Protein AF-0000000080794769 (afdb_homodimer)

Solvent-accessible surface area (backbone atoms only — not comparable to full-atom values): 26177 Å² total; per-residue (Å²): 130,65,68,36,57,68,50,45,51,49,49,21,60,76,67,70,40,59,64,35,56,52,37,44,50,43,48,19,66,73,70,68,42,56,57,67,57,54,52,50,51,45,51,52,50,49,50,40,29,54,47,22,23,52,67,23,36,88,39,74,46,60,23,76,86,59,83,48,58,36,51,11,21,33,30,39,56,42,33,72,72,66,76,48,76,44,35,53,57,48,36,47,27,27,14,17,3,24,7,22,26,36,34,45,38,47,70,43,76,69,52,59,32,76,30,67,59,9,29,7,13,36,34,11,43,51,55,45,44,31,67,77,65,68,47,53,70,67,54,50,46,43,23,49,35,36,18,48,46,49,44,49,30,42,51,70,60,42,56,55,45,30,66,58,25,8,28,25,31,18,35,22,45,10,12,14,17,33,4,22,15,50,21,46,70,68,70,43,53,73,66,35,19,42,22,4,20,30,41,22,33,63,68,29,33,45,16,47,16,26,23,36,70,63,40,66,42,49,58,32,33,60,36,12,22,52,21,27,51,40,7,44,51,20,15,43,40,14,72,30,63,42,72,48,89,52,54,44,61,51,43,44,43,24,48,38,54,43,15,60,59,48,49,66,46,35,17,47,63,22,58,20,42,62,10,46,26,75,60,25,44,49,51,33,52,52,52,56,66,72,96,131,63,69,35,57,69,48,44,52,48,49,22,62,76,67,70,41,57,64,35,57,50,38,44,51,44,47,19,66,73,70,68,42,56,57,67,56,54,51,50,50,45,52,53,50,48,50,40,28,54,49,23,23,51,66,24,36,86,39,73,45,58,22,76,87,58,83,49,58,35,51,12,20,34,31,40,57,41,34,72,71,68,79,48,78,44,36,52,56,47,36,46,26,27,14,17,3,24,8,21,26,36,34,46,39,47,71,44,76,67,53,58,33,76,29,68,60,10,30,6,13,35,35,12,43,51,54,44,45,32,67,76,65,67,49,53,70,68,56,50,44,42,22,49,36,37,19,49,45,48,45,48,29,41,51,71,60,42,55,55,45,30,66,58,26,9,29,24,31,18,33,22,44,11,13,14,18,32,4,22,16,49,20,46,70,68,68,42,54,74,66,35,18,42,20,4,19,30,43,21,32,62,67,29,35,45,16,47,16,25,22,36,69,62,39,64,41,49,58,33,31,59,38,11,21,50,20,26,51,40,8,42,52,21,16,42,41,14,71,30,64,43,72,49,88,53,53,44,61,50,44,44,43,24,47,38,54,43,16,60,57,49,50,66,46,36,17,48,62,22,57,20,44,62,9,46,25,74,60,26,42,50,51,33,52,52,53,56,67,74,96

Sequence (582 aa):
MYNSAKQLLELCEKQKKPIYQVVIEEESKSSGSAPEIILSQMKEILSVMEHSSQSTLNKKVPSLSGMMGGDAQRVNNYQKDGKTLLGVIPNKAMAMALSTAEVNASMGKIVAAPTAGSSGILPAVLMTLEESLNLNEEDLIHALLVAAGIGRVIGQNATFSGAEGGCQVECGSAAAMAAGAAVFASEGNNEQIFHAASIALINIMGLVCDPIAGLVEFPCILRNASGAINALSAADLALAGVKSLIPFDEVVKAMYKVGKALPESLRETGLGGIAGTPTGCAIKNSLLKNGMYNSAKQLLELCEKQKKPIYQVVIEEESKSSGSAPEIILSQMKEILSVMEHSSQSTLNKKVPSLSGMMGGDAQRVNNYQKDGKTLLGVIPNKAMAMALSTAEVNASMGKIVAAPTAGSSGILPAVLMTLEESLNLNEEDLIHALLVAAGIGRVIGQNATFSGAEGGCQVECGSAAAMAAGAAVFASEGNNEQIFHAASIALINIMGLVCDPIAGLVEFPCILRNASGAINALSAADLALAGVKSLIPFDEVVKAMYKVGKALPESLRETGLGGIAGTPTGCAIKNSLLKNG

InterPro domains:
  IPR004642 Serine dehydratase, alpha subunit [TIGR00718] (1-289)
  IPR005130 Serine dehydratase-like, alpha subunit [PF03313] (15-275)
  IPR036148 MmgE/PrpD superfamily [SSF103378] (112-247)
  IPR051318 Iron-sulphur-dependent L-serine dehydratase [PTHR30182] (2-283)

Foldseek 3Di:
DDQALVRLVVVCVVVVHDSLVSLLVVVCVVVVHDSVVVLVVLLVQLVQLQCQLCVPCCHWDAFPLNPDIDVLVVLSVVLVVQPDPVHNLLSSLLSSLLSNLRCVRNVHDFQPLPHSLQRSQQSSLLVSLCVVVVDDSVLSSSLLSQLVVLLSNLVSQAHCALLQFFCLSPLLSSLLSNLLSNLVSVVHDSQLSLQLSLQSSVVQQLHFAADQLLGSPPPSSVSNSVSNVSSPVSNVCSSVPHGDPDGNSVSSNVSRVSRNPDDSCRRSPNCDDPCVDPVSVVSNVVSVVVD/DDQALVRLVVVCVVVVHDSLVSLLVVVCVVVVHDSVVVLVVLLVQLVQLQCQLCVPCCHWDAFPLNPDIDVLVVLSVVLVVQPDPVHNLLSSLLSSLLSNLRCVRNVHDFQPLPHSLQRSQQSSLLVSLCVVVVDDSVLSSSLLSQLVVLLSNLVSQAHCALLQFFCLSPLLSSLLSNLLSNLVSVVHDSQLSLQLSLQSSVVQQLHFAADQLLGSPPPSSVSNSVSNVSSPVSNVCSSVPNGDPDGNSVSSNSSRVSRNPDDSCRRSPNCDDPCVDPVSVVSNVVSVVVD

Organism: Petrotoga mobilis (strain DSM 10674 / SJ95) (NCBI:txid403833)

Nearest PDB structures (foldseek):
  4rqo-assembly1_A  TM=9.103E-01  e=1.248E-12  Legionella pneumophila subsp. pneumophila str. Thunder Bay
  4rqo-assembly1_B  TM=9.025E-01  e=4.800E-12  Legionella pneumophila subsp. pneumophila str. Thunder Bay
  2hp0-assembly1_B  TM=6.112E-01  e=2.309E-02  Agrobacterium tumefaciens
  8cws-assembly1_A  TM=2.501E-01  e=2.189E+00  synthetic construct
  8v3b-assembly1_a  TM=2.063E-01  e=1.735E+00  synthetic construct

Secondary structure (DSSP, 8-state):
---SHHHHHHHHHHHT--HHHHHHHHHHHHH---HHHHHHHHHHHHHHHHHHHHTTSSS----SSSSS--HHHHHHHHHHTT--SS-HHHHHHHHHHHHHHHHHHTT-----SSSGGGTTHHHHHHHHHHHHHT--HHHHHHHHHHHHHHHHHHHHHS---HHHH-GGGTHHHHHHHHHHHHHHHTT--HHHHHHHHHHHHHTTTT--B--GGG-SSTTHHHHHHHHHHHHHHHHHHHHTT---SS-HHHHHHHHHHHHHHS-GGGBSSSSSTTTTSHHHHHHHHHHHHH-/---SHHHHHHHHHHHT--HHHHHHHHHHHHH---HHHHHHHHHHHHHHHHHHHHTTSSS----SSSSS--HHHHHHHHHHTS--SS-HHHHHHHHHHHHHHHHHHTT-----SSSGGGTTHHHHHHHHHHHHHT--HHHHHHHHHHHHHHHHHHHHHS---HHHH-GGGTHHHHHHHHHHHHHHHTT--HHHHHHHHHHHHHTTTT--B--GGG-SSTTHHHHHHHHHHHHHHHHHHHHTT---SS-HHHHHHHHHHHHHHS-GGGBSSSSSTTTTSHHHHHHHHHHHHH-

Structure (mmCIF, N/CA/C/O backbone):
data_AF-0000000080794769-model_v1
#
loop_
_entity.id
_entity.type
_entity.pdbx_description
1 polymer 'L-serine dehydratase'
#
loop_
_atom_site.group_PDB
_atom_site.id
_atom_site.type_symbol
_atom_site.label_atom_id
_atom_site.label_alt_id
_atom_site.label_comp_id
_atom_site.label_asym_id
_atom_site.label_entity_id
_atom_site.label_seq_id
_atom_site.pdbx_PDB_ins_code
_atom_site.Cartn_x
_atom_site.Cartn_y
_atom_site.Cartn_z
_atom_site.occupancy
_atom_site.B_iso_or_equiv
_atom_site.auth_seq_id
_atom_site.auth_comp_id
_atom_site.auth_asym_id
_atom_site.auth_atom_id
_atom_site.pdbx_PDB_model_num
ATOM 1 N N . MET A 1 1 ? -2.668 -27.422 -19.219 1 81.94 1 MET A N 1
ATOM 2 C CA . MET A 1 1 ? -2.258 -26.031 -19.172 1 81.94 1 MET A CA 1
ATOM 3 C C . MET A 1 1 ? -3.396 -25.141 -18.672 1 81.94 1 MET A C 1
ATOM 5 O O . MET A 1 1 ? -4.562 -25.391 -18.969 1 81.94 1 MET A O 1
ATOM 9 N N . TYR A 1 2 ? -3.113 -24.297 -17.781 1 93.69 2 TYR A N 1
ATOM 10 C CA . TYR A 1 2 ? -4.102 -23.328 -17.312 1 93.69 2 TYR A CA 1
ATOM 11 C C . TYR A 1 2 ? -3.725 -21.922 -17.75 1 93.69 2 TYR A C 1
ATOM 13 O O . TYR A 1 2 ? -2.543 -21.578 -17.797 1 93.69 2 TYR A O 1
ATOM 21 N N . ASN A 1 3 ? -4.738 -21.109 -18.094 1 95.19 3 ASN A N 1
ATOM 22 C CA . ASN A 1 3 ? -4.531 -19.719 -18.5 1 95.19 3 ASN A CA 1
ATOM 23 C C . ASN A 1 3 ? -5.234 -18.75 -17.562 1 95.19 3 ASN A C 1
ATOM 25 O O . ASN A 1 3 ? -5.145 -17.531 -17.75 1 95.19 3 ASN A O 1
ATOM 29 N N . SER A 1 4 ? -5.891 -19.297 -16.641 1 97.94 4 SER A N 1
ATOM 30 C CA . SER A 1 4 ? -6.645 -18.469 -15.703 1 97.94 4 SER A CA 1
ATOM 31 C C . SER A 1 4 ? -6.652 -19.078 -14.305 1 97.94 4 SER A C 1
ATOM 33 O O . SER A 1 4 ? -6.324 -20.266 -14.141 1 97.94 4 SER A O 1
ATOM 35 N N . ALA A 1 5 ? -6.934 -18.234 -13.328 1 98.31 5 ALA A N 1
ATOM 36 C CA . ALA A 1 5 ? -7.109 -18.734 -11.969 1 98.31 5 ALA A CA 1
ATOM 37 C C . ALA A 1 5 ? -8.234 -19.766 -11.906 1 98.31 5 ALA A C 1
ATOM 39 O O . ALA A 1 5 ? -8.133 -20.766 -11.203 1 98.31 5 ALA A O 1
ATOM 40 N N . LYS A 1 6 ? -9.328 -19.453 -12.602 1 97.81 6 LYS A N 1
ATOM 41 C CA . LYS A 1 6 ? -10.469 -20.375 -12.648 1 97.81 6 LYS A CA 1
ATOM 42 C C . LYS A 1 6 ? -10.039 -21.75 -13.133 1 97.81 6 LYS A C 1
ATOM 44 O O . LYS A 1 6 ? -10.383 -22.766 -12.523 1 97.81 6 LYS A O 1
ATOM 49 N N . GLN A 1 7 ? -9.305 -21.797 -14.211 1 97.88 7 GLN A N 1
ATOM 50 C CA . GLN A 1 7 ? -8.836 -23.062 -14.773 1 97.88 7 GLN A CA 1
ATOM 51 C C . GLN A 1 7 ? -7.891 -23.781 -13.805 1 97.88 7 GLN A C 1
ATOM 53 O O . GLN A 1 7 ? -7.934 -25 -13.672 1 97.88 7 GLN A O 1
ATOM 58 N N . LEU A 1 8 ? -7 -23.016 -13.203 1 97.88 8 LEU A N 1
ATOM 59 C CA . LEU A 1 8 ? -6.074 -23.578 -12.234 1 97.88 8 LEU A CA 1
ATOM 60 C C . LEU A 1 8 ? -6.824 -24.234 -11.078 1 97.88 8 LEU A C 1
ATOM 62 O O . LEU A 1 8 ? -6.488 -25.344 -10.664 1 97.88 8 LEU A O 1
ATOM 66 N N . LEU A 1 9 ? -7.848 -23.547 -10.562 1 97.12 9 LEU A N 1
ATOM 67 C CA . LEU A 1 9 ? -8.648 -24.062 -9.453 1 97.12 9 LEU A CA 1
ATOM 68 C C . LEU A 1 9 ? -9.43 -25.312 -9.875 1 97.12 9 LEU A C 1
ATOM 70 O O . LEU A 1 9 ? -9.57 -26.25 -9.094 1 97.12 9 LEU A O 1
ATOM 74 N N . GLU A 1 10 ? -9.938 -25.297 -11.07 1 97.19 10 GLU A N 1
ATOM 75 C CA . GLU A 1 10 ? -10.641 -26.453 -11.594 1 97.19 10 GLU A CA 1
ATOM 76 C C . GLU A 1 10 ? -9.719 -27.672 -11.672 1 97.19 10 GLU A C 1
ATOM 78 O O . GLU A 1 10 ? -10.133 -28.797 -11.375 1 97.19 10 GLU A O 1
ATOM 83 N N . LEU A 1 11 ? -8.531 -27.438 -12.141 1 96.75 11 LEU A N 1
ATOM 84 C CA . LEU A 1 11 ? -7.559 -28.516 -12.203 1 96.75 11 LEU A CA 1
ATOM 85 C C . LEU A 1 11 ? -7.258 -29.078 -10.82 1 96.75 11 LEU A C 1
ATOM 87 O O . LEU A 1 11 ? -7.137 -30.281 -10.641 1 96.75 11 LEU A O 1
ATOM 91 N N . CYS A 1 12 ? -7.082 -28.188 -9.844 1 97.12 12 CYS A N 1
ATOM 92 C CA . CYS A 1 12 ? -6.832 -28.609 -8.469 1 97.12 12 CYS A CA 1
ATOM 93 C C . CYS A 1 12 ? -7.965 -29.484 -7.953 1 97.12 12 CYS A C 1
ATOM 95 O 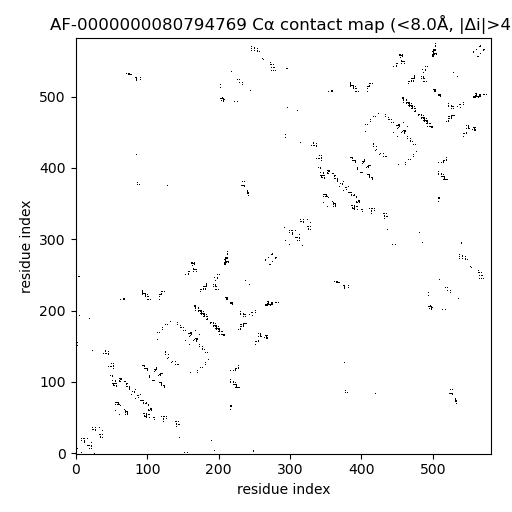O . CYS A 1 12 ? -7.723 -30.516 -7.316 1 97.12 12 CYS A O 1
ATOM 97 N N . GLU A 1 13 ? -9.141 -29.031 -8.227 1 96.25 13 GLU A N 1
ATOM 98 C CA . GLU A 1 13 ? -10.32 -29.781 -7.777 1 96.25 13 GLU A CA 1
ATOM 99 C C . GLU A 1 13 ? -10.422 -31.125 -8.469 1 96.25 13 GLU A C 1
ATOM 101 O O . GLU A 1 13 ? -10.648 -32.156 -7.812 1 96.25 13 GLU A O 1
ATOM 106 N N . LYS A 1 14 ? -10.258 -31.156 -9.758 1 96.5 14 LYS A N 1
ATOM 107 C CA . LYS A 1 14 ? -10.391 -32.375 -10.555 1 96.5 14 LYS A CA 1
ATOM 108 C C . LYS A 1 14 ? -9.344 -33.406 -10.164 1 96.5 14 LYS A C 1
ATOM 110 O O . LYS A 1 14 ? -9.633 -34.594 -10.102 1 96.5 14 LYS A O 1
ATOM 115 N N . GLN A 1 15 ? -8.156 -32.906 -9.922 1 96.31 15 GLN A N 1
ATOM 116 C CA . GLN A 1 15 ? -7.047 -33.812 -9.656 1 96.31 15 GLN A CA 1
ATOM 117 C C . GLN A 1 15 ? -6.887 -34.062 -8.156 1 96.31 15 GLN A C 1
ATOM 119 O O . GLN A 1 15 ? -6.117 -34.938 -7.75 1 96.31 15 GLN A O 1
ATOM 124 N N . LYS A 1 16 ? -7.609 -33.281 -7.332 1 96.69 16 LYS A N 1
ATOM 125 C CA . LYS A 1 16 ? -7.508 -33.375 -5.879 1 96.69 16 LYS A CA 1
ATOM 126 C C . LYS A 1 16 ? -6.074 -33.125 -5.414 1 96.69 16 LYS A C 1
ATOM 128 O O . LYS A 1 16 ? -5.535 -33.906 -4.625 1 96.69 16 LYS A O 1
ATOM 133 N N . LYS A 1 17 ? -5.457 -32.156 -6 1 96.5 17 LYS A N 1
ATOM 134 C CA . LYS A 1 17 ? -4.078 -31.797 -5.695 1 96.5 17 LYS A CA 1
ATOM 135 C C . LYS A 1 17 ? -3.986 -30.344 -5.246 1 96.5 17 LYS A C 1
ATOM 137 O O . LYS A 1 17 ? -4.773 -29.5 -5.688 1 96.5 17 LYS A O 1
ATOM 142 N N . PRO A 1 18 ? -3.078 -30.141 -4.336 1 96.38 18 PRO A N 1
ATOM 143 C CA . PRO A 1 18 ? -2.844 -28.734 -4.004 1 96.38 18 PRO A CA 1
ATOM 144 C C . PRO A 1 18 ? -2.27 -27.938 -5.176 1 96.38 18 PRO A C 1
ATOM 146 O O . PRO A 1 18 ? -1.689 -28.516 -6.098 1 96.38 18 PRO A O 1
ATOM 149 N N . ILE A 1 19 ? -2.391 -26.688 -5.082 1 97.38 19 ILE A N 1
ATOM 150 C CA . ILE A 1 19 ? -2.098 -25.781 -6.191 1 97.38 19 ILE A CA 1
ATOM 151 C C . ILE A 1 19 ? -0.644 -25.953 -6.625 1 97.38 19 ILE A C 1
ATOM 153 O O . ILE A 1 19 ? -0.341 -25.953 -7.82 1 97.38 19 ILE A O 1
ATOM 157 N N . TYR A 1 20 ? 0.349 -26.078 -5.684 1 97.31 20 TYR A N 1
ATOM 158 C CA . TYR A 1 20 ? 1.759 -26.141 -6.055 1 97.31 20 TYR A CA 1
ATOM 159 C C . TYR A 1 20 ? 2.064 -27.375 -6.875 1 97.31 20 TYR A C 1
ATOM 161 O O . TYR A 1 20 ? 2.928 -27.359 -7.754 1 97.31 20 TYR A O 1
ATOM 169 N N . GLN A 1 21 ? 1.326 -28.469 -6.605 1 97.19 21 GLN A N 1
ATOM 170 C CA . GLN A 1 21 ? 1.527 -29.703 -7.359 1 97.19 21 GLN A CA 1
ATOM 171 C C . GLN A 1 21 ? 1.017 -29.562 -8.789 1 97.19 21 GLN A C 1
ATOM 173 O O . GLN A 1 21 ? 1.652 -30.031 -9.734 1 97.19 21 GLN A O 1
ATOM 178 N N . VAL A 1 22 ? -0.153 -28.938 -8.875 1 97.5 22 VAL A N 1
ATOM 179 C CA . VAL A 1 22 ? -0.708 -28.719 -10.203 1 97.5 22 VAL A CA 1
ATOM 180 C C . VAL A 1 22 ? 0.227 -27.812 -11.008 1 97.5 22 VAL A C 1
ATOM 182 O O . VAL A 1 22 ? 0.456 -28.047 -12.195 1 97.5 22 VAL A O 1
ATOM 185 N N . VAL A 1 23 ? 0.812 -26.812 -10.391 1 97.69 23 VAL A N 1
ATOM 186 C CA . VAL A 1 23 ? 1.706 -25.859 -11.039 1 97.69 23 VAL A CA 1
ATOM 187 C C . VAL A 1 23 ? 2.955 -26.594 -11.539 1 97.69 23 VAL A C 1
ATOM 189 O O . VAL A 1 23 ? 3.389 -26.391 -12.672 1 97.69 23 VAL A O 1
ATOM 192 N N . ILE A 1 24 ? 3.541 -27.438 -10.734 1 96.75 24 ILE A N 1
ATOM 193 C CA . ILE A 1 24 ? 4.758 -28.156 -11.117 1 96.75 24 ILE A CA 1
ATOM 194 C C . ILE A 1 24 ? 4.465 -29.094 -12.273 1 96.75 24 ILE A C 1
ATOM 196 O O . ILE A 1 24 ? 5.266 -29.219 -13.203 1 96.75 24 ILE A O 1
ATOM 200 N N . GLU A 1 25 ? 3.35 -29.75 -12.18 1 96.31 25 GLU A N 1
ATOM 201 C CA . GLU A 1 25 ? 2.986 -30.703 -13.219 1 96.31 25 GLU A CA 1
ATOM 202 C C . GLU A 1 25 ? 2.756 -30.016 -14.555 1 96.31 25 GLU A C 1
ATOM 204 O O . GLU A 1 25 ? 3.193 -30.5 -15.594 1 96.31 25 GLU A O 1
ATOM 209 N N . GLU A 1 26 ? 2.074 -28.922 -14.414 1 95.25 26 GLU A N 1
ATOM 210 C CA . GLU A 1 26 ? 1.832 -28.172 -15.641 1 95.25 26 GLU A CA 1
ATOM 211 C C . GLU A 1 26 ? 3.133 -27.609 -16.219 1 95.25 26 GLU A C 1
ATOM 213 O O . GLU A 1 26 ? 3.309 -27.562 -17.438 1 95.25 26 GLU A O 1
ATOM 218 N N . GLU A 1 27 ? 4.027 -27.141 -15.344 1 94.81 27 GLU A N 1
ATOM 219 C CA . GLU A 1 27 ? 5.332 -26.656 -15.789 1 94.81 27 GLU A CA 1
ATOM 220 C C . GLU A 1 27 ? 6.148 -27.781 -16.422 1 94.81 27 GLU A C 1
ATOM 222 O O . GLU A 1 27 ? 6.848 -27.578 -17.406 1 94.81 27 GLU A O 1
ATOM 227 N N . SER A 1 28 ? 6.086 -28.906 -15.82 1 96.38 28 SER A N 1
ATOM 228 C CA . SER A 1 28 ? 6.789 -30.078 -16.344 1 96.38 28 SER A CA 1
ATOM 229 C C . SER A 1 28 ? 6.312 -30.438 -17.734 1 96.38 28 SER A C 1
ATOM 231 O O . SER A 1 28 ? 7.121 -30.688 -18.641 1 96.38 28 SER A O 1
ATOM 233 N N . LYS A 1 29 ? 5.043 -30.438 -17.938 1 94.88 29 LYS A N 1
ATOM 234 C CA . LYS A 1 29 ? 4.449 -30.766 -19.234 1 94.88 29 LYS A CA 1
ATOM 235 C C . LYS A 1 29 ? 4.844 -29.719 -20.297 1 94.88 29 LYS A C 1
ATOM 237 O O . LYS A 1 29 ? 5.203 -30.078 -21.422 1 94.88 29 LYS A O 1
ATOM 242 N N . SER A 1 30 ? 4.777 -28.516 -19.906 1 93 30 SER A N 1
ATOM 243 C CA . SER A 1 30 ? 5 -27.422 -20.844 1 93 30 SER A CA 1
ATOM 244 C C . SER A 1 30 ? 6.48 -27.297 -21.203 1 93 30 SER A C 1
ATOM 246 O O . SER A 1 30 ? 6.824 -27 -22.344 1 93 30 SER A O 1
ATOM 248 N N . SER A 1 31 ? 7.355 -27.453 -20.25 1 91.88 31 SER A N 1
ATOM 249 C CA . SER A 1 31 ? 8.781 -27.266 -20.469 1 91.88 31 SER A CA 1
ATOM 250 C C . SER A 1 31 ? 9.445 -28.562 -20.938 1 91.88 31 SER A C 1
ATOM 252 O O . SER A 1 31 ? 10.547 -28.531 -21.484 1 91.88 31 SER A O 1
ATOM 254 N N . GLY A 1 32 ? 8.836 -29.641 -20.641 1 94.75 32 GLY A N 1
ATOM 255 C CA . GLY A 1 32 ? 9.43 -30.938 -20.938 1 94.75 32 GLY A CA 1
ATOM 256 C C . GLY A 1 32 ? 10.445 -31.375 -19.906 1 94.75 32 GLY A C 1
ATOM 257 O O . GLY A 1 32 ? 11.094 -32.406 -20.062 1 94.75 32 GLY A O 1
ATOM 258 N N . SER A 1 33 ? 10.562 -30.672 -18.875 1 95.94 33 SER A N 1
ATOM 259 C CA . SER A 1 33 ? 11.5 -31 -17.812 1 95.94 33 SER A CA 1
ATOM 260 C C . SER A 1 33 ? 10.844 -31.859 -16.734 1 95.94 33 SER A C 1
ATOM 262 O O . SER A 1 33 ? 9.672 -31.656 -16.422 1 95.94 33 SER A O 1
ATOM 264 N N . ALA A 1 34 ? 11.641 -32.781 -16.219 1 96.56 34 ALA A N 1
ATOM 265 C CA . ALA A 1 34 ? 11.141 -33.594 -15.109 1 96.56 34 ALA A CA 1
ATOM 266 C C . ALA A 1 34 ? 10.859 -32.719 -13.883 1 96.56 34 ALA A C 1
ATOM 268 O O . ALA A 1 34 ? 11.531 -31.719 -13.672 1 96.56 34 ALA A O 1
ATOM 269 N N . PRO A 1 35 ? 9.875 -33.094 -13.117 1 95.94 35 PRO A N 1
ATOM 270 C CA . PRO A 1 35 ? 9.555 -32.312 -11.906 1 95.94 35 PRO A CA 1
ATOM 271 C C . PRO A 1 35 ? 10.773 -32.094 -11.023 1 95.94 35 PRO A C 1
ATOM 273 O O . PRO A 1 35 ? 10.898 -31.016 -10.406 1 95.94 35 PRO A O 1
ATOM 276 N N . GLU A 1 36 ? 11.641 -33.031 -10.969 1 96.38 36 GLU A N 1
ATOM 277 C CA . GLU A 1 36 ? 12.828 -32.906 -10.125 1 96.38 36 GLU A CA 1
ATOM 278 C C . GLU A 1 36 ? 13.727 -31.781 -10.586 1 96.38 36 GLU A C 1
ATOM 280 O O . GLU A 1 36 ? 14.375 -31.109 -9.766 1 96.38 36 GLU A O 1
ATOM 285 N N . ILE A 1 37 ? 13.789 -31.594 -11.852 1 97.19 37 ILE A N 1
ATOM 286 C CA . ILE A 1 37 ? 14.594 -30.516 -12.422 1 97.19 37 ILE A CA 1
ATOM 287 C C . ILE A 1 37 ? 13.977 -29.172 -12.062 1 97.19 37 ILE A C 1
ATOM 289 O O . ILE A 1 37 ? 14.688 -28.219 -11.711 1 97.19 37 ILE A O 1
ATOM 293 N N . ILE A 1 38 ? 12.688 -29.109 -12.141 1 96.75 38 ILE A N 1
ATOM 294 C CA . ILE A 1 38 ? 11.969 -27.875 -11.805 1 96.75 38 ILE A CA 1
ATOM 295 C C . ILE A 1 38 ? 12.18 -27.547 -10.328 1 96.75 38 ILE A C 1
ATOM 297 O O . ILE A 1 38 ? 12.461 -26.406 -9.977 1 96.75 38 ILE A O 1
ATOM 301 N N . LEU A 1 39 ? 12.078 -28.516 -9.492 1 97.5 39 LEU A N 1
ATOM 302 C CA . LEU A 1 39 ? 12.273 -28.328 -8.055 1 97.5 39 LEU A CA 1
ATOM 303 C C . LEU A 1 39 ? 13.688 -27.859 -7.758 1 97.5 39 LEU A C 1
ATOM 305 O O . LEU A 1 39 ? 13.898 -27.016 -6.887 1 97.5 39 LEU A O 1
ATOM 309 N N . SER A 1 40 ? 14.641 -28.406 -8.477 1 97.44 40 SER A N 1
ATOM 310 C CA . SER A 1 40 ? 16.031 -28 -8.305 1 97.44 40 SER A CA 1
ATOM 311 C C . SER A 1 40 ? 16.219 -26.547 -8.719 1 97.44 40 SER A C 1
ATOM 313 O O . SER A 1 40 ? 16.969 -25.797 -8.062 1 97.44 40 SER A O 1
ATOM 315 N N . GLN A 1 41 ? 15.633 -26.203 -9.781 1 97 41 GLN A N 1
ATOM 316 C CA . GLN A 1 41 ? 15.688 -24.812 -10.234 1 97 41 GLN A CA 1
ATOM 317 C C . GLN A 1 41 ? 15.062 -23.875 -9.211 1 97 41 GLN A C 1
ATOM 319 O O . GLN A 1 41 ? 15.586 -22.781 -8.953 1 97 41 GLN A O 1
ATOM 324 N N . MET A 1 42 ? 13.922 -24.297 -8.664 1 97.88 42 MET A N 1
ATOM 325 C CA . MET A 1 42 ? 13.266 -23.5 -7.641 1 97.88 42 MET A CA 1
ATOM 326 C C . MET A 1 42 ? 14.156 -23.344 -6.41 1 97.88 42 MET A C 1
ATOM 328 O O . MET A 1 42 ? 14.156 -22.297 -5.766 1 97.88 42 MET A O 1
ATOM 332 N N . LYS A 1 43 ? 14.852 -24.391 -6.086 1 98.25 43 LYS A N 1
ATOM 333 C CA . LYS A 1 43 ? 15.781 -24.328 -4.961 1 98.25 43 LYS A CA 1
ATOM 334 C C . LYS A 1 43 ? 16.875 -23.297 -5.203 1 98.25 43 LYS A C 1
ATOM 336 O O . LYS A 1 43 ? 17.25 -22.562 -4.293 1 98.25 43 LYS A O 1
ATOM 341 N N . GLU A 1 44 ? 17.406 -23.25 -6.395 1 98.38 44 GLU A N 1
ATOM 342 C CA . GLU A 1 44 ? 18.422 -22.281 -6.758 1 98.38 44 GLU A CA 1
ATOM 343 C C . GLU A 1 44 ? 17.875 -20.859 -6.699 1 98.38 44 GLU A C 1
ATOM 345 O O . GLU A 1 44 ? 18.547 -19.953 -6.199 1 98.38 44 GLU A O 1
ATOM 350 N N . ILE A 1 45 ? 16.719 -20.719 -7.23 1 98.56 45 ILE A N 1
ATOM 351 C CA . ILE A 1 45 ? 16.047 -19.438 -7.219 1 98.56 45 ILE A CA 1
ATOM 352 C C . ILE A 1 45 ? 15.852 -18.969 -5.781 1 98.56 45 ILE A C 1
ATOM 354 O O . ILE A 1 45 ? 16.156 -17.812 -5.449 1 98.56 45 ILE A O 1
ATOM 358 N N . LEU A 1 46 ? 15.359 -19.859 -4.973 1 98.69 46 LEU A N 1
ATOM 359 C CA . LEU A 1 46 ? 15.125 -19.547 -3.568 1 98.69 46 LEU A CA 1
ATOM 360 C C . LEU A 1 46 ? 16.422 -19.141 -2.879 1 98.69 46 LEU A C 1
ATOM 362 O O . LEU A 1 46 ? 16.422 -18.203 -2.072 1 98.69 46 LEU A O 1
ATOM 366 N N . SER A 1 47 ? 17.469 -19.781 -3.17 1 98.62 47 SER A N 1
ATOM 367 C CA . SER A 1 47 ? 18.766 -19.469 -2.582 1 98.62 47 SER A CA 1
ATOM 368 C C . SER A 1 47 ? 19.219 -18.047 -2.945 1 98.62 47 SER A C 1
ATOM 370 O O . SER A 1 47 ? 19.719 -17.312 -2.094 1 98.62 47 SER A O 1
ATOM 372 N N . VAL A 1 48 ? 19.047 -17.703 -4.16 1 98.81 48 VAL A N 1
ATOM 373 C CA . VAL A 1 48 ? 19.406 -16.359 -4.617 1 98.81 48 VAL A CA 1
ATOM 374 C C . VAL A 1 48 ? 18.531 -15.32 -3.936 1 98.81 48 VAL A C 1
ATOM 376 O O . VAL A 1 48 ? 19 -14.258 -3.537 1 98.81 48 VAL A O 1
ATOM 379 N N . MET A 1 49 ? 17.266 -15.641 -3.822 1 98.81 49 MET A N 1
ATOM 380 C CA . MET A 1 49 ? 16.328 -14.742 -3.152 1 98.81 49 MET A CA 1
ATOM 381 C C . MET A 1 49 ? 16.719 -14.539 -1.692 1 98.81 49 MET A C 1
ATOM 383 O O . MET A 1 49 ? 16.703 -13.414 -1.19 1 98.81 49 MET A O 1
ATOM 387 N N . GLU A 1 50 ? 17.031 -15.625 -1.082 1 98.62 50 GLU A N 1
ATOM 388 C CA . GLU A 1 50 ? 17.453 -15.555 0.312 1 98.62 50 GLU A CA 1
ATOM 389 C C . GLU A 1 50 ? 18.719 -14.688 0.46 1 98.62 50 GLU A C 1
ATOM 391 O O . GLU A 1 50 ? 18.766 -13.812 1.321 1 98.62 50 GLU A O 1
ATOM 396 N N . HIS A 1 51 ? 19.641 -14.883 -0.379 1 98.5 51 HIS A N 1
ATOM 397 C CA . HIS A 1 51 ? 20.906 -14.164 -0.299 1 98.5 51 HIS A CA 1
ATOM 398 C C . HIS A 1 51 ? 20.719 -12.672 -0.564 1 98.5 51 HIS A C 1
ATOM 400 O O . HIS A 1 51 ? 21.234 -11.836 0.166 1 98.5 51 HIS A O 1
ATOM 406 N N . SER A 1 52 ? 19.984 -12.32 -1.575 1 98.44 52 SER A N 1
ATOM 407 C CA . SER A 1 52 ? 19.781 -10.922 -1.937 1 98.44 52 SER A CA 1
ATOM 408 C C . SER A 1 52 ? 18.984 -10.188 -0.868 1 98.44 52 SER A C 1
ATOM 410 O O . SER A 1 52 ? 19.203 -8.992 -0.632 1 98.44 52 SER A O 1
ATOM 412 N N . SER A 1 53 ? 18.062 -10.867 -0.205 1 98.62 53 SER A N 1
ATOM 413 C CA . SER A 1 53 ? 17.234 -10.234 0.806 1 98.62 53 SER A CA 1
ATOM 414 C C . SER A 1 53 ? 18.016 -9.953 2.084 1 98.62 53 SER A C 1
ATOM 416 O O . SER A 1 53 ? 17.578 -9.164 2.922 1 98.62 53 SER A O 1
ATOM 418 N N . GLN A 1 54 ? 19.219 -10.523 2.234 1 98.12 54 GLN A N 1
ATOM 419 C CA . GLN A 1 54 ? 19.953 -10.414 3.486 1 98.12 54 GLN A CA 1
ATOM 420 C C . GLN A 1 54 ? 21.266 -9.648 3.291 1 98.12 54 GLN A C 1
ATOM 422 O O . GLN A 1 54 ? 21.844 -9.141 4.254 1 98.12 54 GLN A O 1
ATOM 427 N N . SER A 1 55 ? 21.656 -9.469 2.08 1 97.38 55 SER A N 1
ATOM 428 C CA . SER A 1 55 ? 23.016 -9.094 1.721 1 97.38 55 SER A CA 1
ATOM 429 C C . SER A 1 55 ? 23.344 -7.68 2.199 1 97.38 55 SER A C 1
ATOM 431 O O . SER A 1 55 ? 24.5 -7.363 2.471 1 97.38 55 SER A O 1
ATOM 433 N N . THR A 1 56 ? 22.344 -6.789 2.264 1 97.69 56 THR A N 1
ATOM 434 C CA . THR A 1 56 ? 22.656 -5.398 2.564 1 97.69 56 THR A CA 1
ATOM 435 C C . THR A 1 56 ? 22.047 -4.98 3.9 1 97.69 56 THR A C 1
ATOM 437 O O . THR A 1 56 ? 22 -3.793 4.219 1 97.69 56 THR A O 1
ATOM 440 N N . LEU A 1 57 ? 21.609 -5.941 4.703 1 98 57 LEU A N 1
ATOM 441 C CA . LEU A 1 57 ? 20.953 -5.648 5.973 1 98 57 LEU A CA 1
ATOM 442 C C . LEU A 1 57 ? 21.953 -5.098 6.984 1 98 57 LEU A C 1
ATOM 444 O O . LEU A 1 57 ? 21.578 -4.34 7.883 1 98 57 LEU A O 1
ATOM 448 N N . ASN A 1 58 ? 23.234 -5.5 6.914 1 96.88 58 ASN A N 1
ATOM 449 C CA . ASN A 1 58 ? 24.219 -5.102 7.918 1 96.88 58 ASN A CA 1
ATOM 450 C C . ASN A 1 58 ? 25.359 -4.316 7.293 1 96.88 58 ASN A C 1
ATOM 452 O O . ASN A 1 58 ? 26.422 -4.16 7.91 1 96.88 58 ASN A O 1
ATOM 456 N N . LYS A 1 59 ? 25.203 -3.895 6.051 1 93.94 59 LYS A N 1
ATOM 457 C CA . LYS A 1 59 ? 26.219 -3.092 5.371 1 93.94 59 LYS A CA 1
ATOM 458 C C . LYS A 1 59 ? 25.578 -2.141 4.363 1 93.94 59 LYS A C 1
ATOM 460 O O . LYS A 1 59 ? 24.609 -2.496 3.693 1 93.94 59 LYS A O 1
ATOM 465 N N . LYS A 1 60 ? 26.141 -1.034 4.371 1 91.12 60 LYS A N 1
ATOM 466 C CA . LYS A 1 60 ? 25.688 -0.06 3.385 1 91.12 60 LYS A CA 1
ATOM 467 C C . LYS A 1 60 ? 26.281 -0.354 2.01 1 91.12 60 LYS A C 1
ATOM 469 O O . LYS A 1 60 ? 27.5 -0.51 1.874 1 91.12 60 LYS A O 1
ATOM 474 N N . VAL A 1 61 ? 25.438 -0.499 1.025 1 88.19 61 VAL A N 1
ATOM 475 C CA . VAL A 1 61 ? 25.875 -0.679 -0.358 1 88.19 61 VAL A CA 1
ATOM 476 C C . VAL A 1 61 ? 25.25 0.401 -1.237 1 88.19 61 VAL A C 1
ATOM 478 O O . VAL A 1 61 ? 24.047 0.372 -1.505 1 88.19 61 VAL A O 1
ATOM 481 N N . PRO A 1 62 ? 26.078 1.291 -1.627 1 87.94 62 PRO A N 1
ATOM 482 C CA . PRO A 1 62 ? 25.531 2.328 -2.502 1 87.94 62 PRO A CA 1
ATOM 483 C C . PRO A 1 62 ? 25.172 1.8 -3.887 1 87.94 62 PRO A C 1
ATOM 485 O O . PRO A 1 62 ? 25.812 0.877 -4.391 1 87.94 62 PRO A O 1
ATOM 488 N N . SER A 1 63 ? 24.141 2.465 -4.398 1 89 63 SER A N 1
ATOM 489 C CA . SER A 1 63 ? 23.844 2.145 -5.793 1 89 63 SER A CA 1
ATOM 490 C C . SER A 1 63 ? 24.938 2.668 -6.723 1 89 63 SER A C 1
ATOM 492 O O . SER A 1 63 ? 25.781 3.463 -6.309 1 89 63 SER A O 1
ATOM 494 N N . LEU A 1 64 ? 24.906 2.264 -7.945 1 83.5 64 LEU A N 1
ATOM 495 C CA . LEU A 1 64 ? 25.906 2.691 -8.906 1 83.5 64 LEU A CA 1
ATOM 496 C C . LEU A 1 64 ? 25.828 4.195 -9.156 1 83.5 64 LEU A C 1
ATOM 498 O O . LEU A 1 64 ? 26.844 4.859 -9.328 1 83.5 64 LEU A O 1
ATOM 502 N N . SER A 1 65 ? 24.578 4.715 -9.141 1 87.94 65 SER A N 1
ATOM 503 C CA . SER A 1 65 ? 24.375 6.133 -9.398 1 87.94 65 SER A CA 1
ATOM 504 C C . SER A 1 65 ? 24.672 6.969 -8.156 1 87.94 65 SER A C 1
ATOM 506 O O . SER A 1 65 ? 24.875 8.18 -8.25 1 87.94 65 SER A O 1
ATOM 508 N N . GLY A 1 66 ? 24.625 6.316 -6.984 1 88.56 66 GLY A N 1
ATOM 509 C CA . GLY A 1 66 ? 24.781 7.02 -5.723 1 88.56 66 GLY A CA 1
ATOM 510 C C . GLY A 1 66 ? 23.484 7.637 -5.227 1 88.56 66 GLY A C 1
ATOM 511 O O . GLY A 1 66 ? 23.453 8.211 -4.137 1 88.56 66 GLY A O 1
ATOM 512 N N . MET A 1 67 ? 22.438 7.461 -5.953 1 90 67 MET A N 1
ATOM 513 C CA . MET A 1 67 ? 21.141 8.07 -5.637 1 90 67 MET A CA 1
ATOM 514 C C . MET A 1 67 ? 20.547 7.441 -4.387 1 90 67 MET A C 1
ATOM 516 O O . MET A 1 67 ? 19.891 8.125 -3.594 1 90 67 MET A O 1
ATOM 520 N N . MET A 1 68 ? 20.766 6.18 -4.25 1 89.56 68 MET A N 1
ATOM 521 C CA . MET A 1 68 ? 20.172 5.43 -3.148 1 89.56 68 MET A CA 1
ATOM 522 C C . MET A 1 68 ? 21.203 4.523 -2.488 1 89.56 68 MET A C 1
ATOM 524 O O . MET A 1 68 ? 22.312 4.359 -2.998 1 89.56 68 MET A O 1
ATOM 528 N N . GLY A 1 69 ? 20.844 4.031 -1.323 1 92.06 69 GLY A N 1
ATOM 529 C CA . GLY A 1 69 ? 21.719 3.094 -0.629 1 92.06 69 GLY A CA 1
ATOM 530 C C . GLY A 1 69 ? 21.641 3.223 0.881 1 92.06 69 GLY A C 1
ATOM 531 O O . GLY A 1 69 ? 21.5 4.328 1.409 1 92.06 69 GLY A O 1
ATOM 532 N N . GLY A 1 70 ? 21.734 2.029 1.54 1 96.5 70 GLY A N 1
ATOM 533 C CA . GLY A 1 70 ? 21.844 2.01 2.99 1 96.5 70 GLY A CA 1
ATOM 534 C C . GLY A 1 70 ? 20.5 1.961 3.686 1 96.5 70 GLY A C 1
ATOM 535 O O . GLY A 1 70 ? 20.438 1.876 4.914 1 96.5 70 GLY A O 1
ATOM 536 N N . ASP A 1 71 ? 19.453 1.993 2.951 1 97.88 71 ASP A N 1
ATOM 537 C CA . ASP A 1 71 ? 18.125 2.02 3.559 1 97.88 71 ASP A CA 1
ATOM 538 C C . ASP A 1 71 ? 17.797 0.683 4.223 1 97.88 71 ASP A C 1
ATOM 540 O O . ASP A 1 71 ? 17.156 0.646 5.273 1 97.88 71 ASP A O 1
ATOM 544 N N . ALA A 1 72 ? 18.203 -0.406 3.6 1 98.44 72 ALA A N 1
ATOM 545 C CA . ALA A 1 72 ? 18 -1.716 4.211 1 98.44 72 ALA A CA 1
ATOM 546 C C . ALA A 1 72 ? 18.641 -1.78 5.598 1 98.44 72 ALA A C 1
ATOM 548 O O . ALA A 1 72 ? 18.016 -2.24 6.555 1 98.44 72 ALA A O 1
ATOM 549 N N . GLN A 1 73 ? 19.859 -1.34 5.676 1 98 73 GLN A N 1
ATOM 550 C CA . GLN A 1 73 ? 20.578 -1.337 6.941 1 98 73 GLN A CA 1
ATOM 551 C C . GLN A 1 73 ? 19.891 -0.435 7.965 1 98 73 GLN A C 1
ATOM 553 O O . GLN A 1 73 ? 19.766 -0.798 9.141 1 98 73 GLN A O 1
ATOM 558 N N . ARG A 1 74 ? 19.484 0.778 7.547 1 97.56 74 ARG A N 1
ATOM 559 C CA . ARG A 1 74 ? 18.812 1.725 8.43 1 97.56 74 ARG A CA 1
ATOM 560 C C . ARG A 1 74 ? 17.562 1.105 9.047 1 97.56 74 ARG A C 1
AT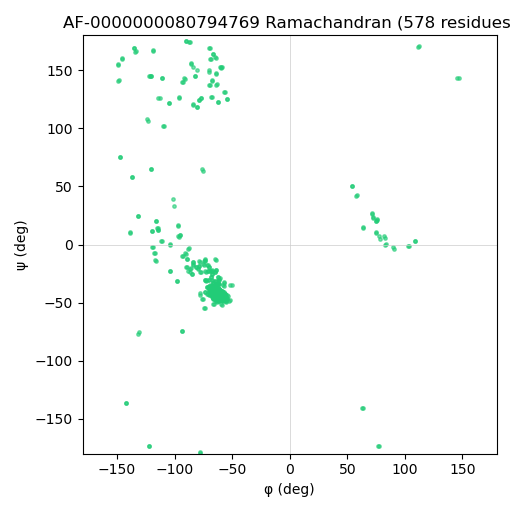OM 562 O O . ARG A 1 74 ? 17.375 1.175 10.266 1 97.56 74 ARG A O 1
ATOM 569 N N . VAL A 1 75 ? 16.719 0.492 8.234 1 98.38 75 VAL A N 1
ATOM 570 C CA . VAL A 1 75 ? 15.461 -0.071 8.688 1 98.38 75 VAL A CA 1
ATOM 571 C C . VAL A 1 75 ? 15.727 -1.302 9.555 1 98.38 75 VAL A C 1
ATOM 573 O O . VAL A 1 75 ? 15.047 -1.521 10.562 1 98.38 75 VAL A O 1
ATOM 576 N N . ASN A 1 76 ? 16.703 -2.111 9.141 1 98 76 ASN A N 1
ATOM 577 C CA . ASN A 1 76 ? 17.078 -3.277 9.938 1 98 76 ASN A CA 1
ATOM 578 C C . ASN A 1 76 ? 17.562 -2.877 11.32 1 98 76 ASN A C 1
ATOM 580 O O . ASN A 1 76 ? 17.25 -3.543 12.312 1 98 76 ASN A O 1
ATOM 584 N N . ASN A 1 77 ? 18.359 -1.839 11.422 1 97.5 77 ASN A N 1
ATOM 585 C CA . ASN A 1 77 ? 18.828 -1.342 12.711 1 97.5 77 ASN A CA 1
ATOM 586 C C . ASN A 1 77 ? 17.688 -0.767 13.539 1 97.5 77 ASN A C 1
ATOM 588 O O . ASN A 1 77 ? 17.641 -0.972 14.758 1 97.5 77 ASN A O 1
ATOM 592 N N . TYR A 1 78 ? 16.844 -0.101 12.883 1 97.38 78 TYR A N 1
ATOM 593 C CA . TYR A 1 78 ? 15.688 0.53 13.523 1 97.38 78 TYR A CA 1
ATOM 594 C C . TYR A 1 78 ? 14.812 -0.507 14.211 1 97.38 78 TYR A C 1
ATOM 596 O O . TYR A 1 78 ? 14.391 -0.313 15.352 1 97.38 78 TYR A O 1
ATOM 604 N N . GLN A 1 79 ? 14.539 -1.605 13.531 1 95.69 79 GLN A N 1
ATOM 605 C CA . GLN A 1 79 ? 13.586 -2.564 14.07 1 95.69 79 GLN A CA 1
ATOM 606 C C . GLN A 1 79 ? 14.188 -3.361 15.219 1 95.69 79 GLN A C 1
ATOM 608 O O . GLN A 1 79 ? 13.461 -3.918 16.047 1 95.69 79 GLN A O 1
ATOM 613 N N . LYS A 1 80 ? 15.5 -3.396 15.391 1 93.31 80 LYS A N 1
ATOM 614 C CA . LYS A 1 80 ? 16.172 -4.113 16.469 1 93.31 80 LYS A CA 1
ATOM 615 C C . LYS A 1 80 ? 15.938 -3.422 17.812 1 93.31 80 LYS A C 1
ATOM 617 O O . LYS A 1 80 ? 16 -4.062 18.859 1 93.31 80 LYS A O 1
ATOM 622 N N . ASP A 1 81 ? 15.617 -2.109 17.812 1 86.38 81 ASP A N 1
ATOM 623 C CA . ASP A 1 81 ? 15.398 -1.342 19.031 1 86.38 81 ASP A CA 1
ATOM 624 C C . ASP A 1 81 ? 14.016 -1.614 19.609 1 86.38 81 ASP A C 1
ATOM 626 O O . ASP A 1 81 ? 13.742 -1.287 20.766 1 86.38 81 ASP A O 1
ATOM 630 N N . GLY A 1 82 ? 13.164 -2.195 18.906 1 80 82 GLY A N 1
ATOM 631 C CA . GLY A 1 82 ? 11.836 -2.59 19.344 1 80 82 GLY A CA 1
ATOM 632 C C . GLY A 1 82 ? 10.852 -1.435 19.391 1 80 82 GLY A C 1
ATOM 633 O O . GLY A 1 82 ? 9.711 -1.602 19.812 1 80 82 GLY A O 1
ATOM 634 N N . LYS A 1 83 ? 11.188 -0.205 18.906 1 87.31 83 LYS A N 1
ATOM 635 C CA . LYS A 1 83 ? 10.32 0.967 18.984 1 87.31 83 LYS A CA 1
ATOM 636 C C . LYS A 1 83 ? 9.609 1.219 17.656 1 87.31 83 LYS A C 1
ATOM 638 O O . LYS A 1 83 ? 9.367 2.369 17.297 1 87.31 83 LYS A O 1
ATOM 643 N N . THR A 1 84 ? 9.281 0.186 16.922 1 96.19 84 THR A N 1
ATOM 644 C CA . THR A 1 84 ? 8.617 0.302 15.625 1 96.19 84 THR A CA 1
ATOM 645 C C . THR A 1 84 ? 7.121 0.533 15.805 1 96.19 84 THR A C 1
ATOM 647 O O . THR A 1 84 ? 6.555 0.19 16.844 1 96.19 84 THR A O 1
ATOM 650 N N . LEU A 1 85 ? 6.477 1.215 14.891 1 97.44 85 LEU A N 1
ATOM 651 C CA . LEU A 1 85 ? 5.043 1.483 14.93 1 97.44 85 LEU A CA 1
ATOM 652 C C . LEU A 1 85 ? 4.246 0.259 14.484 1 97.44 85 LEU A C 1
ATOM 654 O O . LEU A 1 85 ? 3.221 -0.069 15.086 1 97.44 85 LEU A O 1
ATOM 658 N N . LEU A 1 86 ? 4.656 -0.454 13.453 1 96.81 86 LEU A N 1
ATOM 659 C CA . LEU A 1 86 ? 3.939 -1.593 12.891 1 96.81 86 LEU A CA 1
ATOM 660 C C . LEU A 1 86 ? 4.363 -2.893 13.562 1 96.81 86 LEU A C 1
ATOM 662 O O . LEU A 1 86 ? 3.664 -3.902 13.477 1 96.81 86 LEU A O 1
ATOM 666 N N . GLY A 1 87 ? 5.48 -2.883 14.188 1 95.69 87 GLY A N 1
ATOM 667 C CA . GLY A 1 87 ? 6.02 -4.098 14.773 1 95.69 87 GLY A CA 1
ATOM 668 C C . GLY A 1 87 ? 7.273 -4.594 14.078 1 95.69 87 GLY A C 1
ATOM 669 O O . GLY A 1 87 ? 7.613 -4.125 12.992 1 95.69 87 GLY A O 1
ATOM 670 N N . VAL A 1 88 ? 7.938 -5.562 14.648 1 96.69 88 VAL A N 1
ATOM 671 C CA . VAL A 1 88 ? 9.234 -6.066 14.203 1 96.69 88 VAL A CA 1
ATOM 672 C C . VAL A 1 88 ? 9.07 -6.797 12.875 1 96.69 88 VAL A C 1
ATOM 674 O O . VAL A 1 88 ? 9.883 -6.613 11.961 1 96.69 88 VAL A O 1
ATOM 677 N N . ILE A 1 89 ? 8.016 -7.535 12.688 1 97 89 ILE A N 1
ATOM 678 C CA . ILE A 1 89 ? 7.844 -8.398 11.523 1 97 89 ILE A CA 1
ATOM 679 C C . ILE A 1 89 ? 7.734 -7.551 10.258 1 97 89 ILE A C 1
ATOM 681 O O . ILE A 1 89 ? 8.492 -7.746 9.305 1 97 89 ILE A O 1
ATOM 685 N N . PRO A 1 90 ? 6.855 -6.574 10.273 1 98.19 90 PRO A N 1
ATOM 686 C CA . PRO A 1 90 ? 6.758 -5.77 9.055 1 98.19 90 PRO A CA 1
ATOM 687 C C . PRO A 1 90 ? 8.031 -4.988 8.758 1 98.19 90 PRO A C 1
ATOM 689 O O . PRO A 1 90 ? 8.406 -4.82 7.59 1 98.19 90 PRO A O 1
ATOM 692 N N . ASN A 1 91 ? 8.688 -4.496 9.75 1 98.62 91 ASN A N 1
ATOM 693 C CA . ASN A 1 91 ? 9.914 -3.736 9.523 1 98.62 91 ASN A CA 1
ATOM 694 C C . ASN A 1 91 ? 11.039 -4.629 9 1 98.62 91 ASN A C 1
ATOM 696 O O . ASN A 1 91 ? 11.812 -4.215 8.141 1 98.62 91 ASN A O 1
ATOM 700 N N . LYS A 1 92 ? 11.109 -5.82 9.523 1 98.38 92 LYS A N 1
ATOM 701 C CA . LYS A 1 92 ? 12.078 -6.777 8.977 1 98.38 92 LYS A CA 1
ATOM 702 C C . LYS A 1 92 ? 11.773 -7.094 7.52 1 98.38 92 LYS A C 1
ATOM 704 O O . LYS A 1 92 ? 12.688 -7.184 6.695 1 98.38 92 LYS A O 1
ATOM 709 N N . ALA A 1 93 ? 10.531 -7.293 7.207 1 98.81 93 ALA A N 1
ATOM 710 C CA . ALA A 1 93 ? 10.117 -7.551 5.828 1 98.81 93 ALA A CA 1
ATOM 711 C C . ALA A 1 93 ? 10.531 -6.402 4.91 1 98.81 93 ALA A C 1
ATOM 713 O O . ALA A 1 93 ? 11.055 -6.633 3.814 1 98.81 93 ALA A O 1
ATOM 714 N N . MET A 1 94 ? 10.289 -5.184 5.363 1 98.88 94 MET A N 1
ATOM 715 C CA . MET A 1 94 ? 10.656 -4.023 4.555 1 98.88 94 MET A CA 1
ATOM 716 C C . MET A 1 94 ? 12.172 -3.945 4.375 1 98.88 94 MET A C 1
ATOM 718 O O . MET A 1 94 ? 12.656 -3.65 3.279 1 98.88 94 MET A O 1
ATOM 722 N N . ALA A 1 95 ? 12.883 -4.215 5.465 1 98.75 95 ALA A N 1
ATOM 723 C CA . ALA A 1 95 ? 14.336 -4.195 5.371 1 98.75 95 ALA A CA 1
ATOM 724 C C . ALA A 1 95 ? 14.836 -5.199 4.332 1 98.75 95 ALA A C 1
ATOM 726 O O . ALA A 1 95 ? 15.734 -4.891 3.543 1 98.75 95 ALA A O 1
ATOM 727 N N . MET A 1 96 ? 14.297 -6.352 4.328 1 98.88 96 MET A N 1
ATOM 728 C CA . MET A 1 96 ? 14.703 -7.395 3.391 1 98.88 96 MET A CA 1
ATOM 729 C C . MET A 1 96 ? 14.336 -7.016 1.961 1 98.88 96 MET A C 1
ATOM 731 O O . MET A 1 96 ? 15.094 -7.293 1.027 1 98.88 96 MET A O 1
ATOM 735 N N . ALA A 1 97 ? 13.156 -6.441 1.771 1 98.88 97 ALA A N 1
ATOM 736 C CA . ALA A 1 97 ? 12.766 -5.965 0.446 1 98.88 97 ALA A CA 1
ATOM 737 C C . ALA A 1 97 ? 13.742 -4.902 -0.06 1 98.88 97 ALA A C 1
ATOM 739 O O . ALA A 1 97 ? 14.156 -4.93 -1.221 1 98.88 97 ALA A O 1
ATOM 740 N N . LEU A 1 98 ? 14.07 -3.975 0.83 1 98.75 98 LEU A N 1
ATOM 741 C CA . LEU A 1 98 ? 15.031 -2.924 0.495 1 98.75 98 LEU A CA 1
ATOM 742 C C . LEU A 1 98 ? 16.391 -3.516 0.138 1 98.75 98 LEU A C 1
ATOM 744 O O . LEU A 1 98 ? 17.047 -3.039 -0.783 1 98.75 98 LEU A O 1
ATOM 748 N N . SER A 1 99 ? 16.766 -4.551 0.868 1 98.69 99 SER A N 1
ATOM 749 C CA . SER A 1 99 ? 18.062 -5.199 0.614 1 98.69 99 SER A CA 1
ATOM 750 C C . SER A 1 99 ? 18.141 -5.727 -0.815 1 98.69 99 SER A C 1
ATOM 752 O O . SER A 1 99 ? 19.078 -5.418 -1.545 1 98.69 99 SER A O 1
ATOM 754 N N . THR A 1 100 ? 17.141 -6.496 -1.248 1 98.69 100 THR A N 1
ATOM 755 C CA . THR A 1 100 ? 17.156 -7.051 -2.596 1 98.69 100 THR A CA 1
ATOM 756 C C . THR A 1 100 ? 17.156 -5.941 -3.641 1 98.69 100 THR A C 1
ATOM 758 O O . THR A 1 100 ? 17.859 -6.027 -4.645 1 98.69 100 THR A O 1
ATOM 761 N N . ALA A 1 101 ? 16.359 -4.906 -3.41 1 97.81 101 ALA A N 1
ATOM 762 C CA . ALA A 1 101 ? 16.281 -3.791 -4.352 1 97.81 101 ALA A CA 1
ATOM 763 C C . ALA A 1 101 ? 17.625 -3.068 -4.453 1 97.81 101 ALA A C 1
ATOM 765 O O . ALA A 1 101 ? 18.016 -2.611 -5.531 1 97.81 101 ALA A O 1
ATOM 766 N N . GLU A 1 102 ? 18.328 -2.924 -3.318 1 97.56 102 GLU A N 1
ATOM 767 C CA . GLU A 1 102 ? 19.641 -2.281 -3.307 1 97.56 102 GLU A CA 1
ATOM 768 C C . GLU A 1 102 ? 20.672 -3.146 -4.008 1 97.56 102 GLU A C 1
ATOM 770 O O . GLU A 1 102 ? 21.562 -2.629 -4.699 1 97.56 102 GLU A O 1
ATOM 775 N N . VAL A 1 103 ? 20.578 -4.492 -3.807 1 97.56 103 VAL A N 1
ATOM 776 C CA . VAL A 1 103 ? 21.453 -5.41 -4.531 1 97.56 103 VAL A CA 1
ATOM 777 C C . VAL A 1 103 ? 21.234 -5.25 -6.035 1 97.56 103 VAL A C 1
ATOM 779 O O . VAL A 1 103 ? 22.188 -5.172 -6.801 1 97.56 103 VAL A O 1
ATOM 782 N N . ASN A 1 104 ? 19.984 -5.152 -6.469 1 97 104 ASN A N 1
ATOM 783 C CA . ASN A 1 104 ? 19.656 -4.934 -7.875 1 97 104 ASN A CA 1
ATOM 784 C C . ASN A 1 104 ? 20.25 -3.625 -8.391 1 97 104 ASN A C 1
ATOM 786 O O . ASN A 1 104 ? 20.859 -3.596 -9.461 1 97 104 ASN A O 1
ATOM 790 N N . ALA A 1 105 ? 20.062 -2.541 -7.621 1 95.06 105 ALA A N 1
ATOM 791 C CA . ALA A 1 105 ? 20.516 -1.21 -8.016 1 95.06 105 ALA A CA 1
ATOM 792 C C . ALA A 1 105 ? 22.031 -1.15 -8.102 1 95.06 105 ALA A C 1
ATOM 794 O O . ALA A 1 105 ? 22.594 -0.298 -8.805 1 95.06 105 ALA A O 1
ATOM 795 N N . SER A 1 106 ? 22.703 -2.025 -7.398 1 94.88 106 SER A N 1
ATOM 796 C CA . SER A 1 106 ? 24.156 -2.086 -7.43 1 94.88 106 SER A CA 1
ATOM 797 C C . SER A 1 106 ? 24.656 -3.148 -8.406 1 94.88 106 SER A C 1
ATOM 799 O O . SER A 1 106 ? 25.828 -3.527 -8.391 1 94.88 106 SER A O 1
ATOM 801 N N . MET A 1 107 ? 23.766 -3.725 -9.164 1 93.69 107 MET A N 1
ATOM 802 C CA . MET A 1 107 ? 24.031 -4.684 -10.234 1 93.69 107 MET A CA 1
ATOM 803 C C . MET A 1 107 ? 24.469 -6.023 -9.656 1 93.69 107 MET A C 1
ATOM 805 O O . MET A 1 107 ? 25.297 -6.719 -10.258 1 93.69 107 MET A O 1
ATOM 809 N N . GLY A 1 108 ? 24.016 -6.254 -8.445 1 95.31 108 GLY A N 1
ATOM 810 C CA . GLY A 1 108 ? 24.25 -7.574 -7.879 1 95.31 108 GLY A CA 1
ATOM 811 C C . GLY A 1 108 ? 23.297 -8.633 -8.414 1 95.31 108 GLY A C 1
ATOM 812 O O . GLY A 1 108 ? 22.438 -8.336 -9.25 1 95.31 108 GLY A O 1
ATOM 813 N N . LYS A 1 109 ? 23.453 -9.836 -7.914 1 97.56 109 LYS A N 1
ATOM 814 C CA . LYS A 1 109 ? 22.656 -10.961 -8.398 1 97.56 109 LYS A CA 1
ATOM 815 C C . LYS A 1 109 ? 21.312 -11.016 -7.691 1 97.56 109 LYS A C 1
ATOM 817 O O . LYS A 1 109 ? 21.25 -11.078 -6.461 1 97.56 109 LYS A O 1
ATOM 822 N N . ILE A 1 110 ? 20.219 -10.93 -8.43 1 98 110 ILE A N 1
ATOM 823 C CA . ILE A 1 110 ? 18.859 -11.078 -7.934 1 98 110 ILE A CA 1
ATOM 824 C C . ILE A 1 110 ? 18.062 -11.969 -8.875 1 98 110 ILE A C 1
ATOM 826 O O . ILE A 1 110 ? 18.562 -12.391 -9.922 1 98 110 ILE A O 1
ATOM 830 N N . VAL A 1 111 ? 16.906 -12.375 -8.469 1 98.38 111 VAL A N 1
ATOM 831 C CA . VAL A 1 111 ? 15.93 -13.016 -9.344 1 98.38 111 VAL A CA 1
ATOM 832 C C . VAL A 1 111 ? 14.805 -12.039 -9.68 1 98.38 111 VAL A C 1
ATOM 834 O O . VAL A 1 111 ? 14.188 -11.469 -8.773 1 98.38 111 VAL A O 1
ATOM 837 N N . ALA A 1 112 ? 14.602 -11.773 -10.969 1 97 112 ALA A N 1
ATOM 838 C CA . ALA A 1 112 ? 13.43 -10.984 -11.344 1 97 112 ALA A CA 1
ATOM 839 C C . ALA A 1 112 ? 12.141 -11.633 -10.836 1 97 112 ALA A C 1
ATOM 841 O O . ALA A 1 112 ? 11.945 -12.836 -10.992 1 97 112 ALA A O 1
ATOM 842 N N . ALA A 1 113 ? 11.211 -10.945 -10.18 1 95.69 113 ALA A N 1
ATOM 843 C CA . ALA A 1 113 ? 10.008 -11.5 -9.578 1 95.69 113 ALA A CA 1
ATOM 844 C C . ALA A 1 113 ? 8.852 -10.508 -9.625 1 95.69 113 ALA A C 1
ATOM 846 O O . ALA A 1 113 ? 8.406 -10.008 -8.594 1 95.69 113 ALA A O 1
ATOM 847 N N . PRO A 1 114 ? 8.133 -10.203 -10.719 1 97.06 114 PRO A N 1
ATOM 848 C CA . PRO A 1 114 ? 8.492 -10.797 -12.008 1 97.06 114 PRO A CA 1
ATOM 849 C C . PRO A 1 114 ? 9.477 -9.945 -12.805 1 97.06 114 PRO A C 1
ATOM 851 O O . PRO A 1 114 ? 9.914 -10.344 -13.891 1 97.06 114 PRO A O 1
ATOM 854 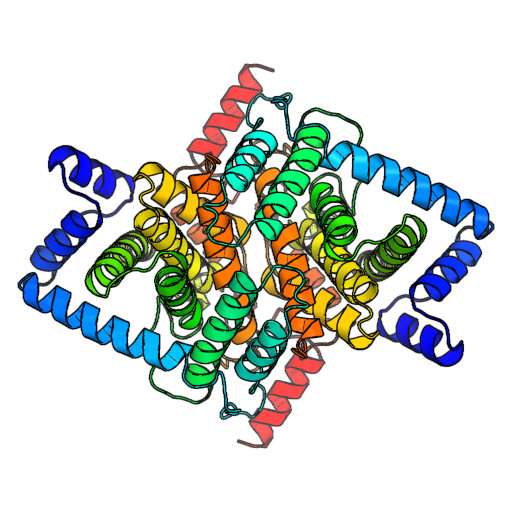N N . THR A 1 115 ? 9.766 -8.75 -12.344 1 97.38 115 THR A N 1
ATOM 855 C CA . THR A 1 115 ? 10.758 -7.875 -12.969 1 97.38 115 THR A CA 1
ATOM 856 C C . THR A 1 115 ? 11.891 -7.562 -11.992 1 97.38 115 THR A C 1
ATOM 858 O O . THR A 1 115 ? 11.789 -7.852 -10.805 1 97.38 115 THR A O 1
ATOM 861 N N . ALA A 1 116 ? 12.938 -7.023 -12.508 1 96.5 116 ALA A N 1
ATOM 862 C CA . ALA A 1 116 ? 14.039 -6.605 -11.656 1 96.5 116 ALA A CA 1
ATOM 863 C C . ALA A 1 116 ? 13.609 -5.504 -10.695 1 96.5 116 ALA A C 1
ATOM 865 O O . ALA A 1 116 ? 14.047 -5.469 -9.539 1 96.5 116 ALA A O 1
ATOM 866 N N . GLY A 1 117 ? 12.703 -4.625 -11.125 1 96.31 117 GLY A N 1
ATOM 867 C CA . GLY A 1 117 ? 12.234 -3.5 -10.328 1 96.31 117 GLY A CA 1
ATOM 868 C C . GLY A 1 117 ? 11.367 -3.92 -9.156 1 96.31 117 GLY A C 1
ATOM 869 O O . GLY A 1 117 ? 11.164 -3.146 -8.219 1 96.31 117 GLY A O 1
ATOM 870 N N . SER A 1 118 ? 10.828 -5.09 -9.203 1 98.5 118 SER A N 1
ATOM 871 C CA . SER A 1 118 ? 9.977 -5.59 -8.133 1 98.5 118 SER A CA 1
ATOM 872 C C . SER A 1 118 ? 10.594 -6.809 -7.457 1 98.5 118 SER A C 1
ATOM 874 O O . SER A 1 118 ? 9.898 -7.582 -6.797 1 98.5 118 SER A O 1
ATOM 876 N N . SER A 1 119 ? 11.859 -7.004 -7.578 1 98.69 119 SER A N 1
ATOM 877 C CA . SER A 1 119 ? 12.57 -8.234 -7.227 1 98.69 119 SER A CA 1
ATOM 878 C C . SER A 1 119 ? 12.641 -8.414 -5.715 1 98.69 119 SER A C 1
ATOM 880 O O . SER A 1 119 ? 12.898 -9.523 -5.23 1 98.69 119 SER A O 1
ATOM 882 N N . GLY A 1 120 ? 12.414 -7.379 -4.98 1 98.88 120 GLY A N 1
ATOM 883 C CA . GLY A 1 120 ? 12.586 -7.469 -3.539 1 98.88 120 GLY A CA 1
ATOM 884 C C . GLY A 1 120 ? 11.328 -7.902 -2.814 1 98.88 120 GLY A C 1
ATOM 885 O O . GLY A 1 120 ? 11.375 -8.281 -1.644 1 98.88 120 GLY A O 1
ATOM 886 N N . ILE A 1 121 ? 10.188 -7.906 -3.488 1 98.94 121 ILE A N 1
ATOM 887 C CA . ILE A 1 121 ? 8.898 -8.102 -2.828 1 98.94 121 ILE A CA 1
ATOM 888 C C . ILE A 1 121 ? 8.742 -9.57 -2.438 1 98.94 121 ILE A C 1
ATOM 890 O O . ILE A 1 121 ? 8.562 -9.891 -1.259 1 98.94 121 ILE A O 1
ATOM 894 N N . LEU A 1 122 ? 8.883 -10.469 -3.357 1 98.94 122 LEU A N 1
ATOM 895 C CA . LEU A 1 122 ? 8.617 -11.883 -3.121 1 98.94 122 LEU A CA 1
ATOM 896 C C . LEU A 1 122 ? 9.633 -12.469 -2.148 1 98.94 122 LEU A C 1
ATOM 898 O O . LEU A 1 122 ? 9.266 -13.156 -1.19 1 98.94 122 LEU A O 1
ATOM 902 N N . PRO A 1 123 ? 10.992 -12.188 -2.297 1 98.94 123 PRO A N 1
ATOM 903 C CA . PRO A 1 123 ? 11.945 -12.734 -1.33 1 98.94 123 PRO A CA 1
ATOM 904 C C . PRO A 1 123 ? 11.695 -12.234 0.092 1 98.94 123 PRO A C 1
ATOM 906 O O . PRO A 1 123 ? 11.844 -13 1.051 1 98.94 123 PRO A O 1
ATOM 909 N N . ALA A 1 124 ? 11.352 -10.961 0.214 1 98.94 124 ALA A N 1
ATOM 910 C CA . ALA A 1 124 ? 11.078 -10.414 1.541 1 98.94 124 ALA A CA 1
ATOM 911 C C . ALA A 1 124 ? 9.93 -11.156 2.213 1 98.94 124 ALA A C 1
ATOM 913 O O . ALA A 1 124 ? 10 -11.484 3.4 1 98.94 124 ALA A O 1
ATOM 914 N N . VAL A 1 125 ? 8.867 -11.414 1.479 1 98.94 125 VAL A N 1
ATOM 915 C CA . VAL A 1 125 ? 7.703 -12.109 2.016 1 98.94 125 VAL A CA 1
ATOM 916 C C . VAL A 1 125 ? 8.07 -13.555 2.348 1 98.94 125 VAL A C 1
ATOM 918 O O . VAL A 1 125 ? 7.746 -14.055 3.428 1 98.94 125 VAL A O 1
ATOM 921 N N . LEU A 1 126 ? 8.789 -14.25 1.475 1 98.88 126 LEU A N 1
ATOM 922 C CA . LEU A 1 126 ? 9.156 -15.641 1.707 1 98.88 126 LEU A CA 1
ATOM 923 C C . LEU A 1 126 ? 10.031 -15.766 2.949 1 98.88 126 LEU A C 1
ATOM 925 O O . LEU A 1 126 ? 9.82 -16.656 3.771 1 98.88 126 LEU A O 1
ATOM 929 N N . MET A 1 127 ? 11.008 -14.875 3.068 1 98.75 127 MET A N 1
ATOM 930 C CA . MET A 1 127 ? 11.898 -14.945 4.223 1 98.75 127 MET A CA 1
ATOM 931 C C . MET A 1 127 ? 11.148 -14.602 5.508 1 98.75 127 MET A C 1
ATOM 933 O O . MET A 1 127 ? 11.445 -15.156 6.57 1 98.75 127 MET A O 1
ATOM 937 N N . THR A 1 128 ? 10.211 -13.688 5.41 1 98.44 128 THR A N 1
ATOM 938 C CA . THR A 1 128 ? 9.359 -13.391 6.555 1 98.44 128 THR A CA 1
ATOM 939 C C . THR A 1 128 ? 8.57 -14.625 6.977 1 98.44 128 THR A C 1
ATOM 941 O O . THR A 1 128 ? 8.477 -14.93 8.172 1 98.44 128 THR A O 1
ATOM 944 N N . LEU A 1 129 ? 8.008 -15.312 6.008 1 97.62 129 LEU A N 1
ATOM 945 C CA . LEU A 1 129 ? 7.227 -16.516 6.273 1 97.62 129 LEU A CA 1
ATOM 946 C C . LEU A 1 129 ? 8.102 -17.609 6.891 1 97.62 129 LEU A C 1
ATOM 948 O O . LEU A 1 129 ? 7.66 -18.328 7.781 1 97.62 129 LEU A O 1
ATOM 952 N N . GLU A 1 130 ? 9.305 -17.75 6.379 1 98.19 130 GLU A N 1
ATOM 953 C CA . GLU A 1 130 ? 10.242 -18.734 6.902 1 98.19 130 GLU A CA 1
ATOM 954 C C . GLU A 1 130 ? 10.406 -18.609 8.414 1 98.19 130 GLU A C 1
ATOM 956 O O . GLU A 1 130 ? 10.305 -19.594 9.148 1 98.19 130 GLU A O 1
ATOM 961 N N . GLU A 1 131 ? 10.609 -17.391 8.797 1 95.94 131 GLU A N 1
ATOM 962 C CA . GLU A 1 131 ? 10.875 -17.125 10.203 1 95.94 131 GLU A CA 1
ATOM 963 C C . GLU A 1 131 ? 9.602 -17.203 11.031 1 95.94 131 GLU A C 1
ATOM 965 O O . GLU A 1 131 ? 9.578 -17.844 12.086 1 95.94 131 GLU A O 1
ATOM 970 N N . SER A 1 132 ? 8.562 -16.594 10.578 1 94.81 132 SER A N 1
ATOM 971 C CA . SER A 1 132 ? 7.344 -16.438 11.359 1 94.81 132 SER A CA 1
ATOM 972 C C . SER A 1 132 ? 6.586 -17.766 11.477 1 94.81 132 SER A C 1
ATOM 974 O O . SER A 1 132 ? 5.898 -18 12.477 1 94.81 132 SER A O 1
ATOM 976 N N . LEU A 1 133 ? 6.695 -18.609 10.477 1 96.69 133 LEU A N 1
ATOM 977 C CA . LEU A 1 133 ? 5.926 -19.844 10.453 1 96.69 133 LEU A CA 1
ATOM 978 C C . LEU A 1 133 ? 6.84 -21.047 10.617 1 96.69 133 LEU A C 1
ATOM 980 O O . LEU A 1 133 ? 6.379 -22.188 10.547 1 96.69 133 LEU A O 1
ATOM 984 N N . ASN A 1 134 ? 8.125 -20.859 10.805 1 96.94 134 ASN A N 1
ATOM 985 C CA . ASN A 1 134 ? 9.109 -21.922 10.953 1 96.94 134 ASN A CA 1
ATOM 986 C C . ASN A 1 134 ? 9.055 -22.906 9.789 1 96.94 134 ASN A C 1
ATOM 988 O O . ASN A 1 134 ? 8.922 -24.109 9.992 1 96.94 134 ASN A O 1
ATOM 992 N N . LEU A 1 135 ? 9.086 -22.344 8.617 1 98.12 135 LEU A N 1
ATOM 993 C CA . LEU A 1 135 ? 8.984 -23.156 7.406 1 98.12 135 LEU A CA 1
ATOM 994 C C . LEU A 1 135 ? 10.344 -23.75 7.031 1 98.12 135 LEU A C 1
ATOM 996 O O . LEU A 1 135 ? 11.375 -23.094 7.223 1 98.12 135 LEU A O 1
ATOM 1000 N N . ASN A 1 136 ? 10.336 -24.984 6.484 1 97.94 136 ASN A N 1
ATOM 1001 C CA . ASN A 1 136 ? 11.555 -25.562 5.93 1 97.94 136 ASN A CA 1
ATOM 1002 C C . ASN A 1 136 ? 11.711 -25.219 4.449 1 97.94 136 ASN A C 1
ATOM 1004 O O . ASN A 1 136 ? 10.875 -24.516 3.875 1 97.94 136 ASN A O 1
ATOM 1008 N N . GLU A 1 137 ? 12.773 -25.594 3.9 1 98.06 137 GLU A N 1
ATOM 1009 C CA . GLU A 1 137 ? 13.086 -25.281 2.512 1 98.06 137 GLU A CA 1
ATOM 1010 C C . GLU A 1 137 ? 12 -25.781 1.569 1 98.06 137 GLU A C 1
ATOM 1012 O O . GLU A 1 137 ? 11.609 -25.094 0.625 1 98.06 137 GLU A O 1
ATOM 1017 N N . GLU A 1 138 ? 11.547 -26.969 1.793 1 97.81 138 GLU A N 1
ATOM 1018 C CA . GLU A 1 138 ? 10.516 -27.562 0.952 1 97.81 138 GLU A CA 1
ATOM 1019 C C . GLU A 1 138 ? 9.227 -26.75 0.998 1 97.81 138 GLU A C 1
ATOM 1021 O O . GLU A 1 138 ? 8.594 -26.516 -0.034 1 97.81 138 GLU A O 1
ATOM 1026 N N . ASP A 1 139 ? 8.859 -26.344 2.232 1 98.31 139 ASP A N 1
ATOM 1027 C CA . ASP A 1 139 ? 7.691 -25.484 2.395 1 98.31 139 ASP A CA 1
ATOM 1028 C C . ASP A 1 139 ? 7.824 -24.203 1.562 1 98.31 139 ASP A C 1
ATOM 1030 O O . ASP A 1 139 ? 6.863 -23.781 0.923 1 98.31 139 ASP A O 1
ATOM 1034 N N . LEU A 1 140 ? 8.992 -23.625 1.574 1 98.75 140 LEU A N 1
ATOM 1035 C CA . LEU A 1 140 ? 9.242 -22.391 0.857 1 98.75 140 LEU A CA 1
ATOM 1036 C C . LEU A 1 140 ? 9.195 -22.609 -0.651 1 98.75 140 LEU A C 1
ATOM 1038 O O . LEU A 1 140 ? 8.711 -21.75 -1.394 1 98.75 140 LEU A O 1
ATOM 1042 N N . ILE A 1 141 ? 9.688 -23.719 -1.061 1 98.56 141 ILE A N 1
ATOM 1043 C CA . ILE A 1 141 ? 9.656 -24.047 -2.48 1 98.56 141 ILE A CA 1
ATOM 1044 C C . ILE A 1 141 ? 8.211 -24.188 -2.945 1 98.56 141 ILE A C 1
ATOM 1046 O O . ILE A 1 141 ? 7.848 -23.734 -4.027 1 98.56 141 ILE A O 1
ATOM 1050 N N . HIS A 1 142 ? 7.387 -24.859 -2.145 1 98.5 142 HIS A N 1
ATOM 1051 C CA . HIS A 1 142 ? 5.973 -25 -2.473 1 98.5 142 HIS A CA 1
ATOM 1052 C C . HIS A 1 142 ? 5.293 -23.641 -2.564 1 98.5 142 HIS A C 1
ATOM 1054 O O . HIS A 1 142 ? 4.504 -23.391 -3.48 1 98.5 142 HIS A O 1
ATOM 1060 N N . ALA A 1 143 ? 5.609 -22.766 -1.604 1 98.75 143 ALA A N 1
ATOM 1061 C CA . ALA A 1 143 ? 5.066 -21.406 -1.638 1 98.75 143 ALA A CA 1
ATOM 1062 C C . ALA A 1 143 ? 5.52 -20.672 -2.889 1 98.75 143 ALA A C 1
ATOM 1064 O O . ALA A 1 143 ? 4.738 -19.953 -3.51 1 98.75 143 ALA A O 1
ATOM 1065 N N . LEU A 1 144 ? 6.773 -20.844 -3.215 1 98.75 144 LEU A N 1
ATOM 1066 C CA . LEU A 1 144 ? 7.34 -20.219 -4.402 1 98.75 144 LEU A CA 1
ATOM 1067 C C . LEU A 1 144 ? 6.641 -20.703 -5.664 1 98.75 144 LEU A C 1
ATOM 1069 O O . LEU A 1 144 ? 6.422 -19.938 -6.602 1 98.75 144 LEU A O 1
ATOM 1073 N N . LEU A 1 145 ? 6.293 -21.953 -5.719 1 98.5 145 LEU A N 1
ATOM 1074 C CA . LEU A 1 145 ? 5.57 -22.531 -6.852 1 98.5 145 LEU A CA 1
ATOM 1075 C C . LEU A 1 145 ? 4.168 -21.922 -6.957 1 98.5 145 LEU A C 1
ATOM 1077 O O . LEU A 1 145 ? 3.672 -21.688 -8.062 1 98.5 145 LEU A O 1
ATOM 1081 N N . VAL A 1 146 ? 3.541 -21.719 -5.824 1 98.69 146 VAL A N 1
ATOM 1082 C CA . VAL A 1 146 ? 2.234 -21.062 -5.82 1 98.69 146 VAL A CA 1
ATOM 1083 C C . VAL A 1 146 ? 2.359 -19.656 -6.406 1 98.69 146 VAL A C 1
ATOM 1085 O O . VAL A 1 146 ? 1.553 -19.25 -7.25 1 98.69 146 VAL A O 1
ATOM 1088 N N . ALA A 1 147 ? 3.383 -18.922 -5.949 1 98.81 147 ALA A N 1
ATOM 1089 C CA . ALA A 1 147 ? 3.646 -17.594 -6.496 1 98.81 147 ALA A CA 1
ATOM 1090 C C . ALA A 1 147 ? 3.846 -17.656 -8.008 1 98.81 147 ALA A C 1
ATOM 1092 O O . ALA A 1 147 ? 3.324 -16.812 -8.742 1 98.81 147 ALA A O 1
ATOM 1093 N N . ALA A 1 148 ? 4.57 -18.656 -8.453 1 97.88 148 ALA A N 1
ATOM 1094 C CA . ALA A 1 148 ? 4.84 -18.828 -9.883 1 97.88 148 ALA A CA 1
ATOM 1095 C C . ALA A 1 148 ? 3.553 -19.078 -10.656 1 97.88 148 ALA A C 1
ATOM 1097 O O . ALA A 1 148 ? 3.389 -18.594 -11.781 1 97.88 148 ALA A O 1
ATOM 1098 N N . GLY A 1 149 ? 2.691 -19.875 -10.086 1 98.06 149 GLY A N 1
ATOM 1099 C CA . GLY A 1 149 ? 1.399 -20.125 -10.711 1 98.06 149 GLY A CA 1
ATOM 1100 C C . GLY A 1 149 ? 0.58 -18.859 -10.898 1 98.06 149 GLY A C 1
ATOM 1101 O O . GLY A 1 149 ? -0.004 -18.641 -11.969 1 98.06 149 GLY A O 1
ATOM 1102 N N . ILE A 1 150 ? 0.537 -18.016 -9.883 1 98.75 150 ILE A N 1
ATOM 1103 C CA . ILE A 1 150 ? -0.165 -16.734 -9.961 1 98.75 150 ILE A CA 1
ATOM 1104 C C . ILE A 1 150 ? 0.494 -15.844 -11.008 1 98.75 150 ILE A C 1
ATOM 1106 O O . ILE A 1 150 ? -0.194 -15.203 -11.805 1 98.75 150 ILE A O 1
ATOM 1110 N N . GLY A 1 151 ? 1.821 -15.828 -10.992 1 98.38 151 GLY A N 1
ATOM 1111 C CA . GLY A 1 151 ? 2.557 -15.07 -11.992 1 98.38 151 GLY A CA 1
ATOM 1112 C C . GLY A 1 151 ? 2.238 -15.5 -13.414 1 98.38 151 GLY A C 1
ATOM 1113 O O . GLY A 1 151 ? 2.139 -14.656 -14.312 1 98.38 151 GLY A O 1
ATOM 1114 N N . ARG A 1 152 ? 2.117 -16.75 -13.602 1 97.31 152 ARG A N 1
ATOM 1115 C CA . ARG A 1 152 ? 1.795 -17.266 -14.93 1 97.31 152 ARG A CA 1
ATOM 1116 C C . ARG A 1 152 ? 0.434 -16.75 -15.391 1 97.31 152 ARG A C 1
ATOM 1118 O O . ARG A 1 152 ? 0.275 -16.359 -16.547 1 97.31 152 ARG A O 1
ATOM 1125 N N . VAL A 1 153 ? -0.533 -16.797 -14.516 1 98.31 153 VAL A N 1
ATOM 1126 C CA . VAL A 1 153 ? -1.87 -16.312 -14.852 1 98.31 153 VAL A CA 1
ATOM 1127 C C . VAL A 1 153 ? -1.807 -14.836 -15.227 1 98.31 153 VAL A C 1
ATOM 1129 O O . VAL A 1 153 ? -2.398 -14.414 -16.234 1 98.31 153 VAL A O 1
ATOM 1132 N N . ILE A 1 154 ? -1.084 -14.023 -14.469 1 98.75 154 ILE A N 1
ATOM 1133 C CA . ILE A 1 154 ? -0.968 -12.594 -14.734 1 98.75 154 ILE A CA 1
ATOM 1134 C C . ILE A 1 154 ? -0.249 -12.375 -16.062 1 98.75 154 ILE A C 1
ATOM 1136 O O . ILE A 1 154 ? -0.71 -11.602 -16.906 1 98.75 154 ILE A O 1
ATOM 1140 N N . GLY A 1 155 ? 0.888 -13.078 -16.25 1 97.69 155 GLY A N 1
ATOM 1141 C CA . GLY A 1 155 ? 1.688 -12.914 -17.453 1 97.69 155 GLY A CA 1
ATOM 1142 C C . GLY A 1 155 ? 0.948 -13.297 -18.719 1 97.69 155 GLY A C 1
ATOM 1143 O O . GLY A 1 155 ? 1.138 -12.68 -19.766 1 97.69 155 GLY A O 1
ATOM 1144 N N . GLN A 1 156 ? 0.088 -14.266 -18.641 1 96.69 156 GLN A N 1
ATOM 1145 C CA . GLN A 1 156 ? -0.649 -14.758 -19.797 1 96.69 156 GLN A CA 1
ATOM 1146 C C . GLN A 1 156 ? -1.798 -13.82 -20.156 1 96.69 156 GLN A C 1
ATOM 1148 O O . GLN A 1 156 ? -2.24 -13.781 -21.312 1 96.69 156 GLN A O 1
ATOM 1153 N N . ASN A 1 157 ? -2.275 -13.047 -19.219 1 98.25 157 ASN A N 1
ATOM 1154 C CA . ASN A 1 157 ? -3.506 -12.289 -19.438 1 98.25 157 ASN A CA 1
ATOM 1155 C C . ASN A 1 157 ? -3.26 -10.789 -19.359 1 98.25 157 ASN A C 1
ATOM 1157 O O . ASN A 1 157 ? -4.152 -9.992 -19.672 1 98.25 157 ASN A O 1
ATOM 1161 N N . ALA A 1 158 ? -2.092 -10.414 -18.984 1 98.12 158 ALA A N 1
ATOM 1162 C CA . ALA A 1 158 ? -1.698 -9.016 -18.906 1 98.12 158 ALA A CA 1
ATOM 1163 C C . ALA A 1 158 ? -0.25 -8.82 -19.344 1 98.12 158 ALA A C 1
ATOM 1165 O O . ALA A 1 158 ? 0.159 -9.328 -20.391 1 98.12 158 ALA A O 1
ATOM 1166 N N . THR A 1 159 ? 0.544 -8.039 -18.656 1 97.94 159 THR A N 1
ATOM 1167 C CA . THR A 1 159 ? 1.952 -7.758 -18.922 1 97.94 159 THR A CA 1
ATOM 1168 C C . THR A 1 159 ? 2.701 -7.484 -17.609 1 97.94 159 THR A C 1
ATOM 1170 O O . THR A 1 159 ? 2.084 -7.223 -16.578 1 97.94 159 THR A O 1
ATOM 1173 N N . PHE A 1 160 ? 3.967 -7.73 -17.656 1 97.88 160 PHE A N 1
ATOM 1174 C CA . PHE A 1 160 ? 4.805 -7.355 -16.531 1 97.88 160 PHE A CA 1
ATOM 1175 C C . PHE A 1 160 ? 5.617 -6.105 -16.844 1 97.88 160 PHE A C 1
ATOM 1177 O O . PHE A 1 160 ? 6.379 -5.621 -16.016 1 97.88 160 PHE A O 1
ATOM 1184 N N . SER A 1 161 ? 5.422 -5.582 -18.047 1 96.88 161 SER A N 1
ATOM 1185 C CA . SER A 1 161 ? 6.215 -4.449 -18.516 1 96.88 161 SER A CA 1
ATOM 1186 C C . SER A 1 161 ? 5.684 -3.137 -17.953 1 96.88 161 SER A C 1
ATOM 1188 O O . SER A 1 161 ? 4.555 -2.738 -18.25 1 96.88 161 SER A O 1
ATOM 1190 N N . GLY A 1 162 ? 6.555 -2.494 -17.203 1 96.12 162 GLY A N 1
ATOM 1191 C CA . GLY A 1 162 ? 6.184 -1.178 -16.703 1 96.12 162 GLY A CA 1
ATOM 1192 C C . GLY A 1 162 ? 5.926 -0.176 -17.812 1 96.12 162 GLY A C 1
ATOM 1193 O O . GLY A 1 162 ? 5.098 0.724 -17.672 1 96.12 162 GLY A O 1
ATOM 1194 N N . ALA A 1 163 ? 6.602 -0.344 -18.969 1 95.75 163 ALA A N 1
ATOM 1195 C CA . ALA A 1 163 ? 6.438 0.531 -20.125 1 95.75 163 ALA A CA 1
ATOM 1196 C C . ALA A 1 163 ? 5.059 0.361 -20.75 1 95.75 163 ALA A C 1
ATOM 1198 O O . ALA A 1 163 ? 4.547 1.276 -21.406 1 95.75 163 ALA A O 1
ATOM 1199 N N . GLU A 1 164 ? 4.48 -0.759 -20.5 1 96.12 164 GLU A N 1
ATOM 1200 C CA . GLU A 1 164 ? 3.17 -1.035 -21.078 1 96.12 164 GLU A CA 1
ATOM 1201 C C . GLU A 1 164 ? 2.049 -0.75 -20.078 1 96.12 164 GLU A C 1
ATOM 1203 O O . GLU A 1 164 ? 0.953 -0.344 -20.469 1 96.12 164 GLU A O 1
ATOM 1208 N N . GLY A 1 165 ? 2.334 -0.947 -18.797 1 97.19 165 GLY A N 1
ATOM 1209 C CA . GLY A 1 165 ? 1.196 -0.955 -17.891 1 97.19 165 GLY A CA 1
ATOM 1210 C C . GLY A 1 165 ? 1.463 -0.221 -16.594 1 97.19 165 GLY A C 1
ATOM 1211 O O . GLY A 1 165 ? 0.668 -0.302 -15.656 1 97.19 165 GLY A O 1
ATOM 1212 N N . GLY A 1 166 ? 2.562 0.521 -16.453 1 97.5 166 GLY A N 1
ATOM 1213 C CA . GLY A 1 166 ? 2.898 1.172 -15.203 1 97.5 166 GLY A CA 1
ATOM 1214 C C . GLY A 1 166 ? 3.48 0.219 -14.18 1 97.5 166 GLY A C 1
ATOM 1215 O O . GLY A 1 166 ? 3.629 -0.975 -14.445 1 97.5 166 GLY A O 1
ATOM 1216 N N . CYS A 1 167 ? 3.674 0.721 -12.992 1 98.25 167 CYS A N 1
ATOM 1217 C CA . CYS A 1 167 ? 4.332 -0.058 -11.953 1 98.25 167 CYS A CA 1
ATOM 1218 C C . CYS A 1 167 ? 3.371 -1.062 -11.328 1 98.25 167 CYS A C 1
ATOM 1220 O O . CYS A 1 167 ? 3.799 -2.025 -10.688 1 98.25 167 CYS A O 1
ATOM 1222 N N . GLN A 1 168 ? 2.053 -0.861 -11.492 1 98.56 168 GLN A N 1
ATOM 1223 C CA . GLN A 1 168 ? 1.069 -1.808 -10.977 1 98.56 168 GLN A CA 1
ATOM 1224 C C . GLN A 1 168 ? 1.303 -3.207 -11.539 1 98.56 168 GLN A C 1
ATOM 1226 O O . GLN A 1 168 ? 1.061 -4.203 -10.859 1 98.56 168 GLN A O 1
ATOM 1231 N N . VAL A 1 169 ? 1.785 -3.326 -12.773 1 98.5 169 VAL A N 1
ATOM 1232 C CA . VAL A 1 169 ? 1.948 -4.645 -13.383 1 98.5 169 VAL A CA 1
ATOM 1233 C C . VAL A 1 169 ? 3.275 -5.258 -12.945 1 98.5 169 VAL A C 1
ATOM 1235 O O . VAL A 1 169 ? 3.486 -6.461 -13.086 1 98.5 169 VAL A O 1
ATOM 1238 N N . GLU A 1 170 ? 4.184 -4.469 -12.375 1 98.44 170 GLU A N 1
ATOM 1239 C CA . GLU A 1 170 ? 5.441 -4.957 -11.82 1 98.44 170 GLU A CA 1
ATOM 1240 C C . GLU A 1 170 ? 5.312 -5.254 -10.328 1 98.44 170 GLU A C 1
ATOM 1242 O O . GLU A 1 170 ? 5.098 -6.402 -9.938 1 98.44 170 GLU A O 1
ATOM 1247 N N . CYS A 1 171 ? 5.266 -4.176 -9.578 1 98.81 171 CYS A N 1
ATOM 1248 C CA . CYS A 1 171 ? 5.195 -4.32 -8.133 1 98.81 171 CYS A CA 1
ATOM 1249 C C . CYS A 1 171 ? 3.855 -4.902 -7.703 1 98.81 171 CYS A C 1
ATOM 1251 O O . CYS A 1 171 ? 3.783 -5.648 -6.723 1 98.81 171 CYS A O 1
ATOM 1253 N N . GLY A 1 172 ? 2.789 -4.531 -8.406 1 98.81 172 GLY A N 1
ATOM 1254 C CA . GLY A 1 172 ? 1.496 -5.121 -8.102 1 98.81 172 GLY A CA 1
ATOM 1255 C C . GLY A 1 172 ? 1.463 -6.625 -8.32 1 98.81 172 GLY A C 1
ATOM 1256 O O . GLY A 1 172 ? 0.954 -7.367 -7.477 1 98.81 172 GLY A O 1
ATOM 1257 N N . SER A 1 173 ? 1.991 -7.055 -9.453 1 98.94 173 SER A N 1
ATOM 1258 C CA . SER A 1 173 ? 2.053 -8.484 -9.727 1 98.94 173 SER A CA 1
ATOM 1259 C C . SER A 1 173 ? 2.92 -9.211 -8.711 1 98.94 173 SER A C 1
ATOM 1261 O O . SER A 1 173 ? 2.557 -10.289 -8.234 1 98.94 173 SER A O 1
ATOM 1263 N N . ALA A 1 174 ? 4.07 -8.609 -8.398 1 98.94 174 ALA A N 1
ATOM 1264 C CA . ALA A 1 174 ? 4.953 -9.188 -7.387 1 98.94 174 ALA A CA 1
ATOM 1265 C C . ALA A 1 174 ? 4.23 -9.344 -6.055 1 98.94 174 ALA A C 1
ATOM 1267 O O . ALA A 1 174 ? 4.359 -10.375 -5.387 1 98.94 174 ALA A O 1
ATOM 1268 N N . ALA A 1 175 ? 3.508 -8.32 -5.676 1 98.94 175 ALA A N 1
ATOM 1269 C CA . ALA A 1 175 ? 2.77 -8.359 -4.418 1 98.94 175 ALA A CA 1
ATOM 1270 C C . ALA A 1 175 ? 1.67 -9.414 -4.453 1 98.94 175 ALA A C 1
ATOM 1272 O O . ALA A 1 175 ? 1.436 -10.109 -3.461 1 98.94 175 ALA A O 1
ATOM 1273 N N . ALA A 1 176 ? 0.949 -9.508 -5.562 1 98.94 176 ALA A N 1
ATOM 1274 C CA . ALA A 1 176 ? -0.094 -10.516 -5.715 1 98.94 176 ALA A CA 1
ATOM 1275 C C . ALA A 1 176 ? 0.483 -11.922 -5.59 1 98.94 176 ALA A C 1
ATOM 1277 O O . ALA A 1 176 ? -0.078 -12.773 -4.895 1 98.94 176 ALA A O 1
ATOM 1278 N N . MET A 1 177 ? 1.572 -12.164 -6.285 1 98.94 177 MET A N 1
ATOM 1279 C CA . MET A 1 177 ? 2.277 -13.445 -6.211 1 98.94 177 MET A CA 1
ATOM 1280 C C . MET A 1 177 ? 2.672 -13.758 -4.77 1 98.94 177 MET A C 1
ATOM 1282 O O . MET A 1 177 ? 2.42 -14.859 -4.281 1 98.94 177 MET A O 1
ATOM 1286 N N . ALA A 1 178 ? 3.244 -12.781 -4.129 1 98.94 178 ALA A N 1
ATOM 1287 C CA . ALA A 1 178 ? 3.727 -12.945 -2.758 1 98.94 178 ALA A CA 1
ATOM 1288 C C . ALA A 1 178 ? 2.566 -13.156 -1.789 1 98.94 178 ALA A C 1
ATOM 1290 O O . ALA A 1 178 ? 2.67 -13.953 -0.853 1 98.94 178 ALA A O 1
ATOM 1291 N N . ALA A 1 179 ? 1.48 -12.43 -1.983 1 98.94 179 ALA A N 1
ATOM 1292 C CA . ALA A 1 179 ? 0.302 -12.578 -1.133 1 98.94 179 ALA A CA 1
ATOM 1293 C C . ALA A 1 179 ? -0.261 -13.992 -1.216 1 98.94 179 ALA A C 1
ATOM 1295 O O . ALA A 1 179 ? -0.603 -14.594 -0.193 1 98.94 179 ALA A O 1
ATOM 1296 N N . GLY A 1 180 ? -0.4 -14.469 -2.434 1 98.94 180 GLY A N 1
ATOM 1297 C CA . GLY A 1 180 ? -0.865 -15.836 -2.609 1 98.94 180 GLY A CA 1
ATOM 1298 C C . GLY A 1 180 ? 0.033 -16.859 -1.943 1 98.94 180 GLY A C 1
ATOM 1299 O O . GLY A 1 180 ? -0.452 -17.781 -1.29 1 98.94 180 GLY A O 1
ATOM 1300 N N . ALA A 1 181 ? 1.337 -16.703 -2.1 1 98.94 181 ALA A N 1
ATOM 1301 C CA . ALA A 1 181 ? 2.303 -17.594 -1.454 1 98.94 181 ALA A CA 1
ATOM 1302 C C . ALA A 1 181 ? 2.143 -17.562 0.063 1 98.94 181 ALA A C 1
ATOM 1304 O O . ALA A 1 181 ? 2.236 -18.609 0.722 1 98.94 181 ALA A O 1
ATOM 1305 N N . ALA A 1 182 ? 1.926 -16.406 0.603 1 98.88 182 ALA A N 1
ATOM 1306 C CA . ALA A 1 182 ? 1.787 -16.25 2.047 1 98.88 182 ALA A CA 1
ATOM 1307 C C . ALA A 1 182 ? 0.546 -16.969 2.564 1 98.88 182 ALA A C 1
ATOM 1309 O O . ALA A 1 182 ? 0.59 -17.625 3.613 1 98.88 182 ALA A O 1
ATOM 1310 N N . VAL A 1 183 ? -0.555 -16.797 1.862 1 98.81 183 VAL A N 1
ATOM 1311 C CA . VAL A 1 183 ? -1.786 -17.469 2.264 1 98.81 183 VAL A CA 1
ATOM 1312 C C . VAL A 1 183 ? -1.583 -18.984 2.23 1 98.81 183 VAL A C 1
ATOM 1314 O O . VAL A 1 183 ? -1.946 -19.688 3.178 1 98.81 183 VAL A O 1
ATOM 1317 N N . PHE A 1 184 ? -0.962 -19.5 1.164 1 98.75 184 PHE A N 1
ATOM 1318 C CA . PHE A 1 184 ? -0.686 -20.922 1.037 1 98.75 184 PHE A CA 1
ATOM 1319 C C . PHE A 1 184 ? 0.165 -21.406 2.201 1 98.75 184 PHE A C 1
ATOM 1321 O O . PHE A 1 184 ? -0.168 -22.406 2.84 1 98.75 184 PHE A O 1
ATOM 1328 N N . ALA A 1 185 ? 1.223 -20.656 2.465 1 98.38 185 ALA A N 1
ATOM 1329 C CA . ALA A 1 185 ? 2.156 -21.062 3.516 1 98.38 185 ALA A CA 1
ATOM 1330 C C . ALA A 1 185 ? 1.475 -21.062 4.883 1 98.38 185 ALA A C 1
ATOM 1332 O O . ALA A 1 185 ? 1.921 -21.75 5.805 1 98.38 185 ALA A O 1
ATOM 1333 N N . SER A 1 186 ? 0.421 -20.328 4.996 1 97.69 186 SER A N 1
ATOM 1334 C CA . SER A 1 186 ? -0.332 -20.234 6.246 1 97.69 186 SER A CA 1
ATOM 1335 C C . SER A 1 186 ? -1.503 -21.203 6.258 1 97.69 186 SER A C 1
ATOM 1337 O O . SER A 1 186 ? -2.414 -21.078 7.078 1 97.69 186 SER A O 1
ATOM 1339 N N . GLU A 1 187 ? -1.546 -22.078 5.242 1 97.06 187 GLU A N 1
ATOM 1340 C CA . GLU A 1 187 ? -2.521 -23.156 5.148 1 97.06 187 GLU A CA 1
ATOM 1341 C C . GLU A 1 187 ? -3.91 -22.625 4.812 1 97.06 187 GLU A C 1
ATOM 1343 O O . GLU A 1 187 ? -4.918 -23.203 5.227 1 97.06 187 GLU A O 1
ATOM 1348 N N . GLY A 1 188 ? -3.932 -21.422 4.184 1 97.44 188 GLY A N 1
ATOM 1349 C CA . GLY A 1 188 ? -5.191 -20.953 3.633 1 97.44 188 GLY A CA 1
ATOM 1350 C C . GLY A 1 188 ? -5.684 -21.797 2.467 1 97.44 188 GLY A C 1
ATOM 1351 O O . GLY A 1 188 ? -4.934 -22.609 1.922 1 97.44 188 GLY A O 1
ATOM 1352 N N . ASN A 1 189 ? -6.941 -21.641 2.139 1 96.81 189 ASN A N 1
ATOM 1353 C CA . ASN A 1 189 ? -7.488 -22.406 1.024 1 96.81 189 ASN A CA 1
ATOM 1354 C C . ASN A 1 189 ? -7.273 -21.688 -0.306 1 96.81 189 ASN A C 1
ATOM 1356 O O . ASN A 1 189 ? -6.793 -20.547 -0.335 1 96.81 189 ASN A O 1
ATOM 1360 N N . ASN A 1 190 ? -7.633 -22.375 -1.402 1 96.69 190 ASN A N 1
ATOM 1361 C CA . ASN A 1 190 ? -7.359 -21.875 -2.746 1 96.69 190 ASN A CA 1
ATOM 1362 C C . ASN A 1 190 ? -8.102 -20.562 -3.02 1 96.69 190 ASN A C 1
ATOM 1364 O O . ASN A 1 190 ? -7.562 -19.672 -3.676 1 96.69 190 ASN A O 1
ATOM 1368 N N . GLU A 1 191 ? -9.273 -20.453 -2.531 1 96.25 191 GLU A N 1
ATOM 1369 C CA . GLU A 1 191 ? -10.023 -19.219 -2.729 1 96.25 191 GLU A CA 1
ATOM 1370 C C . GLU A 1 191 ? -9.344 -18.047 -2.039 1 96.25 191 GLU A C 1
ATOM 1372 O O . GLU A 1 191 ? -9.25 -16.953 -2.609 1 96.25 191 GLU A O 1
ATOM 1377 N N . GLN A 1 192 ? -8.906 -18.312 -0.797 1 98.38 192 GLN A N 1
ATOM 1378 C CA . GLN A 1 192 ? -8.227 -17.266 -0.033 1 98.38 192 GLN A CA 1
ATOM 1379 C C . GLN A 1 192 ? -6.949 -16.812 -0.737 1 98.38 192 GLN A C 1
ATOM 1381 O O . GLN A 1 192 ? -6.586 -15.633 -0.674 1 98.38 192 GLN A O 1
ATOM 1386 N N . ILE A 1 193 ? -6.293 -17.766 -1.408 1 98.81 193 ILE A N 1
ATOM 1387 C CA . ILE A 1 193 ? -5.078 -17.453 -2.152 1 98.81 193 ILE A CA 1
ATOM 1388 C C . ILE A 1 193 ? -5.375 -16.375 -3.197 1 98.81 193 ILE A C 1
ATOM 1390 O O . ILE A 1 193 ? -4.688 -15.359 -3.266 1 98.81 193 ILE A O 1
ATOM 1394 N N . PHE A 1 194 ? -6.426 -16.531 -3.908 1 98.81 194 PHE A N 1
ATOM 1395 C CA . PHE A 1 194 ? -6.703 -15.617 -5.016 1 98.81 194 PHE A CA 1
ATOM 1396 C C . PHE A 1 194 ? -7.414 -14.359 -4.52 1 98.81 194 PHE A C 1
ATOM 1398 O O . PHE A 1 194 ? -7.32 -13.305 -5.141 1 98.81 194 PHE A O 1
ATOM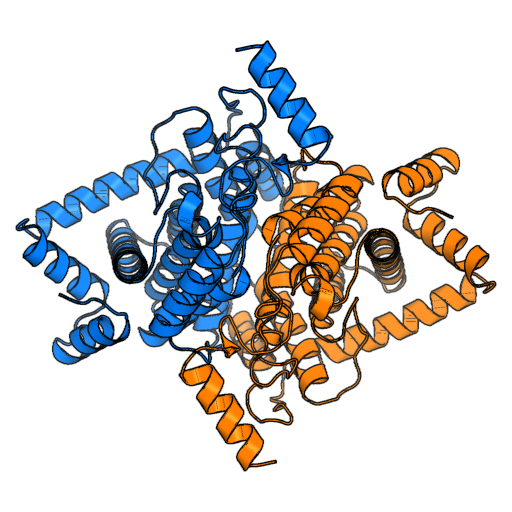 1405 N N . HIS A 1 195 ? -8.172 -14.445 -3.336 1 98.81 195 HIS A N 1
ATOM 1406 C CA . HIS A 1 195 ? -8.656 -13.219 -2.709 1 98.81 195 HIS A CA 1
ATOM 1407 C C . HIS A 1 195 ? -7.496 -12.32 -2.305 1 98.81 195 HIS A C 1
ATOM 1409 O O . HIS A 1 195 ? -7.527 -11.109 -2.551 1 98.81 195 HIS A O 1
ATOM 1415 N N . ALA A 1 196 ? -6.469 -12.93 -1.71 1 98.94 196 ALA A N 1
ATOM 1416 C CA . ALA A 1 196 ? -5.301 -12.156 -1.289 1 98.94 196 ALA A CA 1
ATOM 1417 C C . ALA A 1 196 ? -4.602 -11.523 -2.486 1 98.94 196 ALA A C 1
ATOM 1419 O O . ALA A 1 196 ? -4.227 -10.344 -2.439 1 98.94 196 ALA A O 1
ATOM 1420 N N . ALA A 1 197 ? -4.422 -12.305 -3.535 1 98.94 197 ALA A N 1
ATOM 1421 C CA . ALA A 1 197 ? -3.781 -11.797 -4.746 1 98.94 197 ALA A CA 1
ATOM 1422 C C . ALA A 1 197 ? -4.574 -10.641 -5.344 1 98.94 197 ALA A C 1
ATOM 1424 O O . ALA A 1 197 ? -3.998 -9.641 -5.77 1 98.94 197 ALA A O 1
ATOM 1425 N N . SER A 1 198 ? -5.887 -10.797 -5.355 1 98.94 198 SER A N 1
ATOM 1426 C CA . SER A 1 198 ? -6.762 -9.75 -5.879 1 98.94 198 SER A CA 1
ATOM 1427 C C . SER A 1 198 ? -6.66 -8.477 -5.043 1 98.94 198 SER A C 1
ATOM 1429 O O . SER A 1 198 ? -6.527 -7.379 -5.586 1 98.94 198 SER A O 1
ATOM 1431 N N . ILE A 1 199 ? -6.715 -8.648 -3.721 1 98.94 199 ILE A N 1
ATOM 1432 C CA . ILE A 1 199 ? -6.68 -7.516 -2.809 1 98.94 199 ILE A CA 1
ATOM 1433 C C . ILE A 1 199 ? -5.367 -6.754 -2.984 1 98.94 199 ILE A C 1
ATOM 1435 O O . ILE A 1 199 ? -5.359 -5.52 -3.023 1 98.94 199 ILE A O 1
ATOM 1439 N N . ALA A 1 200 ? -4.273 -7.457 -3.168 1 98.94 200 ALA A N 1
ATOM 1440 C CA . ALA A 1 200 ? -2.967 -6.836 -3.355 1 98.94 200 ALA A CA 1
ATOM 1441 C C . ALA A 1 200 ? -2.938 -5.996 -4.629 1 98.94 200 ALA A C 1
ATOM 1443 O O . ALA A 1 200 ? -2.371 -4.898 -4.641 1 98.94 200 ALA A O 1
ATOM 1444 N N . LEU A 1 201 ? -3.537 -6.504 -5.699 1 98.94 201 LEU A N 1
ATOM 1445 C CA . LEU A 1 201 ? -3.566 -5.777 -6.965 1 98.94 201 LEU A CA 1
ATOM 1446 C C . LEU A 1 201 ? -4.477 -4.559 -6.871 1 98.94 201 LEU A C 1
ATOM 1448 O O . LEU A 1 201 ? -4.113 -3.471 -7.324 1 98.94 201 LEU A O 1
ATOM 1452 N N . ILE A 1 202 ? -5.629 -4.738 -6.262 1 98.81 202 ILE A N 1
ATOM 1453 C CA . ILE A 1 202 ? -6.648 -3.697 -6.172 1 98.81 202 ILE A CA 1
ATOM 1454 C C . ILE A 1 202 ? -6.109 -2.518 -5.367 1 98.81 202 ILE A C 1
ATOM 1456 O O . ILE A 1 202 ? -6.359 -1.359 -5.711 1 98.81 202 ILE A O 1
ATOM 1460 N N . ASN A 1 203 ? -5.297 -2.752 -4.375 1 98.62 203 ASN A N 1
ATOM 1461 C CA . ASN A 1 203 ? -4.805 -1.746 -3.438 1 98.62 203 ASN A CA 1
ATOM 1462 C C . ASN A 1 203 ? -3.871 -0.752 -4.121 1 98.62 203 ASN A C 1
ATOM 1464 O O . ASN A 1 203 ? -3.65 0.349 -3.613 1 98.62 203 ASN A O 1
ATOM 1468 N N . ILE A 1 204 ? -3.297 -1.175 -5.25 1 98.5 204 ILE A N 1
ATOM 1469 C CA . ILE A 1 204 ? -2.357 -0.26 -5.887 1 98.5 204 ILE A CA 1
ATOM 1470 C C . ILE A 1 204 ? -2.672 -0.156 -7.379 1 98.5 204 ILE A C 1
ATOM 1472 O O . ILE A 1 204 ? -1.772 0.043 -8.195 1 98.5 204 ILE A O 1
ATOM 1476 N N . MET A 1 205 ? -3.924 -0.426 -7.762 1 98.56 205 MET A N 1
ATOM 1477 C CA . MET A 1 205 ? -4.324 -0.38 -9.164 1 98.56 205 MET A CA 1
ATOM 1478 C C . MET A 1 205 ? -4.16 1.026 -9.727 1 98.56 205 MET A C 1
ATOM 1480 O O . MET A 1 205 ? -4.734 1.982 -9.203 1 98.56 205 MET A O 1
ATOM 1484 N N . GLY A 1 206 ? -3.4 1.166 -10.766 1 98.38 206 GLY A N 1
ATOM 1485 C CA . GLY A 1 206 ? -3.137 2.453 -11.391 1 98.38 206 GLY A CA 1
ATOM 1486 C C . GLY A 1 206 ? -1.771 3.018 -11.047 1 98.38 206 GLY A C 1
ATOM 1487 O O . GLY A 1 206 ? -1.378 4.066 -11.562 1 98.38 206 GLY A O 1
ATOM 1488 N N . LEU A 1 207 ? -1.004 2.287 -10.211 1 98.62 207 LEU A N 1
ATOM 1489 C CA . LEU A 1 207 ? 0.313 2.754 -9.797 1 98.62 207 LEU A CA 1
ATOM 1490 C C . LEU A 1 207 ? 1.19 3.064 -11 1 98.62 207 LEU A C 1
ATOM 1492 O O . LEU A 1 207 ? 1.434 2.193 -11.836 1 98.62 207 LEU A O 1
ATOM 1496 N N . VAL A 1 208 ? 1.721 4.273 -11.062 1 98.38 208 VAL A N 1
ATOM 1497 C CA . VAL A 1 208 ? 2.475 4.742 -12.227 1 98.38 208 VAL A CA 1
ATOM 1498 C C . VAL A 1 208 ? 3.936 4.312 -12.102 1 98.38 208 VAL A C 1
ATOM 1500 O O . VAL A 1 208 ? 4.402 3.998 -11 1 98.38 208 VAL A O 1
ATOM 1503 N N . CYS A 1 209 ? 4.609 4.203 -13.219 1 97.56 209 CYS A N 1
ATOM 1504 C CA . CYS A 1 209 ? 6.031 3.893 -13.266 1 97.56 209 CYS A CA 1
ATOM 1505 C C . CYS A 1 209 ? 6.84 5.109 -13.711 1 97.56 209 CYS A C 1
ATOM 1507 O O . CYS A 1 209 ? 6.875 5.438 -14.898 1 97.56 209 CYS A O 1
ATOM 1509 N N . ASP A 1 210 ? 7.477 5.781 -12.781 1 96.38 210 ASP A N 1
ATOM 1510 C CA . ASP A 1 210 ? 8.148 7.055 -13.031 1 96.38 210 ASP A CA 1
ATOM 1511 C C . ASP A 1 210 ? 9.508 7.102 -12.344 1 96.38 210 ASP A C 1
ATOM 1513 O O . ASP A 1 210 ? 9.812 8.047 -11.617 1 96.38 210 ASP A O 1
ATOM 1517 N N . PRO A 1 211 ? 10.359 6.184 -12.672 1 96.19 211 PRO A N 1
ATOM 1518 C CA . PRO A 1 211 ? 11.68 6.172 -12.039 1 96.19 211 PRO A CA 1
ATOM 1519 C C . PRO A 1 211 ? 12.539 7.371 -12.445 1 96.19 211 PRO A C 1
ATOM 1521 O O . PRO A 1 211 ? 12.539 7.766 -13.617 1 96.19 211 PRO A O 1
ATOM 1524 N N . ILE A 1 212 ? 13.266 7.891 -11.477 1 96.62 212 ILE A N 1
ATOM 1525 C CA . ILE A 1 212 ? 14.148 9.023 -11.742 1 96.62 212 ILE A CA 1
ATOM 1526 C C . ILE A 1 212 ? 15.289 8.578 -12.656 1 96.62 212 ILE A C 1
ATOM 1528 O O . ILE A 1 212 ? 15.945 7.566 -12.391 1 96.62 212 ILE A O 1
ATOM 1532 N N . ALA A 1 213 ? 15.508 9.266 -13.766 1 93.75 213 ALA A N 1
ATOM 1533 C CA . ALA A 1 213 ? 16.578 9.039 -14.727 1 93.75 213 ALA A CA 1
ATOM 1534 C C . ALA A 1 213 ? 16.453 7.672 -15.383 1 93.75 213 ALA A C 1
ATOM 1536 O O . ALA A 1 213 ? 17.438 7.145 -15.93 1 93.75 213 ALA A O 1
ATOM 1537 N N . GLY A 1 214 ? 15.297 7.031 -15.25 1 92 214 GLY A N 1
ATOM 1538 C CA . GLY A 1 214 ? 15.062 5.723 -15.836 1 92 214 GLY A CA 1
ATOM 1539 C C . GLY A 1 214 ? 15.75 4.598 -15.086 1 92 214 GLY A C 1
ATOM 1540 O O . GLY A 1 214 ? 15.812 3.467 -15.57 1 92 214 GLY A O 1
ATOM 1541 N N . LEU A 1 215 ? 16.281 4.852 -13.945 1 93.69 215 LEU A N 1
ATOM 1542 C CA . LEU A 1 215 ? 17.016 3.859 -13.18 1 93.69 215 LEU A CA 1
ATOM 1543 C C . LEU A 1 215 ? 16.109 3.145 -12.188 1 93.69 215 LEU A C 1
ATOM 1545 O O . LEU A 1 215 ? 15.219 3.764 -11.602 1 93.69 215 LEU A O 1
ATOM 1549 N N . VAL A 1 216 ? 16.266 1.859 -12.031 1 94.44 216 VAL A N 1
ATOM 1550 C CA . VAL A 1 216 ? 15.484 1.066 -11.086 1 94.44 216 VAL A CA 1
ATOM 1551 C C . VAL A 1 216 ? 15.984 1.313 -9.664 1 94.44 216 VAL A C 1
ATOM 1553 O O . VAL A 1 216 ? 16.531 0.411 -9.031 1 94.44 216 VAL A O 1
ATOM 1556 N N . GLU A 1 217 ? 15.836 2.514 -9.25 1 95.38 217 GLU A N 1
ATOM 1557 C CA . GLU A 1 217 ? 16.297 2.947 -7.93 1 95.38 217 GLU A CA 1
ATOM 1558 C C . GLU A 1 217 ? 15.203 3.717 -7.195 1 95.38 217 GLU A C 1
ATOM 1560 O O . GLU A 1 217 ? 14.484 3.152 -6.363 1 95.38 217 GLU A O 1
ATOM 1565 N N . PHE A 1 218 ? 14.898 4.941 -7.504 1 96.31 218 PHE A N 1
ATOM 1566 C CA . PHE A 1 218 ? 13.844 5.715 -6.867 1 96.31 218 PHE A CA 1
ATOM 1567 C C . PHE A 1 218 ? 12.727 6.023 -7.863 1 96.31 218 PHE A C 1
ATOM 1569 O O . PHE A 1 218 ? 12.984 6.57 -8.938 1 96.31 218 PHE A O 1
ATOM 1576 N N . PRO A 1 219 ? 11.523 5.688 -7.52 1 96.75 219 PRO A N 1
ATOM 1577 C CA . PRO A 1 219 ? 11.039 5.223 -6.223 1 96.75 219 PRO A CA 1
ATOM 1578 C C . PRO A 1 219 ? 10.945 3.699 -6.137 1 96.75 219 PRO A C 1
ATOM 1580 O O . PRO A 1 219 ? 10.266 3.166 -5.25 1 96.75 219 PRO A O 1
ATOM 1583 N N . CYS A 1 220 ? 11.594 2.977 -7.027 1 96.94 220 CYS A N 1
ATOM 1584 C CA . CYS A 1 220 ? 11.484 1.527 -7.141 1 96.94 220 CYS A CA 1
ATOM 1585 C C . CYS A 1 220 ? 11.812 0.85 -5.816 1 96.94 220 CYS A C 1
ATOM 1587 O O . CYS A 1 220 ? 11.094 -0.047 -5.375 1 96.94 220 CYS A O 1
ATOM 1589 N N . ILE A 1 221 ? 12.867 1.273 -5.191 1 96.75 221 ILE A N 1
ATOM 1590 C CA . ILE A 1 221 ? 13.344 0.637 -3.971 1 96.75 221 ILE A CA 1
ATOM 1591 C C . ILE A 1 221 ? 12.289 0.773 -2.871 1 96.75 221 ILE A C 1
ATOM 1593 O O . ILE A 1 221 ? 11.984 -0.196 -2.174 1 96.75 221 ILE A O 1
ATOM 1597 N N . LEU A 1 222 ? 11.672 1.963 -2.746 1 97.62 222 LEU A N 1
ATOM 1598 C CA . LEU A 1 222 ? 10.609 2.195 -1.774 1 97.62 222 LEU A CA 1
ATOM 1599 C C . LEU A 1 222 ? 9.406 1.31 -2.066 1 97.62 222 LEU A C 1
ATOM 1601 O O . LEU A 1 222 ? 8.773 0.788 -1.144 1 97.62 222 LEU A O 1
ATOM 1605 N N . ARG A 1 223 ? 9.117 1.154 -3.295 1 98.5 223 ARG A N 1
ATOM 1606 C CA . ARG A 1 223 ? 7.922 0.422 -3.701 1 98.5 223 ARG A CA 1
ATOM 1607 C C . ARG A 1 223 ? 8.094 -1.076 -3.473 1 98.5 223 ARG A C 1
ATOM 1609 O O . ARG A 1 223 ? 7.109 -1.807 -3.344 1 98.5 223 ARG A O 1
ATOM 1616 N N . ASN A 1 224 ? 9.367 -1.561 -3.432 1 98.81 224 ASN A N 1
ATOM 1617 C CA . ASN A 1 224 ? 9.578 -2.943 -3.014 1 98.81 224 ASN A CA 1
ATOM 1618 C C . ASN A 1 224 ? 9.211 -3.148 -1.548 1 98.81 224 ASN A C 1
ATOM 1620 O O . ASN A 1 224 ? 8.562 -4.141 -1.199 1 98.81 224 ASN A O 1
ATOM 1624 N N . ALA A 1 225 ? 9.617 -2.201 -0.713 1 98.88 225 ALA A N 1
ATOM 1625 C CA . ALA A 1 225 ? 9.227 -2.279 0.693 1 98.88 225 ALA A CA 1
ATOM 1626 C C . ALA A 1 225 ? 7.715 -2.215 0.85 1 98.88 225 ALA A C 1
ATOM 1628 O O . ALA A 1 225 ? 7.121 -3.033 1.557 1 98.88 225 ALA A O 1
ATOM 1629 N N . SER A 1 226 ? 7.094 -1.241 0.196 1 98.81 226 SER A N 1
ATOM 1630 C CA . SER A 1 226 ? 5.645 -1.081 0.263 1 98.81 226 SER A CA 1
ATOM 1631 C C . SER A 1 226 ? 4.93 -2.297 -0.312 1 98.81 226 SER A C 1
ATOM 1633 O O . SER A 1 226 ? 3.846 -2.664 0.152 1 98.81 226 SER A O 1
ATOM 1635 N N . GLY A 1 227 ? 5.477 -2.863 -1.368 1 98.88 227 GLY A N 1
ATOM 1636 C CA . GLY A 1 227 ? 4.898 -4.051 -1.978 1 98.88 227 GLY A CA 1
ATOM 1637 C C . GLY A 1 227 ? 4.883 -5.25 -1.05 1 98.88 227 GLY A C 1
ATOM 1638 O O . GLY A 1 227 ? 3.922 -6.023 -1.042 1 98.88 227 GLY A O 1
ATOM 1639 N N . ALA A 1 228 ? 5.969 -5.434 -0.283 1 98.94 228 ALA A N 1
ATOM 1640 C CA . ALA A 1 228 ? 6.02 -6.531 0.68 1 98.94 228 ALA A CA 1
ATOM 1641 C C . ALA A 1 228 ? 4.934 -6.379 1.743 1 98.94 228 ALA A C 1
ATOM 1643 O O . ALA A 1 228 ? 4.266 -7.352 2.102 1 98.94 228 ALA A O 1
ATOM 1644 N N . ILE A 1 229 ? 4.742 -5.168 2.191 1 98.94 229 ILE A N 1
ATOM 1645 C CA . ILE A 1 229 ? 3.734 -4.879 3.207 1 98.94 229 ILE A CA 1
ATOM 1646 C C . ILE A 1 229 ? 2.338 -5.07 2.623 1 98.94 229 ILE A C 1
ATOM 1648 O O . ILE A 1 229 ? 1.452 -5.621 3.281 1 98.94 229 ILE A O 1
ATOM 1652 N N . ASN A 1 230 ? 2.137 -4.609 1.431 1 98.88 230 ASN A N 1
ATOM 1653 C CA . ASN A 1 230 ? 0.875 -4.809 0.725 1 98.88 230 ASN A CA 1
ATOM 1654 C C . ASN A 1 230 ? 0.54 -6.293 0.587 1 98.88 230 ASN A C 1
ATOM 1656 O O . ASN A 1 230 ? -0.603 -6.699 0.81 1 98.88 230 ASN A O 1
ATOM 1660 N N . ALA A 1 231 ? 1.533 -7.094 0.242 1 98.94 231 ALA A N 1
ATOM 1661 C CA . ALA A 1 231 ? 1.337 -8.531 0.077 1 98.94 231 ALA A CA 1
ATOM 1662 C C . ALA A 1 231 ? 0.926 -9.188 1.394 1 98.94 231 ALA A C 1
ATOM 1664 O O . ALA A 1 231 ? -0.05 -9.938 1.442 1 98.94 231 ALA A O 1
ATOM 1665 N N . LEU A 1 232 ? 1.655 -8.898 2.439 1 98.88 232 LEU A N 1
ATOM 1666 C CA . LEU A 1 232 ? 1.412 -9.531 3.73 1 98.88 232 LEU A CA 1
ATOM 1667 C C . LEU A 1 232 ? 0.084 -9.07 4.32 1 98.88 232 LEU A C 1
ATOM 1669 O O . LEU A 1 232 ? -0.636 -9.859 4.934 1 98.88 232 LEU A O 1
ATOM 1673 N N . SER A 1 233 ? -0.252 -7.762 4.148 1 98.81 233 SER A N 1
ATOM 1674 C CA . SER A 1 233 ? -1.526 -7.258 4.648 1 98.81 233 SER A CA 1
ATOM 1675 C C . SER A 1 233 ? -2.699 -7.867 3.889 1 98.81 233 SER A C 1
ATOM 1677 O O . SER A 1 233 ? -3.713 -8.227 4.488 1 98.81 233 SER A O 1
ATOM 1679 N N . ALA A 1 234 ? -2.559 -7.984 2.58 1 98.88 234 ALA A N 1
ATOM 1680 C CA . ALA A 1 234 ? -3.594 -8.617 1.769 1 98.88 234 ALA A CA 1
ATOM 1681 C C . ALA A 1 234 ? -3.797 -10.078 2.178 1 98.88 234 ALA A C 1
ATOM 1683 O O . ALA A 1 234 ? -4.93 -10.562 2.221 1 98.88 234 ALA A O 1
ATOM 1684 N N . ALA A 1 235 ? -2.707 -10.758 2.475 1 98.88 235 ALA A N 1
ATOM 1685 C CA . ALA A 1 235 ? -2.781 -12.148 2.916 1 98.88 235 ALA A CA 1
ATOM 1686 C C . ALA A 1 235 ? -3.521 -12.266 4.246 1 98.88 235 ALA A C 1
ATOM 1688 O O . ALA A 1 235 ? -4.387 -13.133 4.41 1 98.88 235 ALA A O 1
ATOM 1689 N N . ASP A 1 236 ? -3.193 -11.406 5.211 1 98.81 236 ASP A N 1
ATOM 1690 C CA . ASP A 1 236 ? -3.883 -11.406 6.496 1 98.81 236 ASP A CA 1
ATOM 1691 C C . ASP A 1 236 ? -5.379 -11.156 6.316 1 98.81 236 ASP A C 1
ATOM 1693 O O . ASP A 1 236 ? -6.203 -11.805 6.957 1 98.81 236 ASP A O 1
ATOM 1697 N N . LEU A 1 237 ? -5.711 -10.195 5.473 1 98.81 237 LEU A N 1
ATOM 1698 C CA . LEU A 1 237 ? -7.117 -9.883 5.23 1 98.81 237 LEU A CA 1
ATOM 1699 C C . LEU A 1 237 ? -7.848 -11.102 4.664 1 98.81 237 LEU A C 1
ATOM 1701 O O . LEU A 1 237 ? -8.938 -11.445 5.129 1 98.81 237 LEU A O 1
ATOM 1705 N N . ALA A 1 238 ? -7.25 -11.703 3.684 1 98.75 238 ALA A N 1
ATOM 1706 C CA . ALA A 1 238 ? -7.875 -12.867 3.066 1 98.75 238 ALA A CA 1
ATOM 1707 C C . ALA A 1 238 ? -8.008 -14.008 4.066 1 98.75 238 ALA A C 1
ATOM 1709 O O . ALA A 1 238 ? -9.039 -14.695 4.102 1 98.75 238 ALA A O 1
ATOM 1710 N N . LEU A 1 239 ? -6.953 -14.289 4.852 1 98.56 239 LEU A N 1
ATOM 1711 C CA . LEU A 1 239 ? -6.977 -15.344 5.859 1 98.56 239 LEU A CA 1
ATOM 1712 C C . LEU A 1 239 ? -8.039 -15.055 6.914 1 98.56 239 LEU A C 1
ATOM 1714 O O . LEU A 1 239 ? -8.641 -15.984 7.465 1 98.56 239 LEU A O 1
ATOM 1718 N N . ALA A 1 240 ? -8.305 -13.758 7.184 1 98.25 240 ALA A N 1
ATOM 1719 C CA . ALA A 1 240 ? -9.328 -13.352 8.141 1 98.25 240 ALA A CA 1
ATOM 1720 C C . ALA A 1 240 ? -10.727 -13.555 7.559 1 98.25 240 ALA A C 1
ATOM 1722 O O . ALA A 1 240 ? -11.727 -13.461 8.281 1 98.25 240 ALA A O 1
ATOM 1723 N N . GLY A 1 241 ? -10.797 -13.773 6.254 1 97.69 241 GLY A N 1
ATOM 1724 C CA . GLY A 1 241 ? -12.078 -14.031 5.625 1 97.69 241 GLY A CA 1
ATOM 1725 C C . GLY A 1 241 ? -12.562 -12.883 4.758 1 97.69 241 GLY A C 1
ATOM 1726 O O . GLY A 1 241 ? -13.68 -12.914 4.234 1 97.69 241 GLY A O 1
ATOM 1727 N N . VAL A 1 242 ? -11.773 -11.844 4.613 1 98.31 242 VAL A N 1
ATOM 1728 C CA . VAL A 1 242 ? -12.109 -10.75 3.705 1 98.31 242 VAL A CA 1
ATOM 1729 C C . VAL A 1 242 ? -12 -11.227 2.26 1 98.31 242 VAL A C 1
ATOM 1731 O O . VAL A 1 242 ? -11.039 -11.914 1.896 1 98.31 242 VAL A O 1
ATOM 1734 N N . LYS A 1 243 ? -12.953 -10.859 1.426 1 97.88 243 LYS A N 1
ATOM 1735 C CA . LYS A 1 243 ? -13.008 -11.352 0.054 1 97.88 243 LYS A CA 1
ATOM 1736 C C . LYS A 1 243 ? -12.93 -10.211 -0.95 1 97.88 243 LYS A C 1
ATOM 1738 O O . LYS A 1 243 ? -13.375 -9.094 -0.661 1 97.88 243 LYS A O 1
ATOM 1743 N N . SER A 1 244 ? -12.289 -10.477 -2.045 1 98.38 244 SER A N 1
ATOM 1744 C CA . SER A 1 244 ? -12.484 -9.625 -3.217 1 98.38 244 SER A CA 1
ATOM 1745 C C . SER A 1 244 ? -13.805 -9.938 -3.908 1 98.38 244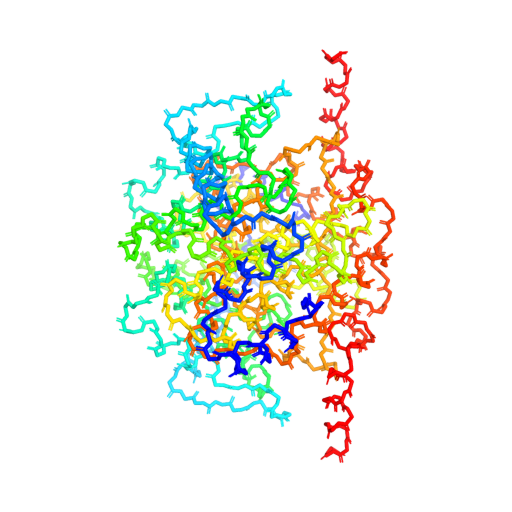 SER A C 1
ATOM 1747 O O . SER A 1 244 ? -14.062 -11.078 -4.285 1 98.38 244 SER A O 1
ATOM 1749 N N . LEU A 1 245 ? -14.602 -8.906 -4.098 1 97.62 245 LEU A N 1
ATOM 1750 C CA . LEU A 1 245 ? -15.867 -9.109 -4.789 1 97.62 245 LEU A CA 1
ATOM 1751 C C . LEU A 1 245 ? -15.641 -9.461 -6.258 1 97.62 245 LEU A C 1
ATOM 1753 O O . LEU A 1 245 ? -16.484 -10.094 -6.891 1 97.62 245 LEU A O 1
ATOM 1757 N N . ILE A 1 246 ? -14.547 -9 -6.805 1 98.56 246 ILE A N 1
ATOM 1758 C CA . ILE A 1 246 ? -14.203 -9.242 -8.203 1 98.56 246 ILE A CA 1
ATOM 1759 C C . ILE A 1 246 ? -13.258 -10.438 -8.305 1 98.56 246 ILE A C 1
ATOM 1761 O O . ILE A 1 246 ? -12.219 -10.477 -7.637 1 98.56 246 ILE A O 1
ATOM 1765 N N . PRO A 1 247 ? -13.594 -11.438 -9.133 1 98.38 247 PRO A N 1
ATOM 1766 C CA . PRO A 1 247 ? -12.703 -12.586 -9.297 1 98.38 247 PRO A CA 1
ATOM 1767 C C . PRO A 1 247 ? -11.328 -12.195 -9.812 1 98.38 247 PRO A C 1
ATOM 1769 O O . PRO A 1 247 ? -11.203 -11.258 -10.609 1 98.38 247 PRO A O 1
ATOM 1772 N N . PHE A 1 248 ? -10.344 -12.992 -9.461 1 98.88 248 PHE A N 1
ATOM 1773 C CA . PHE A 1 248 ? -8.953 -12.672 -9.75 1 98.88 248 PHE A CA 1
ATOM 1774 C C . PHE A 1 248 ? -8.742 -12.469 -11.242 1 98.88 248 PHE A C 1
ATOM 1776 O O . PHE A 1 248 ? -8.047 -11.539 -11.656 1 98.88 248 PHE A O 1
ATOM 1783 N N . ASP A 1 249 ? -9.32 -13.336 -12.047 1 98.88 249 ASP A N 1
ATOM 1784 C CA . ASP A 1 249 ? -9.141 -13.227 -13.492 1 98.88 249 ASP A CA 1
ATOM 1785 C C . ASP A 1 249 ? -9.633 -11.875 -14.008 1 98.88 249 ASP A C 1
ATOM 1787 O O . ASP A 1 249 ? -9.023 -11.289 -14.898 1 98.88 249 ASP A O 1
ATOM 1791 N N . GLU A 1 250 ? -10.719 -11.445 -13.477 1 98.81 250 GLU A N 1
ATOM 1792 C CA . GLU A 1 250 ? -11.258 -10.141 -13.875 1 98.81 250 GLU A CA 1
ATOM 1793 C C . GLU A 1 250 ? -10.398 -9 -13.328 1 98.81 250 GLU A C 1
ATOM 1795 O O . GLU A 1 250 ? -10.258 -7.965 -13.977 1 98.81 250 GLU A O 1
ATOM 1800 N N . VAL A 1 251 ? -9.867 -9.164 -12.125 1 98.88 251 VAL A N 1
ATOM 1801 C CA . VAL A 1 251 ? -8.977 -8.164 -11.547 1 98.88 251 VAL A CA 1
ATOM 1802 C C . VAL A 1 251 ? -7.75 -7.988 -12.445 1 98.88 251 VAL A C 1
ATOM 1804 O O . VAL A 1 251 ? -7.316 -6.863 -12.703 1 98.88 251 VAL A O 1
ATOM 1807 N N . VAL A 1 252 ? -7.188 -9.094 -12.914 1 98.88 252 VAL A N 1
ATOM 1808 C CA . VAL A 1 252 ? -6.008 -9.07 -13.773 1 98.88 252 VAL A CA 1
ATOM 1809 C C . VAL A 1 252 ? -6.328 -8.336 -15.07 1 98.88 252 VAL A C 1
ATOM 1811 O O . VAL A 1 252 ? -5.543 -7.496 -15.523 1 98.88 252 VAL A O 1
ATOM 1814 N N . LYS A 1 253 ? -7.43 -8.633 -15.617 1 98.69 253 LYS A N 1
ATOM 1815 C CA . LYS A 1 253 ? -7.836 -7.965 -16.859 1 98.69 253 LYS A CA 1
ATOM 1816 C C . LYS A 1 253 ? -8.055 -6.473 -16.625 1 98.69 253 LYS A C 1
ATOM 1818 O O . LYS A 1 253 ? -7.703 -5.652 -17.469 1 98.69 253 LYS A O 1
ATOM 1823 N N . ALA A 1 254 ? -8.703 -6.145 -15.523 1 98.69 254 ALA A N 1
ATOM 1824 C CA . ALA A 1 254 ? -8.914 -4.742 -15.18 1 98.69 254 ALA A CA 1
ATOM 1825 C C . ALA A 1 254 ? -7.59 -4.008 -15.016 1 98.69 254 ALA A C 1
ATOM 1827 O O . ALA A 1 254 ? -7.438 -2.877 -15.484 1 98.69 254 ALA A O 1
ATOM 1828 N N . MET A 1 255 ? -6.691 -4.633 -14.32 1 98.56 255 MET A N 1
ATOM 1829 C CA . MET A 1 255 ? -5.363 -4.055 -14.133 1 98.56 255 MET A CA 1
ATOM 1830 C C . MET A 1 255 ? -4.703 -3.771 -15.477 1 98.56 255 MET A C 1
ATOM 1832 O O . MET A 1 255 ? -4.09 -2.721 -15.664 1 98.56 255 MET A O 1
ATOM 1836 N N . TYR A 1 256 ? -4.812 -4.68 -16.406 1 98.56 256 TYR A N 1
ATOM 1837 C CA . TYR A 1 256 ? -4.23 -4.52 -17.734 1 98.56 256 TYR A CA 1
ATOM 1838 C C . TYR A 1 256 ? -4.855 -3.34 -18.469 1 98.56 256 TYR A C 1
ATOM 1840 O O . TYR A 1 256 ? -4.145 -2.514 -19.047 1 98.56 256 TYR A O 1
ATOM 1848 N N . LYS A 1 257 ? -6.152 -3.279 -18.422 1 98.19 257 LYS A N 1
ATOM 1849 C CA . LYS A 1 257 ? -6.871 -2.197 -19.078 1 98.19 257 LYS A CA 1
ATOM 1850 C C . LYS A 1 257 ? -6.5 -0.843 -18.484 1 98.19 257 LYS A C 1
ATOM 1852 O O . LYS A 1 257 ? -6.324 0.136 -19.203 1 98.19 257 LYS A O 1
ATOM 1857 N N . VAL A 1 258 ? -6.402 -0.784 -17.156 1 98.31 258 VAL A N 1
ATOM 1858 C CA . VAL A 1 258 ? -6.004 0.442 -16.484 1 98.31 258 VAL A CA 1
ATOM 1859 C C . VAL A 1 258 ? -4.598 0.842 -16.922 1 98.31 258 VAL A C 1
ATOM 1861 O O . VAL A 1 258 ? -4.34 2.014 -17.203 1 98.31 258 VAL A O 1
ATOM 1864 N N . GLY A 1 259 ? -3.697 -0.142 -16.938 1 97.81 259 GLY A N 1
ATOM 1865 C CA . GLY A 1 259 ? -2.334 0.12 -17.359 1 97.81 259 GLY A CA 1
ATOM 1866 C C . GLY A 1 259 ? -2.256 0.685 -18.766 1 97.81 259 GLY A C 1
ATOM 1867 O O . GLY A 1 259 ? -1.504 1.628 -19.031 1 97.81 259 GLY A O 1
ATOM 1868 N N . LYS A 1 260 ? -3.021 0.157 -19.672 1 96.88 260 LYS A N 1
ATOM 1869 C CA . LYS A 1 260 ? -3.027 0.598 -21.062 1 96.88 260 LYS A CA 1
ATOM 1870 C C . LYS A 1 260 ? -3.59 2.012 -21.188 1 96.88 260 LYS A C 1
ATOM 1872 O O . LYS A 1 260 ? -3.238 2.744 -22.125 1 96.88 260 LYS A O 1
ATOM 1877 N N . ALA A 1 261 ? -4.391 2.387 -20.266 1 96.38 261 ALA A N 1
ATOM 1878 C CA . ALA A 1 261 ? -5.059 3.684 -20.312 1 96.38 261 ALA A CA 1
ATOM 1879 C C . ALA A 1 261 ? -4.164 4.785 -19.75 1 96.38 261 ALA A C 1
ATOM 1881 O O . ALA A 1 261 ? -4.422 5.973 -19.969 1 96.38 261 ALA A O 1
ATOM 1882 N N . LEU A 1 262 ? -3.105 4.441 -19 1 95.94 262 LEU A N 1
ATOM 1883 C CA . LEU A 1 262 ? -2.18 5.434 -18.469 1 95.94 262 LEU A CA 1
ATOM 1884 C C . LEU A 1 262 ? -1.449 6.156 -19.594 1 95.94 262 LEU A C 1
ATOM 1886 O O . LEU A 1 262 ? -1.079 5.535 -20.594 1 95.94 262 LEU A O 1
ATOM 1890 N N . PRO A 1 263 ? -1.296 7.438 -19.5 1 95.06 263 PRO A N 1
ATOM 1891 C CA . PRO A 1 263 ? -0.489 8.125 -20.5 1 95.06 263 PRO A CA 1
ATOM 1892 C C . PRO A 1 263 ? 0.952 7.621 -20.547 1 95.06 263 PRO A C 1
ATOM 1894 O O . PRO A 1 263 ? 1.496 7.199 -19.531 1 95.06 263 PRO A O 1
ATOM 1897 N N . GLU A 1 264 ? 1.562 7.73 -21.672 1 93.38 264 GLU A N 1
ATOM 1898 C CA . GLU A 1 264 ? 2.92 7.242 -21.891 1 93.38 264 GLU A CA 1
ATOM 1899 C C . GLU A 1 264 ? 3.9 7.883 -20.906 1 93.38 264 GLU A C 1
ATOM 1901 O O . GLU A 1 264 ? 4.848 7.234 -20.453 1 93.38 264 GLU A O 1
ATOM 1906 N N . SER A 1 265 ? 3.701 9.102 -20.562 1 93.25 265 SER A N 1
ATOM 1907 C CA . SER A 1 265 ? 4.609 9.836 -19.688 1 93.25 265 SER A CA 1
ATOM 1908 C C . SER A 1 265 ? 4.645 9.227 -18.297 1 93.25 265 SER A C 1
ATOM 1910 O O . SER A 1 265 ? 5.555 9.508 -17.516 1 93.25 265 SER A O 1
ATOM 1912 N N . LEU A 1 266 ? 3.689 8.336 -18.016 1 94.12 266 LEU A N 1
ATOM 1913 C CA . LEU A 1 266 ? 3.582 7.746 -16.672 1 94.12 266 LEU A CA 1
ATOM 1914 C C . LEU A 1 266 ? 3.873 6.25 -16.719 1 94.12 266 LEU A C 1
ATOM 1916 O O . LEU A 1 266 ? 3.607 5.531 -15.75 1 94.12 266 LEU A O 1
ATOM 1920 N N . ARG A 1 267 ? 4.406 5.797 -17.844 1 93.75 267 ARG A N 1
ATOM 1921 C CA . ARG A 1 267 ? 4.746 4.391 -18.031 1 93.75 267 ARG A CA 1
ATOM 1922 C C . ARG A 1 267 ? 6.234 4.219 -18.312 1 93.75 267 ARG A C 1
ATOM 1924 O O . ARG A 1 267 ? 6.617 3.764 -19.391 1 93.75 267 ARG A O 1
ATOM 1931 N N . GLU A 1 268 ? 7.02 4.539 -17.391 1 91.25 268 GLU A N 1
ATOM 1932 C CA . GLU A 1 268 ? 8.438 4.219 -17.297 1 91.25 268 GLU A CA 1
ATOM 1933 C C . GLU A 1 268 ? 9.258 5.105 -18.234 1 91.25 268 GLU A C 1
ATOM 1935 O O . GLU A 1 268 ? 10.359 4.727 -18.656 1 91.25 268 GLU A O 1
ATOM 1940 N N . THR A 1 269 ? 8.789 6.266 -18.672 1 85.69 269 THR A N 1
ATOM 1941 C CA . THR A 1 269 ? 9.555 7.164 -19.531 1 85.69 269 THR A CA 1
ATOM 1942 C C . THR A 1 269 ? 10.453 8.078 -18.703 1 85.69 269 THR A C 1
ATOM 1944 O O . THR A 1 269 ? 11.383 8.68 -19.234 1 85.69 269 THR A O 1
ATOM 1947 N N . GLY A 1 270 ? 10.086 8.195 -17.469 1 86.94 270 GLY A N 1
ATOM 1948 C CA . GLY A 1 270 ? 10.812 9.117 -16.609 1 86.94 270 GLY A CA 1
ATOM 1949 C C . GLY A 1 270 ? 10.484 10.57 -16.891 1 86.94 270 GLY A C 1
ATOM 1950 O O . GLY A 1 270 ? 11.203 11.469 -16.453 1 86.94 270 GLY A O 1
ATOM 1951 N N . LEU A 1 271 ? 9.359 10.812 -17.516 1 89.69 271 LEU A N 1
ATOM 1952 C CA . LEU A 1 271 ? 9 12.172 -17.906 1 89.69 271 LEU A CA 1
ATOM 1953 C C . LEU A 1 271 ? 7.934 12.742 -16.984 1 89.69 271 LEU A C 1
ATOM 1955 O O . LEU A 1 271 ? 7.797 13.961 -16.859 1 89.69 271 LEU A O 1
ATOM 1959 N N . GLY A 1 272 ? 7.223 11.914 -16.359 1 94 272 GLY A N 1
ATOM 1960 C CA . GLY A 1 272 ? 6.137 12.344 -15.484 1 94 272 GLY A CA 1
ATOM 1961 C C . GLY A 1 272 ? 6.293 11.859 -14.055 1 94 272 GLY A C 1
ATOM 1962 O O . GLY A 1 272 ? 7.355 11.375 -13.672 1 94 272 GLY A O 1
ATOM 1963 N N . GLY A 1 273 ? 5.227 12.141 -13.297 1 96.5 273 GLY A N 1
ATOM 1964 C CA . GLY A 1 273 ? 5.285 11.711 -11.906 1 96.5 273 GLY A CA 1
ATOM 1965 C C . GLY A 1 273 ? 6.395 12.383 -11.117 1 96.5 273 GLY A C 1
ATOM 1966 O O . GLY A 1 273 ? 6.66 13.57 -11.312 1 96.5 273 GLY A O 1
ATOM 1967 N N . ILE A 1 274 ? 7.02 11.562 -10.266 1 97.38 274 ILE A N 1
ATOM 1968 C CA . ILE A 1 274 ? 8.039 12.141 -9.398 1 97.38 274 ILE A CA 1
ATOM 1969 C C . ILE A 1 274 ? 9.297 12.445 -10.219 1 97.38 274 ILE A C 1
ATOM 1971 O O . ILE A 1 274 ? 10.047 13.367 -9.898 1 97.38 274 ILE A O 1
ATOM 1975 N N . ALA A 1 275 ? 9.57 11.641 -11.289 1 96.88 275 ALA A N 1
ATOM 1976 C CA . ALA A 1 275 ? 10.734 11.867 -12.148 1 96.88 275 ALA A CA 1
ATOM 1977 C C . ALA A 1 275 ? 10.648 13.227 -12.836 1 96.88 275 ALA A C 1
ATOM 1979 O O . ALA A 1 275 ? 11.672 13.852 -13.117 1 96.88 275 ALA A O 1
ATOM 1980 N N . GLY A 1 276 ? 9.453 13.719 -13.062 1 97 276 GLY A N 1
ATOM 1981 C CA . GLY A 1 276 ? 9.242 14.961 -13.781 1 97 276 GLY A CA 1
ATOM 1982 C C . GLY A 1 276 ? 9.266 16.188 -12.883 1 97 276 GLY A C 1
ATOM 1983 O O . GLY A 1 276 ? 9.133 17.312 -13.352 1 97 276 GLY A O 1
ATOM 1984 N N . THR A 1 277 ? 9.398 16.016 -11.586 1 98.19 277 THR A N 1
ATOM 1985 C CA . THR A 1 277 ? 9.492 17.141 -10.656 1 98.19 277 THR A CA 1
ATOM 1986 C C . THR A 1 277 ? 10.805 17.891 -10.844 1 98.19 277 THR A C 1
ATOM 1988 O O . THR A 1 277 ? 11.766 17.359 -11.398 1 98.19 277 THR A O 1
ATOM 1991 N N . PRO A 1 278 ? 10.852 19.188 -10.375 1 98.12 278 PRO A N 1
ATOM 1992 C CA . PRO A 1 278 ? 12.109 19.938 -10.477 1 98.12 278 PRO A CA 1
ATOM 1993 C C . PRO A 1 278 ? 13.281 19.188 -9.844 1 98.12 278 PRO A C 1
ATOM 1995 O O . PRO A 1 278 ? 14.359 19.109 -10.438 1 98.12 278 PRO A O 1
ATOM 1998 N N . THR A 1 279 ? 13.109 18.625 -8.703 1 98.25 279 THR A N 1
ATOM 1999 C CA . THR A 1 279 ? 14.172 17.891 -8.039 1 98.25 279 THR A CA 1
ATOM 2000 C C . THR A 1 279 ? 14.523 16.625 -8.812 1 98.25 279 THR A C 1
ATOM 2002 O O . THR A 1 279 ? 15.703 16.297 -8.961 1 98.25 279 THR A O 1
ATOM 2005 N N . GLY A 1 280 ? 13.469 15.852 -9.297 1 97.5 280 GLY A N 1
ATOM 2006 C CA . GLY A 1 280 ? 13.727 14.68 -10.125 1 97.5 280 GLY A CA 1
ATOM 2007 C C . GLY A 1 280 ? 14.547 14.992 -11.359 1 97.5 280 GLY A C 1
ATOM 2008 O O . GLY A 1 280 ? 15.492 14.258 -11.68 1 97.5 280 GLY A O 1
ATOM 2009 N N . CYS A 1 281 ? 14.203 16.062 -11.977 1 97.38 281 CYS A N 1
ATOM 2010 C CA . CYS A 1 281 ? 14.93 16.5 -13.164 1 97.38 281 CYS A CA 1
ATOM 2011 C C . CYS A 1 281 ? 16.359 16.906 -12.812 1 97.38 281 CYS A C 1
ATOM 2013 O O . CYS A 1 281 ? 17.297 16.641 -13.57 1 97.38 281 CYS A O 1
ATOM 2015 N N . ALA A 1 282 ? 16.5 17.578 -11.703 1 97.19 282 ALA A N 1
ATOM 2016 C CA . ALA A 1 282 ? 17.828 18 -11.266 1 97.19 282 ALA A CA 1
ATOM 2017 C C . ALA A 1 282 ? 18.734 16.797 -11 1 97.19 282 ALA A C 1
ATOM 2019 O O . ALA A 1 282 ? 19.906 16.797 -11.352 1 97.19 282 ALA A O 1
ATOM 2020 N N . ILE A 1 283 ? 18.188 15.812 -10.359 1 96.25 283 ILE A N 1
ATOM 2021 C CA . ILE A 1 283 ? 18.938 14.594 -10.078 1 96.25 283 ILE A CA 1
ATOM 2022 C C . ILE A 1 283 ? 19.344 13.93 -11.391 1 96.25 283 ILE A C 1
ATOM 2024 O O . ILE A 1 283 ? 20.5 13.516 -11.555 1 96.25 283 ILE A O 1
ATOM 2028 N N . LYS A 1 284 ? 18.406 13.797 -12.297 1 95.31 284 LYS A N 1
ATOM 2029 C CA . LYS A 1 284 ? 18.688 13.211 -13.602 1 95.31 284 LYS A CA 1
ATOM 2030 C C . LYS A 1 284 ? 19.844 13.93 -14.297 1 95.31 284 LYS A C 1
ATOM 2032 O O . LYS A 1 284 ? 20.766 13.297 -14.805 1 95.31 284 LYS A O 1
ATOM 2037 N N . ASN A 1 285 ? 19.766 15.281 -14.273 1 95.62 285 ASN A N 1
ATOM 2038 C CA . ASN A 1 285 ? 20.781 16.094 -14.93 1 95.62 285 ASN A CA 1
ATOM 2039 C C . ASN A 1 285 ? 22.156 15.922 -14.281 1 95.62 285 ASN A C 1
ATOM 2041 O O . ASN A 1 285 ? 23.172 15.922 -14.969 1 95.62 285 ASN A O 1
ATOM 2045 N N . SER A 1 286 ? 22.141 15.805 -13.008 1 94.06 286 SER A N 1
ATOM 2046 C CA . SER A 1 286 ? 23.406 15.609 -12.297 1 94.06 286 SER A CA 1
ATOM 2047 C C . SER A 1 286 ? 24.016 14.258 -12.625 1 94.06 286 SER A C 1
ATOM 2049 O O . SER A 1 286 ? 25.25 14.133 -12.695 1 94.06 286 SER A O 1
ATOM 2051 N N . LEU A 1 287 ? 23.234 13.258 -12.758 1 90.75 287 LEU A N 1
ATOM 2052 C CA . LEU A 1 287 ? 23.719 11.914 -13.062 1 90.75 287 LEU A CA 1
ATOM 2053 C C . LEU A 1 287 ? 24.234 11.836 -14.492 1 90.75 287 LEU A C 1
ATOM 2055 O O . LEU A 1 287 ? 25.172 11.086 -14.781 1 90.75 287 LEU A O 1
ATOM 2059 N N . LEU A 1 288 ? 23.578 12.523 -15.352 1 84.12 288 LEU A N 1
ATOM 2060 C CA . LEU A 1 288 ? 24 12.523 -16.75 1 84.12 288 LEU A CA 1
ATOM 2061 C C . LEU A 1 288 ? 25.312 13.281 -16.906 1 84.12 288 LEU A C 1
ATOM 2063 O O . LEU A 1 288 ? 26.094 12.992 -17.828 1 84.12 288 LEU A O 1
ATOM 2067 N N . LYS A 1 289 ? 25.453 14.344 -16.094 1 83.06 289 LYS A N 1
ATOM 2068 C CA . LYS A 1 289 ? 26.688 15.102 -16.172 1 83.06 289 LYS A CA 1
ATOM 2069 C C . LYS A 1 289 ? 27.875 14.281 -15.656 1 83.06 289 LYS A C 1
ATOM 2071 O O . LYS A 1 289 ? 29 14.438 -16.125 1 83.06 289 LYS A O 1
ATOM 2076 N N . ASN A 1 290 ? 27.641 13.57 -14.688 1 71.06 290 ASN A N 1
ATOM 2077 C CA . ASN A 1 290 ? 28.719 12.805 -14.078 1 71.06 290 ASN A CA 1
ATOM 2078 C C . ASN A 1 290 ? 28.984 11.508 -14.844 1 71.06 290 ASN A C 1
ATOM 2080 O O . ASN A 1 290 ? 29.969 10.812 -14.562 1 71.06 290 ASN A O 1
ATOM 2084 N N . GLY A 1 291 ? 28.109 10.984 -15.656 1 55.09 291 GLY A N 1
ATOM 2085 C CA . GLY A 1 291 ? 28.391 9.812 -16.469 1 55.09 291 GLY A CA 1
ATOM 2086 C C . GLY A 1 291 ? 28.969 10.148 -17.828 1 55.09 291 GLY A C 1
ATOM 2087 O O . GLY A 1 291 ? 28.828 11.281 -18.297 1 55.09 291 GLY A O 1
ATOM 2088 N N . MET B 1 1 ? 0.124 32.594 7.426 1 82.5 1 MET B N 1
ATOM 2089 C CA . MET B 1 1 ? -0.474 31.547 6.621 1 82.5 1 MET B CA 1
ATOM 2090 C C . MET B 1 1 ? 0.593 30.797 5.832 1 82.5 1 MET B C 1
ATOM 2092 O O . MET B 1 1 ? 1.564 31.391 5.367 1 82.5 1 MET B O 1
ATOM 2096 N N . TYR B 1 2 ? 0.547 29.547 5.855 1 93.75 2 TYR B N 1
ATOM 2097 C CA . TYR B 1 2 ? 1.453 28.734 5.047 1 93.75 2 TYR B CA 1
ATOM 2098 C C . TYR B 1 2 ? 0.699 28.016 3.93 1 93.75 2 TYR B C 1
ATOM 2100 O O . TYR B 1 2 ? -0.449 27.609 4.113 1 93.75 2 TYR B O 1
ATOM 2108 N N . ASN B 1 3 ? 1.337 27.891 2.758 1 95.25 3 ASN B N 1
ATOM 2109 C CA . ASN B 1 3 ? 0.745 27.219 1.605 1 95.25 3 ASN B CA 1
ATOM 2110 C C . ASN B 1 3 ? 1.576 26.016 1.172 1 95.25 3 ASN B C 1
ATOM 2112 O O . ASN B 1 3 ? 1.209 25.312 0.231 1 95.25 3 ASN B O 1
ATOM 2116 N N . SER B 1 4 ? 2.621 25.844 1.836 1 97.94 4 SER B N 1
ATOM 2117 C CA . SER B 1 4 ? 3.521 24.734 1.492 1 97.94 4 SER B CA 1
ATOM 2118 C C . SER B 1 4 ? 4.18 24.156 2.736 1 97.94 4 SER B C 1
ATOM 2120 O O . SER B 1 4 ? 4.156 24.766 3.805 1 97.94 4 SER B O 1
ATOM 2122 N N . ALA B 1 5 ? 4.664 22.938 2.58 1 98.31 5 ALA B N 1
ATOM 2123 C CA . ALA B 1 5 ? 5.441 22.328 3.658 1 98.31 5 ALA B CA 1
ATOM 2124 C C . ALA B 1 5 ? 6.668 23.172 3.992 1 98.31 5 ALA B C 1
ATOM 2126 O O . ALA B 1 5 ? 7.02 23.328 5.164 1 98.31 5 ALA B O 1
ATOM 2127 N N . LYS B 1 6 ? 7.32 23.656 2.938 1 97.81 6 LYS B N 1
ATOM 2128 C CA . LYS B 1 6 ? 8.492 24.5 3.129 1 97.81 6 LYS B CA 1
ATOM 2129 C C . LYS B 1 6 ? 8.156 25.719 4 1 97.81 6 LYS B C 1
ATOM 2131 O O . LYS B 1 6 ? 8.883 26.016 4.949 1 97.81 6 LYS B O 1
ATOM 2136 N N . GLN B 1 7 ? 7.086 26.391 3.703 1 97.88 7 GLN B N 1
ATOM 2137 C CA . GLN B 1 7 ? 6.664 27.562 4.473 1 97.88 7 GLN B CA 1
ATOM 2138 C C . GLN B 1 7 ? 6.309 27.172 5.906 1 97.88 7 GLN B C 1
ATOM 2140 O O . GLN B 1 7 ? 6.617 27.906 6.844 1 97.88 7 GLN B O 1
ATOM 2145 N N . LEU B 1 8 ? 5.609 26.078 6.047 1 97.88 8 LEU B N 1
ATOM 2146 C CA . LEU B 1 8 ? 5.25 25.594 7.379 1 97.88 8 LEU B CA 1
ATOM 2147 C C . LEU B 1 8 ? 6.492 25.344 8.219 1 97.88 8 LEU B C 1
ATOM 2149 O O . LEU B 1 8 ? 6.547 25.734 9.391 1 97.88 8 LEU B O 1
ATOM 2153 N N . LEU B 1 9 ? 7.496 24.688 7.633 1 97.12 9 LEU B N 1
ATOM 2154 C CA . LEU B 1 9 ? 8.742 24.375 8.328 1 97.12 9 LEU B CA 1
ATOM 2155 C C . LEU B 1 9 ? 9.5 25.656 8.672 1 97.12 9 LEU B C 1
ATOM 2157 O O . LEU B 1 9 ? 10.102 25.75 9.742 1 97.12 9 LEU B O 1
ATOM 2161 N N . GLU B 1 10 ? 9.492 26.594 7.773 1 97.19 10 GLU B N 1
ATOM 2162 C CA . GLU B 1 10 ? 10.133 27.875 8.031 1 97.19 10 GLU B CA 1
ATOM 2163 C C . GLU B 1 10 ? 9.477 28.594 9.211 1 97.19 10 GLU B C 1
ATOM 2165 O O . GLU B 1 10 ? 10.164 29.203 10.031 1 97.19 10 GLU B O 1
ATOM 2170 N N . LEU B 1 11 ? 8.188 28.562 9.242 1 96.75 11 LEU B N 1
ATOM 2171 C CA . LEU B 1 11 ? 7.465 29.156 10.352 1 96.75 11 LEU B CA 1
ATOM 2172 C C . LEU B 1 11 ? 7.832 28.484 11.672 1 96.75 11 LEU B C 1
ATOM 2174 O O . LEU B 1 11 ? 8.008 29.156 12.688 1 96.75 11 LEU B O 1
ATOM 2178 N N . CYS B 1 12 ? 7.906 27.156 11.664 1 97.06 12 CYS B N 1
ATOM 2179 C CA . CYS B 1 12 ? 8.289 26.406 12.859 1 97.06 12 CYS B CA 1
ATOM 2180 C C . CYS B 1 12 ? 9.664 26.828 13.344 1 97.06 12 CYS B C 1
ATOM 2182 O O . CYS B 1 12 ? 9.875 27.031 14.547 1 97.06 12 CYS B O 1
ATOM 2184 N N . GLU B 1 13 ? 10.547 26.938 12.398 1 96.19 13 GLU B N 1
ATOM 2185 C CA . GLU B 1 13 ? 11.914 27.312 12.727 1 96.19 13 GLU B CA 1
ATOM 2186 C C . GLU B 1 13 ? 11.977 28.75 13.266 1 96.19 13 GLU B C 1
ATOM 2188 O O . GLU B 1 13 ? 12.617 29 14.281 1 96.19 13 GLU B O 1
ATOM 2193 N N . LYS B 1 14 ? 11.328 29.656 12.602 1 96.5 14 LYS B N 1
ATOM 2194 C CA . LYS B 1 14 ? 11.344 31.062 12.961 1 96.5 14 LYS B CA 1
ATOM 2195 C C . LYS B 1 14 ? 10.727 31.297 14.336 1 96.5 14 LYS B C 1
ATOM 2197 O O . LYS B 1 14 ? 11.227 32.125 15.117 1 96.5 14 LYS B O 1
ATOM 2202 N N . GLN B 1 15 ? 9.68 30.578 14.586 1 96.25 15 GLN B N 1
ATOM 2203 C CA . GLN B 1 15 ? 8.938 30.812 15.82 1 96.25 15 GLN B CA 1
ATOM 2204 C C . GLN B 1 15 ? 9.422 29.875 16.922 1 96.25 15 GLN B C 1
ATOM 2206 O O . GLN B 1 15 ? 9.031 30.016 18.094 1 96.25 15 GLN B O 1
ATOM 2211 N N . LYS B 1 16 ? 10.258 28.891 16.578 1 96.69 16 LYS B N 1
ATOM 2212 C CA . LYS B 1 16 ? 10.758 27.891 17.516 1 96.69 16 LYS B CA 1
ATOM 2213 C C . LYS B 1 16 ? 9.602 27.125 18.172 1 96.69 16 LYS B C 1
ATOM 2215 O O . LYS B 1 16 ? 9.562 27 19.391 1 96.69 16 LYS B O 1
ATOM 2220 N N . LYS B 1 17 ? 8.633 26.797 17.359 1 96.5 17 LYS B N 1
ATOM 2221 C CA . LYS B 1 17 ? 7.445 26.078 17.812 1 96.5 17 LYS B CA 1
ATOM 2222 C C . LYS B 1 17 ? 7.281 24.75 17.062 1 96.5 17 LYS B C 1
ATOM 2224 O O . LYS B 1 17 ? 7.672 24.641 15.898 1 96.5 17 LYS B O 1
ATOM 2229 N N . PRO B 1 18 ? 6.781 23.797 17.812 1 96.31 18 PRO B N 1
ATOM 2230 C CA . PRO B 1 18 ? 6.445 22.578 17.094 1 96.31 18 PRO B CA 1
ATOM 2231 C C . PRO B 1 18 ? 5.332 22.781 16.062 1 96.31 18 PRO B C 1
ATOM 2233 O O . PRO B 1 18 ? 4.551 23.734 16.188 1 96.31 18 PRO B O 1
ATOM 2236 N N . ILE B 1 19 ? 5.262 21.891 15.164 1 97.31 19 ILE B N 1
ATOM 2237 C CA . ILE B 1 19 ? 4.406 22.031 13.992 1 97.31 19 ILE B CA 1
ATOM 2238 C C . ILE B 1 19 ? 2.953 22.188 14.43 1 97.31 19 ILE B C 1
ATOM 2240 O O . ILE B 1 19 ? 2.213 23 13.859 1 97.31 19 ILE B O 1
ATOM 2244 N N . TYR B 1 20 ? 2.451 21.422 15.453 1 97.31 20 TYR B N 1
ATOM 2245 C CA . TYR B 1 20 ? 1.041 21.469 15.828 1 97.31 20 TYR B CA 1
ATOM 2246 C C . TYR B 1 20 ? 0.667 22.844 16.375 1 97.31 20 TYR B C 1
ATOM 2248 O O . TYR B 1 20 ? -0.462 23.312 16.188 1 97.31 20 TYR B O 1
ATOM 2256 N N . GLN B 1 21 ? 1.623 23.516 17.016 1 97.19 21 GLN B N 1
ATOM 2257 C CA . GLN B 1 21 ? 1.364 24.844 17.547 1 97.19 21 GLN B CA 1
ATOM 2258 C C . GLN B 1 21 ? 1.244 25.875 16.422 1 97.19 21 GLN B C 1
ATOM 2260 O O . GLN B 1 21 ? 0.388 26.766 16.469 1 97.19 21 GLN B O 1
ATOM 2265 N N . VAL B 1 22 ? 2.156 25.734 15.469 1 97.5 22 VAL B N 1
ATOM 2266 C CA . VAL B 1 22 ? 2.1 26.625 14.32 1 97.5 22 VAL B CA 1
ATOM 2267 C C . VAL B 1 22 ? 0.781 26.438 13.57 1 97.5 22 VAL B C 1
ATOM 2269 O O . VAL B 1 22 ? 0.153 27.406 13.148 1 97.5 22 VAL B O 1
ATOM 2272 N N . VAL B 1 23 ? 0.319 25.219 13.453 1 97.69 23 VAL B N 1
ATOM 2273 C CA . VAL B 1 23 ? -0.913 24.891 12.742 1 97.69 23 VAL B CA 1
ATOM 2274 C C . VAL B 1 23 ? -2.107 25.516 13.461 1 97.69 23 VAL B C 1
ATOM 2276 O O . VAL B 1 23 ? -2.977 26.109 12.828 1 97.69 23 VAL B O 1
ATOM 2279 N N . ILE B 1 24 ? -2.176 25.391 14.773 1 96.75 24 ILE B N 1
ATOM 2280 C CA . ILE B 1 24 ? -3.299 25.922 15.539 1 96.75 24 ILE B CA 1
ATOM 2281 C C . ILE B 1 24 ? -3.314 27.453 15.438 1 96.75 24 ILE B C 1
ATOM 2283 O O . ILE B 1 24 ? -4.379 28.062 15.297 1 96.75 24 ILE B O 1
ATOM 2287 N N . GLU B 1 25 ? -2.156 28.016 15.523 1 96.31 25 GLU B N 1
ATOM 2288 C CA . GLU B 1 25 ? -2.064 29.469 15.469 1 96.31 25 GLU B CA 1
ATOM 2289 C C . GLU B 1 25 ? -2.498 30 14.102 1 96.31 25 GLU B C 1
ATOM 2291 O O . GLU B 1 25 ? -3.217 31 14.023 1 96.31 25 GLU B O 1
ATOM 2296 N N . GLU B 1 26 ? -2.014 29.312 13.133 1 95.25 26 GLU B N 1
ATOM 2297 C CA . GLU B 1 26 ? -2.404 29.719 11.789 1 95.25 26 GLU B CA 1
ATOM 2298 C C . GLU B 1 26 ? -3.902 29.531 11.57 1 95.25 26 GLU B C 1
ATOM 2300 O O . GLU B 1 26 ? -4.547 30.344 10.906 1 95.25 26 GLU B O 1
ATOM 2305 N N . GLU B 1 27 ? -4.453 28.422 12.07 1 94.88 27 GLU B N 1
ATOM 2306 C CA . GLU B 1 27 ? -5.891 28.188 11.977 1 94.88 27 GLU B CA 1
ATOM 2307 C C . GLU B 1 27 ? -6.676 29.25 12.75 1 94.88 27 GLU B C 1
ATOM 2309 O O . GLU B 1 27 ? -7.73 29.703 12.297 1 94.88 27 GLU B O 1
ATOM 2314 N N . SER B 1 28 ? -6.191 29.594 13.875 1 96.38 28 SER B N 1
ATOM 2315 C CA . SER B 1 28 ? -6.824 30.625 14.695 1 96.38 28 SER B CA 1
ATOM 2316 C C . SER B 1 28 ? -6.871 31.969 13.961 1 96.38 28 SER B C 1
ATOM 2318 O O . SER B 1 28 ? -7.91 32.625 13.938 1 96.38 28 SER B O 1
ATOM 2320 N N . LYS B 1 29 ? -5.809 32.344 13.336 1 94.81 29 LYS B N 1
ATOM 2321 C CA . LYS B 1 29 ? -5.719 33.594 12.594 1 94.81 29 LYS B CA 1
ATOM 2322 C C . LYS B 1 29 ? -6.664 33.562 11.391 1 94.81 29 LYS B C 1
ATOM 2324 O O . LYS B 1 29 ? -7.367 34.562 11.141 1 94.81 29 LYS B O 1
ATOM 2329 N N . SER B 1 30 ? -6.664 32.5 10.719 1 92.94 30 SER B N 1
ATOM 2330 C CA . SER B 1 30 ? -7.426 32.406 9.484 1 92.94 30 SER B CA 1
ATOM 2331 C C . SER B 1 30 ? -8.922 32.312 9.758 1 92.94 30 SER B C 1
ATOM 2333 O O . SER B 1 30 ? -9.734 32.844 9.016 1 92.94 30 SER B O 1
ATOM 2335 N N . SER B 1 31 ? -9.32 31.562 10.758 1 92 31 SER B N 1
ATOM 2336 C CA . SER B 1 31 ? -10.727 31.344 11.055 1 92 31 SER B CA 1
ATOM 2337 C C . SER B 1 31 ? -11.281 32.438 11.961 1 92 31 SER B C 1
ATOM 2339 O O . SER B 1 31 ? -12.5 32.625 12.055 1 92 31 SER B O 1
ATOM 23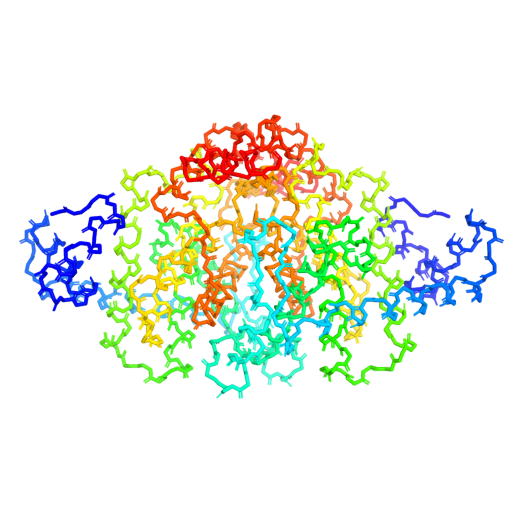41 N N . GLY B 1 32 ? -10.422 33.062 12.688 1 94.75 32 GLY B N 1
ATOM 2342 C CA . GLY B 1 32 ? -10.844 34.031 13.672 1 94.75 32 GLY B CA 1
ATOM 2343 C C . GLY B 1 32 ? -11.273 33.406 14.984 1 94.75 32 GLY B C 1
ATOM 2344 O O . GLY B 1 32 ? -11.727 34.094 15.898 1 94.75 32 GLY B O 1
ATOM 2345 N N . SER B 1 33 ? -11.117 32.188 15.109 1 95.94 33 SER B N 1
ATOM 2346 C CA . SER B 1 33 ? -11.5 31.453 16.328 1 95.94 33 SER B CA 1
ATOM 2347 C C . SER B 1 33 ? -10.336 31.391 17.312 1 95.94 33 SER B C 1
ATOM 2349 O O . SER B 1 33 ? -9.18 31.25 16.906 1 95.94 33 SER B O 1
ATOM 2351 N N . ALA B 1 34 ? -10.672 31.5 18.594 1 96.62 34 ALA B N 1
ATOM 2352 C CA . ALA B 1 34 ? -9.648 31.328 19.609 1 96.62 34 ALA B CA 1
ATOM 2353 C C . ALA B 1 34 ? -9.078 29.922 19.594 1 96.62 34 ALA B C 1
ATOM 2355 O O . ALA B 1 34 ? -9.773 28.969 19.25 1 96.62 34 ALA B O 1
ATOM 2356 N N . PRO B 1 35 ? -7.824 29.781 19.906 1 96 35 PRO B N 1
ATOM 2357 C CA . PRO B 1 35 ? -7.203 28.453 19.938 1 96 35 PRO B CA 1
ATOM 2358 C C . PRO B 1 35 ? -8 27.438 20.75 1 96 35 PRO B C 1
ATOM 2360 O O . PRO B 1 35 ? -8.07 26.266 20.391 1 96 35 PRO B O 1
ATOM 2363 N N . GLU B 1 36 ? -8.602 27.875 21.781 1 96.44 36 GLU B N 1
ATOM 2364 C CA . GLU B 1 36 ? -9.367 27 22.656 1 96.44 36 GLU B CA 1
ATOM 2365 C C . GLU B 1 36 ? -10.562 26.391 21.922 1 96.44 36 GLU B C 1
ATOM 2367 O O . GLU B 1 36 ? -10.945 25.25 22.172 1 96.44 36 GLU B O 1
ATOM 2372 N N . ILE B 1 37 ? -11.148 27.156 21.094 1 97.25 37 ILE B N 1
ATOM 2373 C CA . ILE B 1 37 ? -12.289 26.703 20.297 1 97.25 37 ILE B CA 1
ATOM 2374 C C . ILE B 1 37 ? -11.828 25.656 19.297 1 97.25 37 ILE B C 1
ATOM 2376 O O . ILE B 1 37 ? -12.5 24.641 19.094 1 97.25 37 ILE B O 1
ATOM 2380 N N . ILE B 1 38 ? -10.711 25.891 18.703 1 96.81 38 ILE B N 1
ATOM 2381 C CA . ILE B 1 38 ? -10.141 24.969 17.734 1 96.81 38 ILE B CA 1
ATOM 2382 C C . ILE B 1 38 ? -9.82 23.641 18.438 1 96.81 38 ILE B C 1
ATOM 2384 O O . ILE B 1 38 ? -10.133 22.562 17.922 1 96.81 38 ILE B O 1
ATOM 2388 N N . LEU B 1 39 ? -9.227 23.719 19.578 1 97.5 39 LEU B N 1
ATOM 2389 C CA . LEU B 1 39 ? -8.875 22.516 20.344 1 97.5 39 LEU B CA 1
ATOM 2390 C C . LEU B 1 39 ? -10.125 21.734 20.734 1 97.5 39 LEU B C 1
ATOM 2392 O O . LEU B 1 39 ? -10.117 20.5 20.703 1 97.5 39 LEU B O 1
ATOM 2396 N N . SER B 1 40 ? -11.164 22.453 21.078 1 97.5 40 SER B N 1
ATOM 2397 C CA . SER B 1 40 ? -12.422 21.812 21.422 1 97.5 40 SER B CA 1
ATOM 2398 C C . SER B 1 40 ? -13.016 21.094 20.219 1 97.5 40 SER B C 1
ATOM 2400 O O . SER B 1 40 ? -13.562 19.984 20.344 1 97.5 40 SER B O 1
ATOM 2402 N N . GLN B 1 41 ? -12.961 21.734 19.125 1 97 41 GLN B N 1
ATOM 2403 C CA . GLN B 1 41 ? -13.438 21.109 17.891 1 97 41 GLN B CA 1
ATOM 2404 C C . GLN B 1 41 ? -12.641 19.859 17.562 1 97 41 GLN B C 1
ATOM 2406 O O . GLN B 1 41 ? -13.203 18.844 17.141 1 97 41 GLN B O 1
ATOM 2411 N N . MET B 1 42 ? -11.32 19.953 17.75 1 97.94 42 MET B N 1
ATOM 2412 C CA . MET B 1 42 ? -10.469 18.797 17.5 1 97.94 42 MET B CA 1
ATOM 2413 C C . MET B 1 42 ? -10.82 17.641 18.438 1 97.94 42 MET B C 1
ATOM 2415 O O . MET B 1 42 ? -10.75 16.484 18.062 1 97.94 42 MET B O 1
ATOM 2419 N N . LYS B 1 43 ? -11.141 17.984 19.656 1 98.25 43 LYS B N 1
ATOM 2420 C CA . LYS B 1 43 ? -11.555 16.969 20.625 1 98.25 43 LYS B CA 1
ATOM 2421 C C . LYS B 1 43 ? -12.82 16.25 20.172 1 98.25 43 LYS B C 1
ATOM 2423 O O . LYS B 1 43 ? -12.938 15.039 20.297 1 98.25 43 LYS B O 1
ATOM 2428 N N . GLU B 1 44 ? -13.766 16.984 19.656 1 98.38 44 GLU B N 1
ATOM 2429 C CA . GLU B 1 44 ? -15.008 16.406 19.141 1 98.38 44 GLU B CA 1
ATOM 2430 C C . GLU B 1 44 ? -14.742 15.508 17.938 1 98.38 44 GLU B C 1
ATOM 2432 O O . GLU B 1 44 ? -15.312 14.422 17.828 1 98.38 44 GLU B O 1
ATOM 2437 N N . ILE B 1 45 ? -13.922 16.016 17.094 1 98.56 45 ILE B N 1
ATOM 2438 C CA . ILE B 1 45 ? -13.539 15.258 15.898 1 98.56 45 ILE B CA 1
ATOM 2439 C C . ILE B 1 45 ? -12.883 13.945 16.312 1 98.56 45 ILE B C 1
ATOM 2441 O O . ILE B 1 45 ? -13.234 12.883 15.805 1 98.56 45 ILE B O 1
ATOM 2445 N N . LEU B 1 46 ? -11.969 14.055 17.234 1 98.69 46 LEU B N 1
ATOM 2446 C CA . LEU B 1 46 ? -11.258 12.875 17.734 1 98.69 46 LEU B CA 1
ATOM 2447 C C . LEU B 1 46 ? -12.234 11.867 18.328 1 98.69 46 LEU B C 1
ATOM 2449 O O . LEU B 1 46 ? -12.086 10.664 18.125 1 98.69 46 LEU B O 1
ATOM 2453 N N . SER B 1 47 ? -13.188 12.328 19.031 1 98.62 47 SER B N 1
ATOM 2454 C CA . SER B 1 47 ? -14.18 11.469 19.656 1 98.62 47 SER B CA 1
ATOM 2455 C C . SER B 1 47 ? -14.977 10.695 18.609 1 98.62 47 SER B C 1
ATOM 2457 O O . SER B 1 47 ? -15.234 9.5 18.766 1 98.62 47 SER B O 1
ATOM 2459 N N . VAL B 1 48 ? -15.367 11.359 17.594 1 98.81 48 VAL B N 1
ATOM 2460 C CA . VAL B 1 48 ? -16.109 10.727 16.5 1 98.81 48 VAL B CA 1
ATOM 2461 C C . VAL B 1 48 ? -15.234 9.695 15.805 1 98.81 48 VAL B C 1
ATOM 2463 O O . VAL B 1 48 ? -15.695 8.609 15.453 1 98.81 48 VAL B O 1
ATOM 2466 N N . MET B 1 49 ? -14 10.055 15.609 1 98.81 49 MET B N 1
ATOM 2467 C CA . MET B 1 49 ? -13.047 9.141 14.984 1 98.81 49 MET B CA 1
ATOM 2468 C C . MET B 1 49 ? -12.867 7.879 15.828 1 98.81 49 MET B C 1
ATOM 2470 O O . MET B 1 49 ? -12.852 6.77 15.297 1 98.81 49 MET B O 1
ATOM 2474 N N . GLU B 1 50 ? -12.719 8.109 17.078 1 98.62 50 GLU B N 1
ATOM 2475 C CA . GLU B 1 50 ? -12.57 6.984 18 1 98.62 50 GLU B CA 1
ATOM 2476 C C . GLU B 1 50 ? -13.797 6.074 17.953 1 98.62 50 GLU B C 1
ATOM 2478 O O . GLU B 1 50 ? -13.672 4.855 17.828 1 98.62 50 GLU B O 1
ATOM 2483 N N . HIS B 1 51 ? -14.938 6.641 17.969 1 98.5 51 HIS B N 1
ATOM 2484 C CA . HIS B 1 51 ? -16.172 5.871 17.984 1 98.5 51 HIS B CA 1
ATOM 2485 C C . HIS B 1 51 ? -16.359 5.098 16.688 1 98.5 51 HIS B C 1
ATOM 2487 O O . HIS B 1 51 ? -16.703 3.914 16.703 1 98.5 51 HIS B O 1
ATOM 2493 N N . SER B 1 52 ? -16.156 5.723 15.57 1 98.44 52 SER B N 1
ATOM 2494 C CA . SER B 1 52 ? -16.359 5.078 14.281 1 98.44 52 SER B CA 1
ATOM 2495 C C . SER B 1 52 ? -15.352 3.955 14.055 1 98.44 52 SER B C 1
ATOM 2497 O O . SER B 1 52 ? -15.672 2.945 13.422 1 98.44 52 SER B O 1
ATOM 2499 N N . SER B 1 53 ? -14.148 4.098 14.562 1 98.62 53 SER B N 1
ATOM 2500 C CA . SER B 1 53 ? -13.102 3.1 14.367 1 98.62 53 SER B CA 1
ATOM 2501 C C . SER B 1 53 ? -13.367 1.854 15.203 1 98.62 53 SER B C 1
ATOM 2503 O O . SER B 1 53 ? -12.789 0.795 14.945 1 98.62 53 SER B O 1
ATOM 2505 N N . GLN B 1 54 ? -14.289 1.912 16.172 1 98.12 54 GLN B N 1
ATOM 2506 C CA . GLN B 1 54 ? -14.484 0.805 17.094 1 98.12 54 GLN B CA 1
ATOM 2507 C C . GLN B 1 54 ? -15.883 0.204 16.953 1 98.12 54 GLN B C 1
ATOM 2509 O O . GLN B 1 54 ? -16.125 -0.931 17.359 1 98.12 54 GLN B O 1
ATOM 2514 N N . SER B 1 55 ? -16.734 0.881 16.281 1 97.44 55 SER B N 1
ATOM 2515 C CA . SER B 1 55 ? -18.172 0.642 16.328 1 97.44 55 SER B CA 1
ATOM 2516 C C . SER B 1 55 ? -18.531 -0.708 15.719 1 97.44 55 SER B C 1
ATOM 2518 O O . SER B 1 55 ? -19.531 -1.322 16.094 1 97.44 55 SER B O 1
ATOM 2520 N N . THR B 1 56 ? -17.766 -1.171 14.719 1 97.75 56 THR B N 1
ATOM 2521 C CA . THR B 1 56 ? -18.188 -2.379 14.016 1 97.75 56 THR B CA 1
ATOM 2522 C C . THR B 1 56 ? -17.188 -3.514 14.258 1 97.75 56 THR B C 1
ATOM 2524 O O . THR B 1 56 ? -17.234 -4.535 13.562 1 97.75 56 THR B O 1
ATOM 2527 N N . LEU B 1 57 ? -16.312 -3.373 15.234 1 98 57 LEU B N 1
ATOM 2528 C CA . LEU B 1 57 ? -15.273 -4.367 15.5 1 98 57 LEU B CA 1
ATOM 2529 C C . LEU B 1 57 ? -15.883 -5.641 16.078 1 98 57 LEU B C 1
ATOM 2531 O O . LEU B 1 57 ? -15.328 -6.73 15.914 1 98 57 LEU B O 1
ATOM 2535 N N . ASN B 1 58 ? -17 -5.547 16.828 1 96.94 58 ASN B N 1
ATOM 2536 C CA . ASN B 1 58 ? -17.562 -6.707 17.5 1 96.94 58 ASN B CA 1
ATOM 2537 C C . ASN B 1 58 ? -18.984 -6.992 17.016 1 96.94 58 ASN B C 1
ATOM 2539 O O . ASN B 1 58 ? -19.734 -7.734 17.672 1 96.94 58 ASN B O 1
ATOM 2543 N N . LYS B 1 59 ? -19.391 -6.348 15.945 1 94.06 59 LYS B N 1
ATOM 2544 C CA . LYS B 1 59 ? -20.719 -6.582 15.367 1 94.06 59 LYS B CA 1
ATOM 2545 C C . LYS B 1 59 ? -20.688 -6.383 13.852 1 94.06 59 LYS B C 1
ATOM 2547 O O . LYS B 1 59 ? -20 -5.492 13.344 1 94.06 59 LYS B O 1
ATOM 2552 N N . LYS B 1 60 ? -21.406 -7.223 13.273 1 91.44 60 LYS B N 1
ATOM 2553 C CA . LYS B 1 60 ? -21.562 -7.082 11.828 1 91.44 60 LYS B CA 1
ATOM 2554 C C . LYS B 1 60 ? -22.578 -6 11.484 1 91.44 60 LYS B C 1
ATOM 2556 O O . LYS B 1 60 ? -23.703 -6.012 11.992 1 91.44 60 LYS B O 1
ATOM 2561 N N . VAL B 1 61 ? -22.172 -5.035 10.695 1 88.5 61 VAL B N 1
ATOM 2562 C CA . VAL B 1 61 ? -23.062 -3.994 10.203 1 88.5 61 VAL B CA 1
ATOM 2563 C C . VAL B 1 61 ? -23.031 -3.975 8.672 1 88.5 61 VAL B C 1
ATOM 2565 O O . VAL B 1 61 ? -22.047 -3.541 8.07 1 88.5 61 VAL B O 1
ATOM 2568 N N . PRO B 1 62 ? -24.094 -4.453 8.125 1 88.44 62 PRO B N 1
ATOM 2569 C CA . PRO B 1 62 ? -24.109 -4.422 6.66 1 88.44 62 PRO B CA 1
ATOM 2570 C C . PRO B 1 62 ? -24.234 -3.008 6.102 1 88.44 62 PRO B C 1
ATOM 2572 O O . PRO B 1 62 ? -24.859 -2.143 6.73 1 88.44 62 PRO B O 1
ATOM 2575 N N . SER B 1 63 ? -23.641 -2.902 4.926 1 89.19 63 SER B N 1
ATOM 2576 C CA . SER B 1 63 ? -23.859 -1.635 4.242 1 89.19 63 SER B CA 1
ATOM 2577 C C . SER B 1 63 ? -25.312 -1.522 3.756 1 89.19 63 SER B C 1
ATOM 2579 O O . SER B 1 63 ? -26.047 -2.51 3.752 1 89.19 63 SER B O 1
ATOM 2581 N N . LEU B 1 64 ? -25.688 -0.367 3.33 1 83.75 64 LEU B N 1
ATOM 2582 C CA . LEU B 1 64 ? -27.047 -0.151 2.859 1 83.75 64 LEU B CA 1
ATOM 2583 C C . LEU B 1 64 ? -27.328 -0.969 1.604 1 83.75 64 LEU B C 1
ATOM 2585 O O . LEU B 1 64 ? -28.438 -1.482 1.425 1 83.75 64 LEU B O 1
ATOM 2589 N N . SER B 1 65 ? -26.297 -1.11 0.757 1 88.25 65 SER B N 1
ATOM 2590 C CA . SER B 1 65 ? -26.453 -1.845 -0.494 1 88.25 65 SER B CA 1
ATOM 2591 C C . SER B 1 65 ? -26.375 -3.35 -0.265 1 88.25 65 SER B C 1
ATOM 2593 O O . SER B 1 65 ? -26.797 -4.137 -1.11 1 88.25 65 SER B O 1
ATOM 2595 N N . GLY B 1 66 ? -25.781 -3.732 0.87 1 88.94 66 GLY B N 1
ATOM 2596 C CA . GLY B 1 66 ? -25.547 -5.141 1.15 1 88.94 66 GLY B CA 1
ATOM 2597 C C . GLY B 1 66 ? -24.281 -5.676 0.493 1 88.94 66 GLY B C 1
ATOM 2598 O O . GLY B 1 66 ? -23.922 -6.836 0.697 1 88.94 66 GLY B O 1
ATOM 2599 N N . MET B 1 67 ? -23.594 -4.848 -0.214 1 90.12 67 MET B N 1
ATOM 2600 C CA . MET B 1 67 ? -22.406 -5.246 -0.967 1 90.12 67 MET B CA 1
ATOM 2601 C C . MET B 1 67 ? -21.266 -5.609 -0.028 1 90.12 67 MET B C 1
ATOM 2603 O O . MET B 1 67 ? -20.484 -6.523 -0.313 1 90.12 67 MET B O 1
ATOM 2607 N N . MET B 1 68 ? -21.188 -4.895 1.039 1 89.81 68 MET B N 1
ATOM 2608 C CA . MET B 1 68 ? -20.078 -5.07 1.981 1 89.81 68 MET B CA 1
ATOM 2609 C C . MET B 1 68 ? -20.594 -5.137 3.416 1 89.81 68 MET B C 1
ATOM 2611 O O . MET B 1 68 ? -21.781 -4.887 3.668 1 89.81 68 MET B O 1
ATOM 2615 N N . GLY B 1 69 ? -19.734 -5.562 4.305 1 92.19 69 GLY B N 1
ATOM 2616 C CA . GLY B 1 69 ? -20.078 -5.602 5.715 1 92.19 69 GLY B CA 1
ATOM 2617 C C . GLY B 1 69 ? -19.453 -6.773 6.453 1 92.19 69 GLY B C 1
ATOM 2618 O O . GLY B 1 69 ? -19.312 -7.863 5.895 1 92.19 69 GLY B O 1
ATOM 2619 N N . GLY B 1 70 ? -19.062 -6.469 7.734 1 96.56 70 GLY B N 1
ATOM 2620 C CA . GLY B 1 70 ? -18.594 -7.527 8.617 1 96.56 70 GLY B CA 1
ATOM 2621 C C . GLY B 1 70 ? -17.094 -7.75 8.531 1 96.56 70 GLY B C 1
ATOM 2622 O O . GLY B 1 70 ? -16.531 -8.562 9.273 1 96.56 70 GLY B O 1
ATOM 2623 N N . ASP B 1 71 ? -16.438 -7.062 7.676 1 97.88 71 ASP B N 1
ATOM 2624 C CA . ASP B 1 71 ? -15.008 -7.281 7.492 1 97.88 71 ASP B CA 1
ATOM 2625 C C . ASP B 1 71 ? -14.219 -6.801 8.711 1 97.88 71 ASP B C 1
ATOM 2627 O O . ASP B 1 71 ? -13.219 -7.414 9.094 1 97.88 71 ASP B O 1
ATOM 2631 N N . ALA B 1 72 ? -14.633 -5.691 9.289 1 98.44 72 ALA B N 1
ATOM 2632 C CA . ALA B 1 72 ? -13.984 -5.215 10.508 1 98.44 72 ALA B CA 1
ATOM 2633 C C . ALA B 1 72 ? -14.016 -6.277 11.602 1 98.44 72 ALA B C 1
ATOM 2635 O O . ALA B 1 72 ? -12.992 -6.547 12.242 1 98.44 72 ALA B O 1
ATOM 2636 N N . GLN B 1 73 ? -15.156 -6.852 11.797 1 98 73 GLN B N 1
ATOM 2637 C CA . GLN B 1 73 ? -15.312 -7.891 12.812 1 98 73 GLN B CA 1
ATOM 2638 C C . GLN B 1 73 ? -14.461 -9.109 12.484 1 98 73 GLN B C 1
ATOM 2640 O O . GLN B 1 73 ? -13.828 -9.688 13.367 1 98 73 GLN B O 1
ATOM 2645 N N . ARG B 1 74 ? -14.477 -9.555 11.219 1 97.62 74 ARG B N 1
ATOM 2646 C CA . ARG B 1 74 ? -13.695 -10.711 10.781 1 97.62 74 ARG B CA 1
ATOM 2647 C C . ARG B 1 74 ? -12.211 -10.516 11.102 1 97.62 74 ARG B C 1
ATOM 2649 O O . ARG B 1 74 ? -11.578 -11.406 11.672 1 97.62 74 ARG B O 1
ATOM 2656 N N . VAL B 1 75 ? -11.664 -9.367 10.742 1 98.44 75 VAL B N 1
ATOM 2657 C CA . VAL B 1 75 ? -10.242 -9.094 10.922 1 98.44 75 VAL B CA 1
ATOM 2658 C C . VAL B 1 75 ? -9.93 -8.938 12.406 1 98.44 75 VAL B C 1
ATOM 2660 O O . VAL B 1 75 ? -8.883 -9.391 12.883 1 98.44 75 VAL B O 1
ATOM 2663 N N . ASN B 1 76 ? -10.836 -8.266 13.125 1 98.06 76 ASN B N 1
ATOM 2664 C CA . ASN B 1 76 ? -10.656 -8.117 14.57 1 98.06 76 ASN B CA 1
ATOM 2665 C C . ASN B 1 76 ? -10.625 -9.477 15.266 1 98.06 76 ASN B C 1
ATOM 2667 O O . ASN B 1 76 ? -9.844 -9.68 16.203 1 98.06 76 ASN B O 1
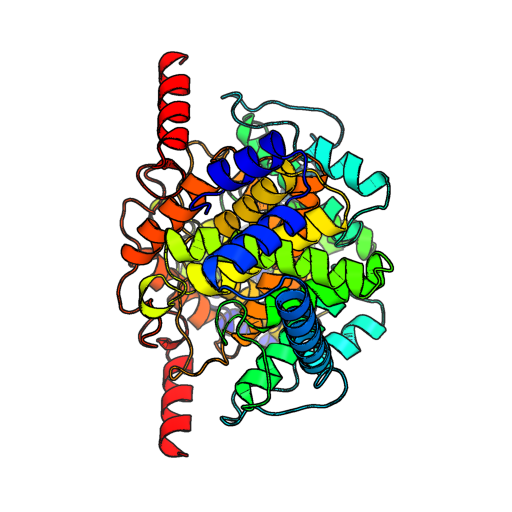ATOM 2671 N N . ASN B 1 77 ? -11.5 -10.383 14.891 1 97.5 77 ASN B N 1
ATOM 2672 C CA . ASN B 1 77 ? -11.516 -11.727 15.461 1 97.5 77 ASN B CA 1
ATOM 2673 C C . ASN B 1 77 ? -10.258 -12.516 15.078 1 97.5 77 ASN B C 1
ATOM 2675 O O . ASN B 1 77 ? -9.703 -13.242 15.906 1 97.5 77 ASN B O 1
ATOM 2679 N N . TYR B 1 78 ? -9.867 -12.336 13.891 1 97.31 78 TYR B N 1
ATOM 2680 C CA . TYR B 1 78 ? -8.688 -13.016 13.359 1 97.31 78 TYR B CA 1
ATOM 2681 C C . TYR B 1 78 ? -7.441 -12.656 14.164 1 97.31 78 TYR B C 1
ATOM 2683 O O . TYR B 1 78 ? -6.652 -13.539 14.516 1 97.31 78 TYR B O 1
ATOM 2691 N N . GLN B 1 79 ? -7.27 -11.383 14.461 1 95.62 79 GLN B N 1
ATOM 2692 C CA . GLN B 1 79 ? -6.023 -10.953 15.086 1 95.62 79 GLN B CA 1
ATOM 2693 C C . GLN B 1 79 ? -5.98 -11.352 16.562 1 95.62 79 GLN B C 1
ATOM 2695 O O . GLN B 1 79 ? -4.902 -11.43 17.156 1 95.62 79 GLN B O 1
ATOM 2700 N N . LYS B 1 80 ? -7.094 -11.695 17.188 1 93.19 80 LYS B N 1
ATOM 2701 C CA . LYS B 1 80 ? -7.152 -12.094 18.594 1 93.19 80 LYS B CA 1
ATOM 2702 C C . LYS B 1 80 ? -6.523 -13.469 18.797 1 93.19 80 LYS B C 1
ATOM 2704 O O . LYS B 1 80 ? -6.059 -13.797 19.891 1 93.19 80 LYS B O 1
ATOM 2709 N N . ASP B 1 81 ? -6.445 -14.305 17.719 1 86.5 81 ASP B N 1
ATOM 2710 C CA . ASP B 1 81 ? -5.879 -15.648 17.797 1 86.5 81 ASP B CA 1
ATOM 2711 C C . ASP B 1 81 ? -4.355 -15.602 17.812 1 86.5 81 ASP B C 1
ATOM 2713 O O . ASP B 1 81 ? -3.699 -16.594 18.156 1 86.5 81 ASP B O 1
ATOM 2717 N N . GLY B 1 82 ? -3.785 -14.547 17.484 1 79.06 82 GLY B N 1
ATOM 2718 C CA . GLY B 1 82 ? -2.348 -14.336 17.531 1 79.06 82 GLY B CA 1
ATOM 2719 C C . GLY B 1 82 ? -1.618 -14.969 16.359 1 79.06 82 GLY B C 1
ATOM 2720 O O . GLY B 1 82 ? -0.389 -14.922 16.281 1 79.06 82 GLY B O 1
ATOM 2721 N N . LYS B 1 83 ? -2.318 -15.57 15.328 1 87.94 83 LYS B N 1
ATOM 2722 C CA . LYS B 1 83 ? -1.688 -16.25 14.195 1 87.94 83 LYS B CA 1
ATOM 2723 C C . LYS B 1 83 ? -1.681 -15.375 12.953 1 87.94 83 LYS B C 1
ATOM 2725 O O . LYS B 1 83 ? -1.943 -15.852 11.844 1 87.94 83 LYS B O 1
ATOM 2730 N N . THR B 1 84 ? -1.438 -14.086 13.109 1 96.19 84 THR B N 1
ATOM 2731 C CA . THR B 1 84 ? -1.397 -13.141 12 1 96.19 84 THR B CA 1
ATOM 2732 C C . THR B 1 84 ? -0.021 -13.141 11.344 1 96.19 84 THR B C 1
ATOM 2734 O O . THR B 1 84 ? 0.964 -13.562 11.953 1 96.19 84 THR B O 1
ATOM 2737 N N . LEU B 1 85 ? 0.074 -12.812 10.086 1 97.44 85 LEU B N 1
ATOM 2738 C CA . LEU B 1 85 ? 1.331 -12.75 9.344 1 97.44 85 LEU B CA 1
ATOM 2739 C C . LEU B 1 85 ? 2.094 -11.469 9.672 1 97.44 85 LEU B C 1
ATOM 2741 O O . LEU B 1 85 ? 3.311 -11.5 9.867 1 97.44 85 LEU B O 1
ATOM 2745 N N . LEU B 1 86 ? 1.452 -10.328 9.75 1 96.88 86 LEU B N 1
ATOM 2746 C CA . LEU B 1 86 ? 2.084 -9.031 9.969 1 96.88 86 LEU B CA 1
ATOM 2747 C C . LEU B 1 86 ? 2.191 -8.727 11.461 1 96.88 86 LEU B C 1
ATOM 2749 O O . LEU B 1 86 ? 2.973 -7.859 11.859 1 96.88 86 LEU B O 1
ATOM 2753 N N . GLY B 1 87 ? 1.419 -9.383 12.242 1 95.62 87 GLY B N 1
ATOM 2754 C CA . GLY B 1 87 ? 1.376 -9.086 13.664 1 95.62 87 GLY B CA 1
ATOM 2755 C C . GLY B 1 87 ? 0.061 -8.477 14.109 1 95.62 87 GLY B C 1
ATOM 2756 O O . GLY B 1 87 ? -0.756 -8.078 13.273 1 95.62 87 GLY B O 1
ATOM 2757 N N . VAL B 1 88 ? -0.146 -8.344 15.391 1 96.69 88 VAL B N 1
ATOM 2758 C CA . VAL B 1 88 ? -1.398 -7.918 16 1 96.69 88 VAL B CA 1
ATOM 2759 C C . VAL B 1 88 ? -1.644 -6.441 15.695 1 96.69 88 VAL B C 1
ATOM 2761 O O . VAL B 1 88 ? -2.76 -6.051 15.344 1 96.69 88 VAL B O 1
ATOM 2764 N N . ILE B 1 89 ? -0.627 -5.621 15.703 1 97 89 ILE B N 1
ATOM 2765 C CA . ILE B 1 89 ? -0.772 -4.176 15.594 1 97 89 ILE B CA 1
ATOM 2766 C C . ILE B 1 89 ? -1.314 -3.82 14.211 1 97 89 ILE B C 1
ATOM 2768 O O . ILE B 1 89 ? -2.332 -3.135 14.094 1 97 89 ILE B O 1
ATOM 2772 N N . PRO B 1 90 ? -0.688 -4.336 13.172 1 98.12 90 PRO B N 1
ATOM 2773 C CA . PRO B 1 90 ? -1.215 -3.984 11.852 1 98.12 90 PRO B CA 1
ATOM 2774 C C . PRO B 1 90 ? -2.625 -4.52 11.617 1 98.12 90 PRO B C 1
ATOM 2776 O O . PRO B 1 90 ? -3.441 -3.859 10.977 1 98.12 90 PRO B O 1
ATOM 2779 N N . ASN B 1 91 ? -2.914 -5.684 12.094 1 98.62 91 ASN B N 1
ATOM 2780 C CA . ASN B 1 91 ? -4.246 -6.246 11.891 1 98.62 91 ASN B CA 1
ATOM 2781 C C . ASN B 1 91 ? -5.305 -5.469 12.672 1 98.62 91 ASN B C 1
ATOM 2783 O O . ASN B 1 91 ? -6.418 -5.273 12.18 1 98.62 91 ASN B O 1
ATOM 2787 N N . LYS B 1 92 ? -4.965 -5.051 13.852 1 98.38 92 LYS B N 1
ATOM 2788 C CA . LYS B 1 92 ? -5.871 -4.184 14.602 1 98.38 92 LYS B CA 1
ATOM 2789 C C . LYS B 1 92 ? -6.109 -2.869 13.867 1 98.38 92 LYS B C 1
ATOM 2791 O O . LYS B 1 92 ? -7.238 -2.377 13.80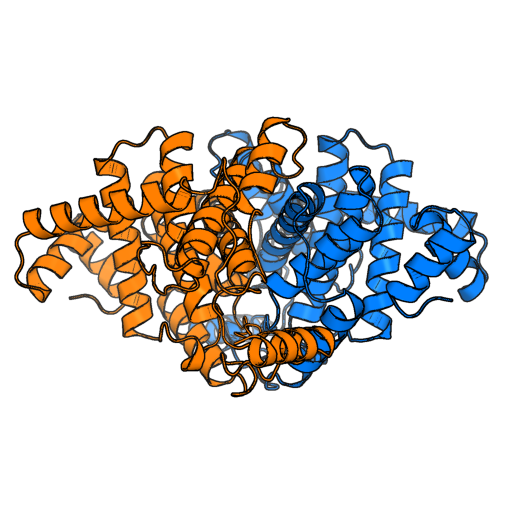5 1 98.38 92 LYS B O 1
ATOM 2796 N N . ALA B 1 93 ? -5.078 -2.291 13.352 1 98.81 93 ALA B N 1
ATOM 2797 C CA . ALA B 1 93 ? -5.199 -1.055 12.578 1 98.81 93 ALA B CA 1
ATOM 2798 C C . ALA B 1 93 ? -6.133 -1.241 11.391 1 98.81 93 ALA B C 1
ATOM 2800 O O . ALA B 1 93 ? -6.988 -0.392 11.125 1 98.81 93 ALA B O 1
ATOM 2801 N N . MET B 1 94 ? -5.945 -2.34 10.68 1 98.88 94 MET B N 1
ATOM 2802 C CA . MET B 1 94 ? -6.801 -2.604 9.523 1 98.88 94 MET B CA 1
ATOM 2803 C C . MET B 1 94 ? -8.25 -2.795 9.953 1 98.88 94 MET B C 1
ATOM 2805 O O . MET B 1 94 ? -9.164 -2.291 9.297 1 98.88 94 MET B O 1
ATOM 2809 N N . ALA B 1 95 ? -8.422 -3.523 11.047 1 98.75 95 ALA B N 1
ATOM 2810 C CA . ALA B 1 95 ? -9.781 -3.73 11.539 1 98.75 95 ALA B CA 1
ATOM 2811 C C . ALA B 1 95 ? -10.461 -2.4 11.852 1 98.75 95 ALA B C 1
ATOM 2813 O O . ALA B 1 95 ? -11.633 -2.197 11.523 1 98.75 95 ALA B O 1
ATOM 2814 N N . MET B 1 96 ? -9.766 -1.52 12.477 1 98.88 96 MET B N 1
ATOM 2815 C CA . MET B 1 96 ? -10.32 -0.218 12.844 1 98.88 96 MET B CA 1
ATOM 2816 C C . MET B 1 96 ? -10.609 0.621 11.602 1 98.88 96 MET B C 1
ATOM 2818 O O . MET B 1 96 ? -11.609 1.343 11.555 1 98.88 96 MET B O 1
ATOM 2822 N N . ALA B 1 97 ? -9.719 0.575 10.625 1 98.94 97 ALA B N 1
ATOM 2823 C CA . ALA B 1 97 ? -9.961 1.277 9.367 1 98.94 97 ALA B CA 1
ATOM 2824 C C . ALA B 1 97 ? -11.227 0.754 8.688 1 98.94 97 ALA B C 1
ATOM 2826 O O . ALA B 1 97 ? -12.047 1.537 8.203 1 98.94 97 ALA B O 1
ATOM 2827 N N . LEU B 1 98 ? -11.344 -0.564 8.656 1 98.75 98 LEU B N 1
ATOM 2828 C CA . LEU B 1 98 ? -12.523 -1.196 8.078 1 98.75 98 LEU B CA 1
ATOM 2829 C C . LEU B 1 98 ? -13.781 -0.783 8.828 1 98.75 98 LEU B C 1
ATOM 2831 O O . LEU B 1 98 ? -14.828 -0.556 8.211 1 98.75 98 LEU B O 1
ATOM 2835 N N . SER B 1 99 ? -13.664 -0.684 10.141 1 98.69 99 SER B N 1
ATOM 2836 C CA . SER B 1 99 ? -14.812 -0.295 10.961 1 98.69 99 SER B CA 1
ATOM 2837 C C . SER B 1 99 ? -15.344 1.072 10.547 1 98.69 99 SER B C 1
ATOM 2839 O O . SER B 1 99 ? -16.531 1.22 10.266 1 98.69 99 SER B O 1
ATOM 2841 N N . THR B 1 100 ? -14.492 2.076 10.469 1 98.75 100 THR B N 1
ATOM 2842 C CA . THR B 1 100 ? -14.922 3.42 10.102 1 98.75 100 THR B CA 1
ATOM 2843 C C . THR B 1 100 ? -15.523 3.426 8.695 1 98.75 100 THR B C 1
ATOM 2845 O O . THR B 1 100 ? -16.547 4.078 8.461 1 98.75 100 THR B O 1
ATOM 2848 N N . ALA B 1 101 ? -14.898 2.711 7.781 1 97.88 101 ALA B N 1
ATOM 2849 C CA . ALA B 1 101 ? -15.398 2.656 6.406 1 97.88 101 ALA B CA 1
ATOM 2850 C C . ALA B 1 101 ? -16.766 2.002 6.344 1 97.88 101 ALA B C 1
ATOM 2852 O O . ALA B 1 101 ? -17.625 2.4 5.543 1 97.88 101 ALA B O 1
ATOM 2853 N N . GLU B 1 102 ? -16.984 0.967 7.156 1 97.69 102 GLU B N 1
ATOM 2854 C CA . GLU B 1 102 ? -18.281 0.292 7.207 1 97.69 102 GLU B CA 1
ATOM 2855 C C . GLU B 1 102 ? -19.344 1.187 7.832 1 97.69 102 GLU B C 1
ATOM 2857 O O . GLU B 1 102 ? -20.5 1.181 7.402 1 97.69 102 GLU B O 1
ATOM 2862 N N . VAL B 1 103 ? -18.938 1.957 8.883 1 97.62 103 VAL B N 1
ATOM 2863 C CA . VAL B 1 103 ? -19.844 2.936 9.461 1 97.62 103 VAL B CA 1
ATOM 2864 C C . VAL B 1 103 ? -20.266 3.947 8.398 1 97.62 103 VAL B C 1
ATOM 2866 O O . VAL B 1 103 ? -21.453 4.273 8.273 1 97.62 103 VAL B O 1
ATOM 2869 N N . ASN B 1 104 ? -19.328 4.422 7.605 1 97.06 104 ASN B N 1
ATOM 2870 C CA . ASN B 1 104 ? -19.625 5.34 6.512 1 97.06 104 ASN B CA 1
ATOM 2871 C C . ASN B 1 104 ? -20.594 4.727 5.504 1 97.06 104 ASN B C 1
ATOM 2873 O O . ASN B 1 104 ? -21.562 5.367 5.102 1 97.06 104 ASN B O 1
ATOM 2877 N N . ALA B 1 105 ? -20.312 3.482 5.086 1 95.19 105 ALA B N 1
ATOM 2878 C CA . ALA B 1 105 ? -21.109 2.793 4.074 1 95.19 105 ALA B CA 1
ATOM 2879 C C . ALA B 1 105 ? -22.531 2.541 4.574 1 95.19 105 ALA B C 1
ATOM 2881 O O . ALA B 1 105 ? -23.453 2.367 3.775 1 95.19 105 ALA B O 1
ATOM 2882 N N . SER B 1 106 ? -22.703 2.496 5.871 1 95 106 SER B N 1
ATOM 2883 C CA . SER B 1 106 ? -24.016 2.301 6.465 1 95 106 SER B CA 1
ATOM 2884 C C . SER B 1 106 ? -24.656 3.631 6.859 1 95 106 SER B C 1
ATOM 2886 O O . SER B 1 106 ? -25.641 3.66 7.602 1 95 106 SER B O 1
ATOM 2888 N N . MET B 1 107 ? -24.031 4.719 6.496 1 93.88 107 MET B N 1
ATOM 2889 C CA . MET B 1 107 ? -24.516 6.086 6.676 1 93.88 107 MET B CA 1
ATOM 2890 C C . MET B 1 107 ? -24.469 6.488 8.148 1 93.88 107 MET B C 1
ATOM 2892 O O . MET B 1 107 ? -25.328 7.242 8.617 1 93.88 107 MET B O 1
ATOM 2896 N N . GLY B 1 108 ? -23.547 5.855 8.836 1 95.38 108 GLY B N 1
ATOM 2897 C CA . GLY B 1 108 ? -23.297 6.293 10.195 1 95.38 108 GLY B CA 1
ATOM 2898 C C . GLY B 1 108 ? -22.469 7.555 10.281 1 95.38 108 GLY B C 1
ATOM 2899 O O . GLY B 1 108 ? -22.062 8.109 9.25 1 95.38 108 GLY B O 1
ATOM 2900 N N . LYS B 1 109 ? -22.203 7.977 11.5 1 97.56 109 LYS B N 1
ATOM 2901 C CA . LYS B 1 109 ? -21.469 9.219 11.719 1 97.56 109 LYS B CA 1
ATOM 2902 C C . LYS B 1 109 ? -19.953 8.992 11.641 1 97.56 109 LYS B C 1
ATOM 2904 O O . LYS B 1 109 ? -19.406 8.164 12.367 1 97.56 109 LYS B O 1
ATOM 2909 N N . ILE B 1 110 ? -19.281 9.656 10.727 1 98.06 110 ILE B N 1
ATOM 2910 C CA . ILE B 1 110 ? -17.828 9.641 10.586 1 98.06 110 ILE B CA 1
ATOM 2911 C C . ILE B 1 110 ? -17.312 11.07 10.375 1 98.06 110 ILE B C 1
ATOM 2913 O O . ILE B 1 110 ? -18.109 12.008 10.281 1 98.06 110 ILE B O 1
ATOM 2917 N N . VAL B 1 111 ? -16.031 11.258 10.453 1 98.38 111 VAL B N 1
ATOM 2918 C CA . VAL B 1 111 ? -15.383 12.492 10.031 1 98.38 111 VAL B CA 1
ATOM 2919 C C . VAL B 1 111 ? -14.672 12.273 8.703 1 98.38 111 VAL B C 1
ATOM 2921 O O . VAL B 1 111 ? -13.859 11.352 8.57 1 98.38 111 VAL B O 1
ATOM 2924 N N . ALA B 1 112 ? -15.031 13.047 7.684 1 97 112 ALA B N 1
ATOM 2925 C CA . ALA B 1 112 ? -14.258 12.992 6.441 1 97 112 ALA B CA 1
ATOM 2926 C C . ALA B 1 112 ? -12.789 13.297 6.695 1 97 112 ALA B C 1
ATOM 2928 O O . ALA B 1 112 ? -12.453 14.266 7.391 1 97 112 ALA B O 1
ATOM 2929 N N . ALA B 1 113 ? -11.805 12.539 6.219 1 95.69 113 ALA B N 1
ATOM 2930 C CA . ALA B 1 113 ? -10.383 12.695 6.5 1 95.69 113 ALA B CA 1
ATOM 2931 C C . ALA B 1 113 ? -9.539 12.273 5.305 1 95.69 113 ALA B C 1
ATOM 2933 O O . ALA B 1 113 ? -8.828 11.266 5.363 1 95.69 113 ALA B O 1
ATOM 2934 N N . PRO B 1 114 ? -9.367 12.984 4.18 1 97.06 114 PRO B N 1
ATOM 2935 C CA . PRO B 1 114 ? -10.086 14.242 4.004 1 97.06 114 PRO B CA 1
ATOM 2936 C C . PRO B 1 114 ? -11.445 14.062 3.32 1 97.06 114 PRO B C 1
ATOM 2938 O O . PRO B 1 114 ? -12.188 15.031 3.148 1 97.06 114 PRO B O 1
ATOM 2941 N N . THR B 1 115 ? -11.734 12.875 2.838 1 97.44 115 THR B N 1
ATOM 2942 C CA . THR B 1 115 ? -13.023 12.555 2.234 1 97.44 115 THR B CA 1
ATOM 2943 C C . THR B 1 115 ? -13.719 11.445 3.008 1 97.44 115 THR B C 1
ATOM 2945 O O . THR B 1 115 ? -13.109 10.797 3.861 1 97.44 115 THR B O 1
ATOM 2948 N N . ALA B 1 116 ? -14.961 11.266 2.729 1 96.56 116 ALA B N 1
ATOM 2949 C CA . ALA B 1 116 ? -15.703 10.18 3.354 1 96.56 116 ALA B CA 1
ATOM 2950 C C . ALA B 1 116 ? -15.133 8.82 2.943 1 96.56 116 ALA B C 1
ATOM 2952 O O . ALA B 1 116 ? -15.086 7.891 3.754 1 96.56 116 ALA B O 1
ATOM 2953 N N . GLY B 1 117 ? -14.641 8.695 1.716 1 96.38 117 GLY B N 1
ATOM 2954 C CA . GLY B 1 117 ? -14.109 7.449 1.186 1 96.38 117 GLY B CA 1
ATOM 2955 C C . GLY B 1 117 ? -12.789 7.043 1.824 1 96.38 117 GLY B C 1
ATOM 2956 O O . GLY B 1 117 ? -12.383 5.887 1.729 1 96.38 117 GLY B O 1
ATOM 2957 N N . SER B 1 118 ? -12.117 7.957 2.432 1 98.56 118 SER B N 1
ATOM 2958 C CA . SER B 1 118 ? -10.844 7.672 3.078 1 98.56 118 SER B CA 1
ATOM 2959 C C . SER B 1 118 ? -10.922 7.895 4.586 1 98.56 118 SER B C 1
ATOM 2961 O O . SER B 1 118 ? -9.898 8.062 5.25 1 98.56 118 SER B O 1
ATOM 2963 N N . SER B 1 119 ? -12.078 7.902 5.145 1 98.69 119 SER B N 1
ATOM 2964 C CA . SER B 1 119 ? -12.359 8.352 6.504 1 98.69 119 SER B CA 1
ATOM 2965 C C . SER B 1 119 ? -11.805 7.379 7.539 1 98.69 119 SER B C 1
ATOM 2967 O O . SER B 1 119 ? -11.656 7.727 8.711 1 98.69 119 SER B O 1
ATOM 2969 N N . GLY B 1 120 ? -11.508 6.188 7.125 1 98.88 120 GLY B N 1
ATOM 2970 C CA . GLY B 1 120 ? -11.086 5.184 8.086 1 98.88 120 GLY B CA 1
ATOM 2971 C C . GLY B 1 120 ? -9.586 5.18 8.328 1 98.88 120 GLY B C 1
ATOM 2972 O O . GLY B 1 120 ? -9.109 4.586 9.297 1 98.88 120 GLY B O 1
ATOM 2973 N N . ILE B 1 121 ? -8.82 5.859 7.5 1 98.94 121 ILE B N 1
ATOM 2974 C CA . ILE B 1 121 ? -7.363 5.746 7.52 1 98.94 121 ILE B CA 1
ATOM 2975 C C . ILE B 1 121 ? -6.805 6.48 8.742 1 98.94 121 ILE B C 1
ATOM 2977 O O . ILE B 1 121 ? -6.133 5.875 9.578 1 98.94 121 ILE B O 1
ATOM 2981 N N . LEU B 1 122 ? -7.133 7.727 8.906 1 98.94 122 LEU B N 1
ATOM 2982 C CA . LEU B 1 122 ? -6.551 8.555 9.961 1 98.94 122 LEU B CA 1
ATOM 2983 C C . LEU B 1 122 ? -6.988 8.07 11.336 1 98.94 122 LEU B C 1
ATOM 2985 O O . LEU B 1 122 ? -6.16 7.902 12.234 1 98.94 122 LEU B O 1
ATOM 2989 N N . PRO B 1 123 ? -8.32 7.75 11.578 1 98.94 123 PRO B N 1
ATOM 2990 C CA . PRO B 1 123 ? -8.711 7.254 12.898 1 98.94 123 PRO B CA 1
ATOM 2991 C C . PRO B 1 123 ? -8.023 5.938 13.258 1 98.94 123 PRO B C 1
ATOM 2993 O O . PRO B 1 123 ? -7.652 5.73 14.422 1 98.94 123 PRO B O 1
ATOM 2996 N N . ALA B 1 124 ? -7.891 5.055 12.281 1 98.94 124 ALA B N 1
ATOM 2997 C CA . ALA B 1 124 ? -7.227 3.781 12.547 1 98.94 124 ALA B CA 1
ATOM 2998 C C . ALA B 1 124 ? -5.793 4 13.023 1 98.94 124 ALA B C 1
ATOM 3000 O O . ALA B 1 124 ? -5.34 3.355 13.969 1 98.94 124 ALA B O 1
ATOM 3001 N N . VAL B 1 125 ? -5.07 4.891 12.367 1 98.94 125 VAL B N 1
ATOM 3002 C CA . VAL B 1 125 ? -3.684 5.18 12.719 1 98.94 125 VAL B CA 1
ATOM 3003 C C . VAL B 1 125 ? -3.633 5.848 14.094 1 98.94 125 VAL B C 1
ATOM 3005 O O . VAL B 1 125 ? -2.83 5.461 14.953 1 98.94 125 VAL B O 1
ATOM 3008 N N . LEU B 1 126 ? -4.496 6.812 14.367 1 98.88 126 LEU B N 1
ATOM 3009 C CA . LEU B 1 126 ? -4.492 7.516 15.648 1 98.88 126 LEU B CA 1
ATOM 3010 C C . LEU B 1 126 ? -4.777 6.555 16.797 1 98.88 126 LEU B C 1
ATOM 3012 O O . LEU B 1 126 ? -4.109 6.605 17.828 1 98.88 126 LEU B O 1
ATOM 3016 N N . MET B 1 127 ? -5.773 5.695 16.609 1 98.75 127 MET B N 1
ATOM 3017 C CA . MET B 1 127 ? -6.117 4.754 17.672 1 98.75 127 MET B CA 1
ATOM 3018 C C . MET B 1 127 ? -5 3.734 17.875 1 98.75 127 MET B C 1
ATOM 3020 O O . MET B 1 127 ? -4.762 3.287 19 1 98.75 127 MET B O 1
ATOM 3024 N N . THR B 1 128 ? -4.359 3.354 16.797 1 98.44 128 THR B N 1
ATOM 3025 C CA . THR B 1 128 ? -3.195 2.479 16.906 1 98.44 128 THR B CA 1
ATOM 3026 C C . THR B 1 128 ? -2.098 3.145 17.734 1 98.44 128 THR B C 1
ATOM 3028 O O . THR B 1 128 ? -1.494 2.51 18.594 1 98.44 128 THR B O 1
ATOM 3031 N N . LEU B 1 129 ? -1.84 4.402 17.438 1 97.62 129 LEU B N 1
ATOM 3032 C CA . LEU B 1 129 ? -0.817 5.16 18.156 1 97.62 129 LEU B CA 1
ATOM 3033 C C . LEU B 1 129 ? -1.175 5.301 19.641 1 97.62 129 LEU B C 1
ATOM 3035 O O . LEU B 1 129 ? -0.299 5.227 20.5 1 97.62 129 LEU B O 1
ATOM 3039 N N . GLU B 1 130 ? -2.439 5.551 19.922 1 98.19 130 GLU B N 1
ATOM 3040 C CA . GLU B 1 130 ? -2.906 5.676 21.297 1 98.19 130 GLU B CA 1
ATOM 3041 C C . GLU B 1 130 ? -2.492 4.469 22.125 1 98.19 130 GLU B C 1
ATOM 3043 O O . GLU B 1 130 ? -1.944 4.625 23.219 1 98.19 130 GLU B O 1
ATOM 3048 N N . GLU B 1 131 ? -2.75 3.348 21.562 1 95.94 131 GLU B N 1
ATOM 3049 C CA . GLU B 1 131 ? -2.492 2.104 22.281 1 95.94 131 GLU B CA 1
ATOM 3050 C C . GLU B 1 131 ? -0.999 1.79 22.328 1 95.94 131 GLU B C 1
ATOM 3052 O O . GLU B 1 131 ? -0.453 1.478 23.375 1 95.94 131 GLU B O 1
ATOM 3057 N N . SER B 1 132 ? -0.343 1.896 21.219 1 94.75 132 SER B N 1
ATOM 3058 C CA . SER B 1 132 ? 1.036 1.439 21.078 1 94.75 132 SER B CA 1
ATOM 3059 C C . SER B 1 132 ? 2 2.377 21.812 1 94.75 132 SER B C 1
ATOM 3061 O O . SER B 1 132 ? 3.053 1.946 22.281 1 94.75 132 SER B O 1
ATOM 3063 N N . LEU B 1 133 ? 1.662 3.643 21.875 1 96.69 133 LEU B N 1
ATOM 3064 C CA . LEU B 1 133 ? 2.57 4.629 22.453 1 96.69 133 LEU B CA 1
ATOM 3065 C C . LEU B 1 133 ? 2.021 5.164 23.781 1 96.69 133 LEU B C 1
ATOM 3067 O O . LEU B 1 133 ? 2.605 6.074 24.375 1 96.69 133 LEU B O 1
ATOM 3071 N N . ASN B 1 134 ? 0.896 4.664 24.25 1 96.94 134 ASN B N 1
ATOM 3072 C CA . ASN B 1 134 ? 0.246 5.102 25.484 1 96.94 134 ASN B CA 1
ATOM 3073 C C . ASN B 1 134 ? 0.018 6.609 25.484 1 96.94 134 ASN B C 1
ATOM 3075 O O . ASN B 1 134 ? 0.434 7.301 26.422 1 96.94 134 ASN B O 1
ATOM 3079 N N . LEU B 1 135 ? -0.559 7.082 24.422 1 98.12 135 LEU B N 1
ATOM 3080 C CA . LEU B 1 135 ? -0.8 8.508 24.266 1 98.12 135 LEU B CA 1
ATOM 3081 C C . LEU B 1 135 ? -2.068 8.93 25 1 98.12 135 LEU B C 1
ATOM 3083 O O . LEU B 1 135 ? -3.041 8.18 25.047 1 98.12 135 LEU B O 1
ATOM 3087 N N . ASN B 1 136 ? -2.055 10.164 25.578 1 97.94 136 ASN B N 1
ATOM 3088 C CA . ASN B 1 136 ? -3.273 10.734 26.141 1 97.94 136 ASN B CA 1
ATOM 3089 C C . ASN B 1 136 ? -4.047 11.547 25.109 1 97.94 136 ASN B C 1
ATOM 3091 O O . ASN B 1 136 ? -3.637 11.641 23.953 1 97.94 136 ASN B O 1
ATOM 3095 N N . GLU B 1 137 ? -5.156 12 25.469 1 98.06 137 GLU B N 1
ATOM 3096 C CA . GLU B 1 137 ? -6.031 12.727 24.562 1 98.06 137 GLU B CA 1
ATOM 3097 C C . GLU B 1 137 ? -5.328 13.945 23.969 1 98.06 137 GLU B C 1
ATOM 3099 O O . GLU B 1 137 ? -5.465 14.227 22.766 1 98.06 137 GLU B O 1
ATOM 3104 N N . GLU B 1 138 ? -4.625 14.656 24.766 1 97.81 138 GLU B N 1
ATOM 3105 C CA . GLU B 1 138 ? -3.91 15.844 24.312 1 97.81 138 GLU B CA 1
ATOM 3106 C C . GLU B 1 138 ? -2.877 15.484 23.25 1 97.81 138 GLU B C 1
ATOM 3108 O O . GLU B 1 138 ? -2.738 16.188 22.25 1 97.81 138 GLU B O 1
ATOM 3113 N N . ASP B 1 139 ? -2.137 14.398 23.516 1 98.31 139 ASP B N 1
ATOM 3114 C CA . ASP B 1 139 ? -1.166 13.914 22.547 1 98.31 139 ASP B CA 1
ATOM 3115 C C . ASP B 1 139 ? -1.834 13.625 21.203 1 98.31 139 ASP B C 1
ATOM 3117 O O . ASP B 1 139 ? -1.289 13.969 20.156 1 98.31 139 ASP B O 1
ATOM 3121 N N . LEU B 1 140 ? -2.988 13.023 21.25 1 98.75 140 LEU B N 1
ATOM 3122 C CA . LEU B 1 140 ? -3.717 12.656 20.031 1 98.75 140 LEU B CA 1
ATOM 3123 C C . LEU B 1 140 ? -4.219 13.898 19.312 1 98.75 140 LEU B C 1
ATOM 3125 O O . LEU B 1 140 ? -4.223 13.945 18.078 1 98.75 140 LEU B O 1
ATOM 3129 N N . ILE B 1 141 ? -4.629 14.852 20.062 1 98.56 141 ILE B N 1
ATOM 3130 C CA . ILE B 1 141 ? -5.098 16.094 19.469 1 98.56 141 ILE B CA 1
ATOM 3131 C C . ILE B 1 141 ? -3.943 16.797 18.75 1 98.56 141 ILE B C 1
ATOM 3133 O O . ILE B 1 141 ? -4.117 17.328 17.641 1 98.56 141 ILE B O 1
ATOM 3137 N N . HIS B 1 142 ? -2.76 16.812 19.359 1 98.5 142 HIS B N 1
ATOM 3138 C CA . HIS B 1 142 ? -1.585 17.391 18.719 1 98.5 142 HIS B CA 1
ATOM 3139 C C . HIS B 1 142 ? -1.247 16.656 17.422 1 98.5 142 HIS B C 1
ATOM 3141 O O . HIS B 1 142 ? -0.934 17.297 16.422 1 98.5 142 HIS B O 1
ATOM 3147 N N . ALA B 1 143 ? -1.317 15.328 17.484 1 98.75 143 ALA B N 1
ATOM 3148 C CA . ALA B 1 143 ? -1.079 14.531 16.281 1 98.75 143 ALA B CA 1
ATOM 3149 C C . ALA B 1 143 ? -2.109 14.852 15.195 1 98.75 143 ALA B C 1
ATOM 3151 O O . ALA B 1 143 ? -1.77 14.953 14.016 1 98.75 143 ALA B O 1
ATOM 3152 N N . LEU B 1 144 ? -3.34 14.984 15.617 1 98.75 144 LEU B N 1
ATOM 3153 C CA . LEU B 1 144 ? -4.426 15.32 14.703 1 98.75 144 LEU B CA 1
ATOM 3154 C C . LEU B 1 144 ? -4.191 16.688 14.055 1 98.75 144 LEU B C 1
ATOM 3156 O O . LEU B 1 144 ? -4.496 16.875 12.875 1 98.75 144 LEU B O 1
ATOM 3160 N N . LEU B 1 145 ? -3.674 17.625 14.789 1 98.5 145 LEU B N 1
ATOM 3161 C CA . LEU B 1 145 ? -3.359 18.953 14.266 1 98.5 145 LEU B CA 1
ATOM 3162 C C . LEU B 1 145 ? -2.24 18.875 13.227 1 98.5 145 LEU B C 1
ATOM 3164 O O . LEU B 1 145 ? -2.262 19.594 12.227 1 98.5 145 LEU B O 1
ATOM 3168 N N . VAL B 1 146 ? -1.268 18.016 13.484 1 98.69 146 VAL B N 1
ATOM 3169 C CA . VAL B 1 146 ? -0.204 17.812 12.508 1 98.69 146 VAL B CA 1
ATOM 3170 C C . VAL B 1 146 ? -0.794 17.266 11.203 1 98.69 146 VAL B C 1
ATOM 3172 O O . VAL B 1 146 ? -0.463 17.734 10.117 1 98.69 146 VAL B O 1
ATOM 3175 N N . ALA B 1 147 ? -1.673 16.266 11.352 1 98.81 147 ALA B N 1
ATOM 3176 C CA . ALA B 1 147 ? -2.359 15.719 10.188 1 98.81 147 ALA B CA 1
ATOM 3177 C C . ALA B 1 147 ? -3.117 16.812 9.43 1 98.81 147 ALA B C 1
ATOM 3179 O O . ALA B 1 147 ? -3.082 16.859 8.203 1 98.81 147 ALA B O 1
ATOM 3180 N N . ALA B 1 148 ? -3.771 17.672 10.172 1 97.88 148 ALA B N 1
ATOM 3181 C CA . ALA B 1 148 ? -4.539 18.75 9.578 1 97.88 148 ALA B CA 1
ATOM 3182 C C . ALA B 1 148 ? -3.633 19.719 8.812 1 97.88 148 ALA B C 1
ATOM 3184 O O . ALA B 1 148 ? -4.008 20.219 7.75 1 97.88 148 ALA B O 1
ATOM 3185 N N . GLY B 1 149 ? -2.49 20 9.375 1 98.06 149 GLY B N 1
ATOM 3186 C CA . GLY B 1 149 ? -1.523 20.844 8.688 1 98.06 149 GLY B CA 1
ATOM 3187 C C . GLY B 1 149 ? -1.08 20.281 7.352 1 98.06 149 GLY B C 1
ATOM 3188 O O . GLY B 1 149 ? -1.005 21 6.355 1 98.06 149 GLY B O 1
ATOM 3189 N N . ILE B 1 150 ? -0.795 18.984 7.316 1 98.75 150 ILE B N 1
ATOM 3190 C CA . ILE B 1 150 ? -0.417 18.297 6.082 1 98.75 150 ILE B CA 1
ATOM 3191 C C . ILE B 1 150 ? -1.58 18.328 5.094 1 98.75 150 ILE B C 1
ATOM 3193 O O . ILE B 1 150 ? -1.383 18.594 3.902 1 98.75 150 ILE B O 1
ATOM 3197 N N . GLY B 1 151 ? -2.771 18.062 5.613 1 98.38 151 GLY B N 1
ATOM 3198 C CA . GLY B 1 151 ? -3.961 18.156 4.777 1 98.38 151 GLY B CA 1
ATOM 3199 C C . GLY B 1 151 ? -4.152 19.516 4.141 1 98.38 151 GLY B C 1
ATOM 3200 O O . GLY B 1 151 ? -4.559 19.609 2.98 1 98.38 151 GLY B O 1
ATOM 3201 N N . ARG B 1 152 ? -3.898 20.516 4.891 1 97.38 152 ARG B N 1
ATOM 3202 C CA . ARG B 1 152 ? -4.035 21.875 4.363 1 97.38 152 ARG B CA 1
ATOM 3203 C C . ARG B 1 152 ? -3.076 22.109 3.201 1 97.38 152 ARG B C 1
ATOM 3205 O O . ARG B 1 152 ? -3.453 22.703 2.188 1 97.38 152 ARG B O 1
ATOM 3212 N N . VAL B 1 153 ? -1.853 21.672 3.348 1 98.31 153 VAL B N 1
ATOM 3213 C CA . VAL B 1 153 ? -0.858 21.828 2.291 1 98.31 153 VAL B CA 1
ATOM 3214 C C . VAL B 1 153 ? -1.324 21.094 1.034 1 98.31 153 VAL B C 1
ATOM 3216 O O . VAL B 1 153 ? -1.252 21.641 -0.071 1 98.31 153 VAL B O 1
ATOM 3219 N N . ILE B 1 154 ? -1.818 19.875 1.181 1 98.75 154 ILE B N 1
ATOM 3220 C CA . ILE B 1 154 ? -2.279 19.078 0.045 1 98.75 154 ILE B CA 1
ATOM 3221 C C . ILE B 1 154 ? -3.486 19.75 -0.601 1 98.75 154 ILE B C 1
ATOM 3223 O O . ILE B 1 154 ? -3.531 19.922 -1.822 1 98.75 154 ILE B O 1
ATOM 3227 N N . GLY B 1 155 ? -4.465 20.172 0.23 1 97.69 155 GLY B N 1
ATOM 3228 C CA . GLY B 1 155 ? -5.688 20.781 -0.272 1 97.69 155 GLY B CA 1
ATOM 3229 C C . GLY B 1 155 ? -5.445 22.078 -1.014 1 97.69 155 GLY B C 1
ATOM 3230 O O . GLY B 1 155 ? -6.133 22.375 -1.989 1 97.69 155 GLY B O 1
ATOM 3231 N N . GLN B 1 156 ? -4.469 22.828 -0.602 1 96.69 156 GLN B N 1
ATOM 3232 C CA . GLN B 1 156 ? -4.168 24.125 -1.208 1 96.69 156 GLN B CA 1
ATOM 3233 C C . GLN B 1 156 ? -3.434 23.953 -2.535 1 96.69 156 GLN B C 1
ATOM 3235 O O . GLN B 1 156 ? -3.49 24.828 -3.398 1 96.69 156 GLN B O 1
ATOM 3240 N N . ASN B 1 157 ? -2.762 22.828 -2.729 1 98.25 157 ASN B N 1
ATOM 3241 C CA . ASN B 1 157 ? -1.867 22.703 -3.875 1 98.25 157 ASN B CA 1
ATOM 3242 C C . ASN B 1 157 ? -2.33 21.594 -4.824 1 98.25 157 ASN B C 1
ATOM 3244 O O . ASN B 1 157 ? -1.778 21.438 -5.914 1 98.25 157 ASN B O 1
ATOM 3248 N N . ALA B 1 158 ? -3.309 20.875 -4.422 1 98.12 158 ALA B N 1
ATOM 3249 C CA . ALA B 1 158 ? -3.881 19.797 -5.223 1 98.12 158 ALA B CA 1
ATOM 3250 C C . ALA B 1 158 ? -5.395 19.734 -5.055 1 98.12 158 ALA B C 1
ATOM 3252 O O . ALA B 1 158 ? -6.082 20.75 -5.137 1 98.12 158 ALA B O 1
ATOM 3253 N N . THR B 1 159 ? -5.984 18.562 -4.902 1 97.94 159 THR B N 1
ATOM 3254 C CA . THR B 1 159 ? -7.41 18.328 -4.707 1 97.94 159 THR B CA 1
ATOM 3255 C C . THR B 1 159 ? -7.633 17.078 -3.861 1 97.94 159 THR B C 1
ATOM 3257 O O . THR B 1 159 ? -6.719 16.266 -3.693 1 97.94 159 THR B O 1
ATOM 3260 N N . PHE B 1 160 ? -8.742 17.047 -3.225 1 97.88 160 PHE B N 1
ATOM 3261 C CA . PHE B 1 160 ? -9.133 15.836 -2.518 1 97.88 160 PHE B CA 1
ATOM 3262 C C . PHE B 1 160 ? -10.211 15.078 -3.285 1 97.88 160 PHE B C 1
ATOM 3264 O O . PHE B 1 160 ? -10.664 14.016 -2.854 1 97.88 160 PHE B O 1
ATOM 3271 N N . SER B 1 161 ? -10.594 15.633 -4.418 1 96.88 161 SER B N 1
ATOM 3272 C CA . SER B 1 161 ? -11.695 15.062 -5.195 1 96.88 161 SER B CA 1
ATOM 3273 C C . SER B 1 161 ? -11.227 13.875 -6.023 1 96.88 161 SER B C 1
ATOM 3275 O O . SER B 1 161 ? -10.398 14.023 -6.922 1 96.88 161 SER B O 1
ATOM 3277 N N . GLY B 1 162 ? -11.828 12.734 -5.707 1 96.12 162 GLY B N 1
ATOM 3278 C CA . GLY B 1 162 ? -11.531 11.562 -6.516 1 96.12 162 GLY B CA 1
ATOM 3279 C C . GLY B 1 162 ? -11.914 11.734 -7.977 1 96.12 162 GLY B C 1
ATOM 3280 O O . GLY B 1 162 ? -11.266 11.172 -8.859 1 96.12 162 GLY B O 1
ATOM 3281 N N . ALA B 1 163 ? -12.938 12.562 -8.25 1 95.81 163 ALA B N 1
ATOM 3282 C CA . ALA B 1 163 ? -13.398 12.828 -9.609 1 95.81 163 ALA B CA 1
ATOM 3283 C C . ALA B 1 163 ? -12.367 13.641 -10.383 1 95.81 163 ALA B C 1
ATOM 3285 O O . ALA B 1 163 ? -12.32 13.578 -11.617 1 95.81 163 ALA B O 1
ATOM 3286 N N . GLU B 1 164 ? -11.555 14.32 -9.664 1 96.12 164 GLU B N 1
ATOM 3287 C CA . GLU B 1 164 ? -10.547 15.148 -10.312 1 96.12 164 GLU B CA 1
ATOM 3288 C C . GLU B 1 164 ? -9.195 14.445 -10.375 1 96.12 164 GLU B C 1
ATOM 3290 O O . GLU B 1 164 ? -8.43 14.641 -11.32 1 96.12 164 GLU B O 1
ATOM 3295 N N . GLY B 1 165 ? -8.922 13.602 -9.375 1 97.19 165 GLY B N 1
ATOM 3296 C CA . GLY B 1 165 ? -7.539 13.156 -9.289 1 97.19 165 GLY B CA 1
ATOM 3297 C C . GLY B 1 165 ? -7.402 11.68 -8.961 1 97.19 165 GLY B C 1
ATOM 3298 O O . GLY B 1 165 ? -6.305 11.203 -8.672 1 97.19 165 GLY B O 1
ATOM 3299 N N . GLY B 1 166 ? -8.477 10.891 -9 1 97.5 166 GLY B N 1
ATOM 3300 C CA . GLY B 1 166 ? -8.406 9.484 -8.609 1 97.5 166 GLY B CA 1
ATOM 3301 C C . GLY B 1 166 ? -8.359 9.281 -7.109 1 97.5 166 GLY B C 1
ATOM 3302 O O . GLY B 1 166 ? -8.398 10.25 -6.344 1 97.5 166 GLY B O 1
ATOM 3303 N N . CYS B 1 167 ? -8.164 8.07 -6.703 1 98.25 167 CYS B N 1
ATOM 3304 C CA . CYS B 1 167 ? -8.211 7.723 -5.289 1 98.25 167 CYS B CA 1
ATOM 3305 C C . CYS B 1 167 ? -6.922 8.117 -4.582 1 98.25 167 CYS B C 1
ATOM 3307 O O . CYS B 1 167 ? -6.891 8.234 -3.355 1 98.25 167 CYS B O 1
ATOM 3309 N N . GLN B 1 168 ? -5.828 8.336 -5.336 1 98.56 168 GLN B N 1
ATOM 3310 C CA . GLN B 1 168 ? -4.57 8.773 -4.742 1 98.56 168 GLN B CA 1
ATOM 3311 C C . GLN B 1 168 ? -4.754 10.078 -3.971 1 98.56 168 GLN B C 1
ATOM 3313 O O . GLN B 1 168 ? -4.086 10.305 -2.959 1 98.56 168 GLN B O 1
ATOM 3318 N N . VAL B 1 169 ? -5.648 10.961 -4.402 1 98.5 169 VAL B N 1
ATOM 3319 C CA . VAL B 1 169 ? -5.801 12.258 -3.746 1 98.5 169 VAL B CA 1
ATOM 3320 C C . VAL B 1 169 ? -6.723 12.117 -2.537 1 98.5 169 VAL B C 1
ATOM 3322 O O . VAL B 1 169 ? -6.758 12.992 -1.671 1 98.5 169 VAL B O 1
ATOM 3325 N N . GLU B 1 170 ? -7.457 11.016 -2.428 1 98.44 170 GLU B N 1
ATOM 3326 C CA . GLU B 1 170 ? -8.297 10.727 -1.267 1 98.44 170 GLU B CA 1
ATOM 3327 C C . GLU B 1 170 ? -7.543 9.875 -0.247 1 98.44 170 GLU B C 1
ATOM 3329 O O . GLU B 1 170 ? -6.996 10.398 0.725 1 98.44 170 GLU B O 1
ATOM 3334 N N . CYS B 1 171 ? -7.402 8.617 -0.608 1 98.81 171 CYS B N 1
ATOM 3335 C CA . CYS B 1 171 ? -6.75 7.684 0.304 1 98.81 171 CYS B CA 1
ATOM 3336 C C . CYS B 1 171 ? -5.266 8.008 0.449 1 98.81 171 CYS B C 1
ATOM 3338 O O . CYS B 1 171 ? -4.688 7.82 1.521 1 98.81 171 CYS B O 1
ATOM 3340 N N . GLY B 1 172 ? -4.645 8.445 -0.638 1 98.81 172 GLY B N 1
ATOM 3341 C CA . GLY B 1 172 ? -3.256 8.859 -0.543 1 98.81 172 GLY B CA 1
ATOM 3342 C C . GLY B 1 172 ? -3.045 10.023 0.4 1 98.81 172 GLY B C 1
ATOM 3343 O O . GLY B 1 172 ? -2.125 10.008 1.221 1 98.81 172 GLY B O 1
ATOM 3344 N N . SER B 1 173 ? -3.889 11.047 0.271 1 98.94 173 SER B N 1
ATOM 3345 C CA . SER B 1 173 ? -3.803 12.195 1.163 1 98.94 173 SER B CA 1
ATOM 3346 C C . SER B 1 173 ? -4.059 11.789 2.611 1 98.94 173 SER B C 1
ATOM 3348 O O . SER B 1 173 ? -3.354 12.242 3.52 1 98.94 173 SER B O 1
ATOM 3350 N N . ALA B 1 174 ? -5.078 10.953 2.801 1 98.94 174 ALA B N 1
ATOM 3351 C CA . ALA B 1 174 ? -5.379 10.461 4.145 1 98.94 174 ALA B CA 1
ATOM 3352 C C . ALA B 1 174 ? -4.176 9.734 4.742 1 98.94 174 ALA B C 1
ATOM 3354 O O . ALA B 1 174 ? -3.85 9.922 5.914 1 98.94 174 ALA B O 1
ATOM 3355 N N . ALA B 1 175 ? -3.559 8.906 3.938 1 98.94 175 ALA B N 1
ATOM 3356 C CA . ALA B 1 175 ? -2.395 8.156 4.398 1 98.94 175 ALA B CA 1
ATOM 3357 C C . ALA B 1 175 ? -1.227 9.086 4.711 1 98.94 175 ALA B C 1
ATOM 3359 O O . ALA B 1 175 ? -0.507 8.883 5.691 1 98.94 175 ALA B O 1
ATOM 3360 N N . ALA B 1 176 ? -0.99 10.078 3.854 1 98.94 176 ALA B N 1
ATOM 3361 C CA . ALA B 1 176 ? 0.072 11.055 4.09 1 98.94 176 ALA B CA 1
ATOM 3362 C C . ALA B 1 176 ? -0.152 11.805 5.398 1 98.94 176 ALA B C 1
ATOM 3364 O O . ALA B 1 176 ? 0.777 11.977 6.188 1 98.94 176 ALA B O 1
ATOM 3365 N N . MET B 1 177 ? -1.362 12.273 5.598 1 98.94 177 MET B N 1
ATOM 3366 C CA . MET B 1 177 ? -1.746 12.953 6.832 1 98.94 177 MET B CA 1
ATOM 3367 C C . MET B 1 177 ? -1.487 12.062 8.047 1 98.94 177 MET B C 1
ATOM 3369 O O . MET B 1 177 ? -0.874 12.5 9.016 1 98.94 177 MET B O 1
ATOM 3373 N N . ALA B 1 178 ? -1.923 10.836 7.934 1 98.94 178 ALA B N 1
ATOM 3374 C CA . ALA B 1 178 ? -1.797 9.875 9.023 1 98.94 178 ALA B CA 1
ATOM 3375 C C . ALA B 1 178 ? -0.334 9.531 9.289 1 98.94 178 ALA B C 1
ATOM 3377 O O . ALA B 1 178 ? 0.079 9.375 10.438 1 98.94 178 ALA B O 1
ATOM 3378 N N . ALA B 1 179 ? 0.438 9.375 8.227 1 98.94 179 ALA B N 1
ATOM 3379 C CA . ALA B 1 179 ? 1.86 9.07 8.367 1 98.94 179 ALA B CA 1
ATOM 3380 C C . ALA B 1 179 ? 2.59 10.18 9.117 1 98.94 179 ALA B C 1
ATOM 3382 O O . ALA B 1 179 ? 3.402 9.914 10 1 98.94 179 ALA B O 1
ATOM 3383 N N . GLY B 1 180 ? 2.324 11.398 8.695 1 98.94 180 GLY B N 1
ATOM 3384 C CA . GLY B 1 180 ? 2.92 12.523 9.398 1 98.94 180 GLY B CA 1
ATOM 3385 C C . GLY B 1 180 ? 2.549 12.578 10.867 1 98.94 180 GLY B C 1
ATOM 3386 O O . GLY B 1 180 ? 3.404 12.82 11.719 1 98.94 180 GLY B O 1
ATOM 3387 N N . ALA B 1 181 ? 1.282 12.359 11.18 1 98.94 181 ALA B N 1
ATOM 3388 C CA . ALA B 1 181 ? 0.816 12.32 12.562 1 98.94 181 ALA B CA 1
ATOM 3389 C C . ALA B 1 181 ? 1.547 11.242 13.352 1 98.94 181 ALA B C 1
ATOM 3391 O O . ALA B 1 181 ? 1.902 11.453 14.516 1 98.94 181 ALA B O 1
ATOM 3392 N N . ALA B 1 182 ? 1.745 10.117 12.75 1 98.88 182 ALA B N 1
ATOM 3393 C CA . ALA B 1 182 ? 2.402 8.992 13.414 1 98.88 182 ALA B CA 1
ATOM 3394 C C . ALA B 1 182 ? 3.854 9.32 13.75 1 98.88 182 ALA B C 1
ATOM 3396 O O . ALA B 1 182 ? 4.336 9 14.836 1 98.88 182 ALA B O 1
ATOM 3397 N N . VAL B 1 183 ? 4.547 9.914 12.789 1 98.81 183 VAL B N 1
ATOM 3398 C CA . VAL B 1 183 ? 5.938 10.289 13.023 1 98.81 183 VAL B CA 1
ATOM 3399 C C . VAL B 1 183 ? 6.008 11.297 14.172 1 98.81 183 VAL B C 1
ATOM 3401 O O . VAL B 1 183 ? 6.832 11.156 15.078 1 98.81 183 VAL B O 1
ATOM 3404 N N . PHE B 1 184 ? 5.117 12.297 14.156 1 98.75 184 PHE B N 1
ATOM 3405 C CA . PHE B 1 184 ? 5.07 13.305 15.219 1 98.75 184 PHE B CA 1
ATOM 3406 C C . PHE B 1 184 ? 4.84 12.641 16.578 1 98.75 184 PHE B C 1
ATOM 3408 O O . PHE B 1 184 ? 5.566 12.914 17.531 1 98.75 184 PHE B O 1
ATOM 3415 N N . ALA B 1 185 ? 3.857 11.75 16.594 1 98.31 185 ALA B N 1
ATOM 3416 C CA . ALA B 1 185 ? 3.494 11.094 17.859 1 98.31 185 ALA B CA 1
ATOM 3417 C C . ALA B 1 185 ? 4.645 10.234 18.375 1 98.31 185 ALA B C 1
ATOM 3419 O O . ALA B 1 185 ? 4.719 9.953 19.578 1 98.31 185 ALA B O 1
ATOM 3420 N N . SER B 1 186 ? 5.512 9.852 17.5 1 97.69 186 SER B N 1
ATOM 3421 C CA . SER B 1 186 ? 6.664 9.031 17.859 1 97.69 186 SER B CA 1
ATOM 3422 C C . SER B 1 186 ? 7.898 9.891 18.109 1 97.69 186 SER B C 1
ATOM 3424 O O . SER B 1 186 ? 9.023 9.375 18.141 1 97.69 186 SER B O 1
ATOM 3426 N N . GLU B 1 187 ? 7.695 11.211 18.141 1 97.06 187 GLU B N 1
ATOM 3427 C CA . GLU B 1 187 ? 8.734 12.18 18.484 1 97.06 187 GLU B CA 1
ATOM 3428 C C . GLU B 1 187 ? 9.758 12.312 17.359 1 97.06 187 GLU B C 1
ATOM 3430 O O . GLU B 1 187 ? 10.938 12.578 17.625 1 97.06 187 GLU B O 1
ATOM 3435 N N . GLY B 1 188 ? 9.328 11.953 16.125 1 97.5 188 GLY B N 1
ATOM 3436 C CA . GLY B 1 188 ? 10.164 12.258 14.977 1 97.5 188 GLY B CA 1
ATOM 3437 C C . GLY B 1 188 ? 10.305 13.742 14.719 1 97.5 188 GLY B C 1
ATOM 3438 O O . GLY B 1 188 ? 9.562 14.555 15.281 1 97.5 188 GLY B O 1
ATOM 3439 N N . ASN B 1 189 ? 11.289 14.102 13.93 1 96.88 189 ASN B N 1
ATOM 3440 C CA . ASN B 1 189 ? 11.484 15.516 13.625 1 96.88 189 ASN B CA 1
ATOM 3441 C C . ASN B 1 189 ? 10.648 15.953 12.43 1 96.88 189 ASN B C 1
ATOM 3443 O O . ASN B 1 189 ? 10 15.125 11.781 1 96.88 189 ASN B O 1
ATOM 3447 N N . ASN B 1 190 ? 10.672 17.266 12.141 1 96.69 190 ASN B N 1
ATOM 3448 C CA . ASN B 1 190 ? 9.812 17.844 11.109 1 96.69 190 ASN B CA 1
ATOM 3449 C C . ASN B 1 190 ? 10.141 17.281 9.727 1 96.69 190 ASN B C 1
ATOM 3451 O O . ASN B 1 190 ? 9.242 17.062 8.914 1 96.69 190 ASN B O 1
ATOM 3455 N N . GLU B 1 191 ? 11.375 17.078 9.484 1 96.19 191 GLU B N 1
ATOM 3456 C CA . GLU B 1 191 ? 11.766 16.516 8.188 1 96.19 191 GLU B CA 1
ATOM 3457 C C . GLU B 1 191 ? 11.203 15.109 8.008 1 96.19 191 GLU B C 1
ATOM 3459 O O . GLU B 1 191 ? 10.703 14.766 6.934 1 96.19 191 GLU B O 1
ATOM 3464 N N . GLN B 1 192 ? 11.328 14.312 9.094 1 98.38 192 GLN B N 1
ATOM 3465 C CA . GLN B 1 192 ? 10.828 12.945 9.047 1 98.38 192 GLN B CA 1
ATOM 3466 C C . GLN B 1 192 ? 9.32 12.922 8.812 1 98.38 192 GLN B C 1
ATOM 3468 O O . GLN B 1 192 ? 8.805 12.016 8.148 1 98.38 192 GLN B O 1
ATOM 3473 N N . ILE B 1 193 ? 8.641 13.922 9.367 1 98.88 193 ILE B N 1
ATOM 3474 C CA . ILE B 1 193 ? 7.199 14.031 9.18 1 98.88 193 ILE B CA 1
ATOM 3475 C C . ILE B 1 193 ? 6.871 14.117 7.691 1 98.88 193 ILE B C 1
ATOM 3477 O O . ILE B 1 193 ? 6.039 13.359 7.188 1 98.88 193 ILE B O 1
ATOM 3481 N N . PHE B 1 194 ? 7.57 14.914 6.988 1 98.81 194 PHE B N 1
ATOM 3482 C CA . PHE B 1 194 ? 7.23 15.148 5.59 1 98.81 194 PHE B CA 1
ATOM 3483 C C . PHE B 1 194 ? 7.844 14.078 4.695 1 98.81 194 PHE B C 1
ATOM 3485 O O . PHE B 1 194 ? 7.324 13.789 3.615 1 98.81 194 PHE B O 1
ATOM 3492 N N . HIS B 1 195 ? 9.008 13.414 5.148 1 98.81 195 HIS B N 1
ATOM 3493 C CA . HIS B 1 195 ? 9.461 12.227 4.438 1 98.81 195 HIS B CA 1
ATOM 3494 C C . HIS B 1 195 ? 8.414 11.125 4.473 1 98.81 195 HIS B C 1
ATOM 3496 O O . HIS B 1 195 ? 8.133 10.5 3.449 1 98.81 195 HIS B O 1
ATOM 3502 N N . ALA B 1 196 ? 7.82 10.922 5.645 1 98.94 196 ALA B N 1
ATOM 3503 C CA . ALA B 1 196 ? 6.793 9.891 5.789 1 98.94 196 ALA B CA 1
ATOM 3504 C C . ALA B 1 196 ? 5.582 10.203 4.91 1 98.94 196 ALA B C 1
ATOM 3506 O O . ALA B 1 196 ? 5.051 9.312 4.242 1 98.94 196 ALA B O 1
ATOM 3507 N N . ALA B 1 197 ? 5.152 11.461 4.945 1 98.94 197 ALA B N 1
ATOM 3508 C CA . ALA B 1 197 ? 4.012 11.875 4.133 1 98.94 197 ALA B CA 1
ATOM 3509 C C . ALA B 1 197 ? 4.289 11.672 2.648 1 98.94 197 ALA B C 1
ATOM 3511 O O . ALA B 1 197 ? 3.424 11.203 1.907 1 98.94 197 ALA B O 1
ATOM 3512 N N . SER B 1 198 ? 5.504 12.016 2.242 1 98.94 198 SER B N 1
ATOM 3513 C CA . SER B 1 198 ? 5.902 11.844 0.849 1 98.94 198 SER B CA 1
ATOM 3514 C C . SER B 1 198 ? 5.91 10.367 0.457 1 98.94 198 SER B C 1
ATOM 3516 O O . SER B 1 198 ? 5.383 10 -0.593 1 98.94 198 SER B O 1
ATOM 3518 N N . ILE B 1 199 ? 6.5 9.539 1.324 1 98.88 199 ILE B N 1
ATOM 3519 C CA . ILE B 1 199 ? 6.621 8.117 1.046 1 98.88 199 ILE B CA 1
ATOM 3520 C C . ILE B 1 199 ? 5.23 7.5 0.907 1 98.88 199 ILE B C 1
ATOM 3522 O O . ILE B 1 199 ? 4.988 6.699 0 1 98.88 199 ILE B O 1
ATOM 3526 N N . ALA B 1 200 ? 4.301 7.906 1.734 1 98.94 200 ALA B N 1
ATOM 3527 C CA . ALA B 1 200 ? 2.936 7.391 1.688 1 98.94 200 ALA B CA 1
ATOM 3528 C C . ALA B 1 200 ? 2.266 7.734 0.359 1 98.94 200 ALA B C 1
ATOM 3530 O O . ALA B 1 200 ? 1.558 6.906 -0.219 1 98.94 200 ALA B O 1
ATOM 3531 N N . LEU B 1 201 ? 2.475 8.961 -0.12 1 98.94 201 LEU B N 1
ATOM 3532 C CA . LEU B 1 201 ? 1.88 9.391 -1.382 1 98.94 201 LEU B CA 1
ATOM 3533 C C . LEU B 1 201 ? 2.523 8.664 -2.559 1 98.94 201 LEU B C 1
ATOM 3535 O O . LEU B 1 201 ? 1.826 8.195 -3.459 1 98.94 201 LEU B O 1
ATOM 3539 N N . ILE B 1 202 ? 3.834 8.547 -2.531 1 98.81 202 ILE B N 1
ATOM 3540 C CA . ILE B 1 202 ? 4.602 7.969 -3.625 1 98.81 202 ILE B CA 1
ATOM 3541 C C . ILE B 1 202 ? 4.219 6.5 -3.799 1 98.81 202 ILE B C 1
ATOM 3543 O O . ILE B 1 202 ? 4.105 6.008 -4.926 1 98.81 202 ILE B O 1
ATOM 3547 N N . ASN B 1 203 ? 3.914 5.797 -2.738 1 98.69 203 ASN B N 1
ATOM 3548 C CA . ASN B 1 203 ? 3.656 4.359 -2.729 1 98.69 203 ASN B CA 1
ATOM 3549 C C . ASN B 1 203 ? 2.373 4.016 -3.477 1 98.69 203 ASN B C 1
ATOM 3551 O O . ASN B 1 203 ? 2.178 2.871 -3.891 1 98.69 203 ASN B O 1
ATOM 3555 N N . ILE B 1 204 ? 1.486 5.004 -3.598 1 98.5 204 ILE B N 1
ATOM 3556 C CA . ILE B 1 204 ? 0.227 4.684 -4.258 1 98.5 204 ILE B CA 1
ATOM 3557 C C . ILE B 1 204 ? -0.086 5.738 -5.316 1 98.5 204 ILE B C 1
ATOM 3559 O O . ILE B 1 204 ? -1.253 6.035 -5.578 1 98.5 204 ILE B O 1
ATOM 3563 N N . MET B 1 205 ? 0.944 6.414 -5.836 1 98.56 205 MET B N 1
ATOM 3564 C CA . MET B 1 205 ? 0.753 7.465 -6.836 1 98.56 205 MET B CA 1
ATOM 3565 C C . MET B 1 205 ? 0.136 6.895 -8.109 1 98.56 205 MET B C 1
ATOM 3567 O O . MET B 1 205 ? 0.695 5.984 -8.719 1 98.56 205 MET B O 1
ATOM 3571 N N . GLY B 1 206 ? -0.978 7.406 -8.508 1 98.38 206 GLY B N 1
ATOM 3572 C CA . GLY B 1 206 ? -1.688 6.945 -9.688 1 98.38 206 GLY B CA 1
ATOM 3573 C C . GLY B 1 206 ? -2.889 6.078 -9.359 1 98.38 206 GLY B C 1
ATOM 3574 O O . GLY B 1 206 ? -3.635 5.68 -10.258 1 98.38 206 GLY B O 1
ATOM 3575 N N . LEU B 1 207 ? -3.135 5.828 -8.062 1 98.62 207 LEU B N 1
ATOM 3576 C CA . LEU B 1 207 ? -4.246 4.984 -7.641 1 98.62 207 LEU B CA 1
ATOM 3577 C C . LEU B 1 207 ? -5.562 5.488 -8.219 1 98.62 207 LEU B C 1
ATOM 3579 O O . LEU B 1 207 ? -5.953 6.633 -7.98 1 98.62 207 LEU B O 1
ATOM 3583 N N . VAL B 1 208 ? -6.281 4.633 -8.914 1 98.44 208 VAL B N 1
ATOM 3584 C CA . VAL B 1 208 ? -7.496 5.02 -9.625 1 98.44 208 VAL B CA 1
ATOM 3585 C C . VAL B 1 208 ? -8.688 4.957 -8.68 1 98.44 208 VAL B C 1
ATOM 3587 O O . VAL B 1 208 ? -8.625 4.301 -7.637 1 98.44 208 VAL B O 1
ATOM 3590 N N . CYS B 1 209 ? -9.719 5.707 -8.992 1 97.56 209 CYS B N 1
ATOM 3591 C CA . CYS B 1 209 ? -10.969 5.703 -8.242 1 97.56 209 CYS B CA 1
ATOM 3592 C C . CYS B 1 209 ? -12.086 5.059 -9.055 1 97.56 209 CYS B C 1
ATOM 3594 O O . CYS B 1 209 ? -12.641 5.688 -9.961 1 97.56 209 CYS B O 1
ATOM 3596 N N . ASP B 1 210 ? -12.414 3.83 -8.758 1 96.38 210 ASP B N 1
ATOM 3597 C CA . ASP B 1 210 ? -13.344 3.037 -9.555 1 96.38 210 ASP B CA 1
ATOM 3598 C C . ASP B 1 210 ? -14.312 2.27 -8.664 1 96.38 210 ASP B C 1
ATOM 3600 O O . ASP B 1 210 ? -14.469 1.055 -8.805 1 96.38 210 ASP B O 1
ATOM 3604 N N . PRO B 1 211 ? -15.039 2.973 -7.863 1 96.25 211 PRO B N 1
ATOM 3605 C CA . PRO B 1 211 ? -15.984 2.295 -6.98 1 96.25 211 PRO B CA 1
ATOM 3606 C C . PRO B 1 211 ? -17.125 1.633 -7.742 1 96.25 211 PRO B C 1
ATOM 3608 O O . PRO B 1 211 ? -17.656 2.209 -8.695 1 96.25 211 PRO B O 1
ATOM 3611 N N . ILE B 1 212 ? -17.516 0.461 -7.27 1 96.69 212 ILE B N 1
ATOM 3612 C CA . ILE B 1 212 ? -18.625 -0.256 -7.898 1 96.69 212 ILE B CA 1
ATOM 3613 C C . ILE B 1 212 ? -19.938 0.494 -7.656 1 96.69 212 ILE B C 1
ATOM 3615 O O . ILE B 1 212 ? -20.234 0.872 -6.52 1 96.69 212 ILE B O 1
ATOM 3619 N N . ALA B 1 213 ? -20.688 0.792 -8.695 1 93.88 213 ALA B N 1
ATOM 3620 C CA . ALA B 1 213 ? -21.984 1.441 -8.664 1 93.88 213 ALA B CA 1
ATOM 3621 C C . ALA B 1 213 ? -21.891 2.855 -8.109 1 93.88 213 ALA B C 1
ATOM 3623 O O . ALA B 1 213 ? -22.891 3.428 -7.66 1 93.88 213 ALA B O 1
ATOM 3624 N N . GLY B 1 214 ? -20.672 3.398 -8.023 1 92.06 214 GLY B N 1
ATOM 3625 C CA . GLY B 1 214 ? -20.453 4.742 -7.512 1 92.06 214 GLY B CA 1
ATOM 3626 C C . GLY B 1 214 ? -20.594 4.836 -6.004 1 92.06 214 GLY B C 1
ATOM 3627 O O . GLY B 1 214 ? -20.625 5.938 -5.445 1 92.06 214 GLY B O 1
ATOM 3628 N N . LEU B 1 215 ? -20.672 3.756 -5.324 1 93.75 215 LEU B N 1
ATOM 3629 C CA . LEU B 1 215 ? -20.859 3.738 -3.877 1 93.75 215 LEU B CA 1
ATOM 3630 C C . LEU B 1 215 ? -19.516 3.672 -3.154 1 93.75 215 LEU B C 1
ATOM 3632 O O . LEU B 1 215 ? -18.594 2.988 -3.607 1 93.75 215 LEU B O 1
ATOM 3636 N N . VAL B 1 216 ? -19.375 4.391 -2.072 1 94.56 216 VAL B N 1
ATOM 3637 C CA . VAL B 1 216 ? -18.156 4.383 -1.267 1 94.56 216 VAL B CA 1
ATOM 3638 C C . VAL B 1 216 ? -18.109 3.105 -0.433 1 94.56 216 VAL B C 1
ATOM 3640 O O . VAL B 1 216 ? -18.188 3.152 0.796 1 94.56 216 VAL B O 1
ATOM 3643 N N . GLU B 1 217 ? -18.016 2.025 -1.117 1 95.5 217 GLU B N 1
ATOM 3644 C CA . GLU B 1 217 ? -18 0.706 -0.493 1 95.5 217 GLU B CA 1
ATOM 3645 C C . GLU B 1 217 ? -16.859 -0.15 -1.044 1 95.5 217 GLU B C 1
ATOM 3647 O O . GLU B 1 217 ? -15.797 -0.244 -0.431 1 95.5 217 GLU B O 1
ATOM 3652 N N . PHE B 1 218 ? -16.938 -0.713 -2.225 1 96.56 218 PHE B N 1
ATOM 3653 C CA . PHE B 1 218 ? -15.867 -1.502 -2.828 1 96.56 218 PHE B CA 1
ATOM 3654 C C . PHE B 1 218 ? -15.297 -0.794 -4.051 1 96.56 218 PHE B C 1
ATOM 3656 O O . PHE B 1 218 ? -16.031 -0.445 -4.973 1 96.56 218 PHE B O 1
ATOM 3663 N N . PRO B 1 219 ? -14.023 -0.598 -4.066 1 96.94 219 PRO B N 1
ATOM 3664 C CA . PRO B 1 219 ? -12.984 -1.13 -3.176 1 96.94 219 PRO B CA 1
ATOM 3665 C C . PRO B 1 219 ? -12.602 -0.152 -2.068 1 96.94 219 PRO B C 1
ATOM 3667 O O . PRO B 1 219 ? -11.555 -0.31 -1.436 1 96.94 219 PRO B O 1
ATOM 3670 N N . CYS B 1 220 ? -13.406 0.859 -1.81 1 97.12 220 CYS B N 1
ATOM 3671 C CA . CYS B 1 220 ? -13.094 1.937 -0.878 1 97.12 220 CYS B CA 1
ATOM 3672 C C . CYS B 1 220 ? -12.758 1.384 0.502 1 97.12 220 CYS B C 1
ATOM 3674 O O . CYS B 1 220 ? -11.773 1.798 1.117 1 97.12 220 CYS B O 1
ATOM 3676 N N . ILE B 1 221 ? -13.547 0.466 0.962 1 96.94 221 ILE B N 1
ATOM 3677 C CA . ILE B 1 221 ? -13.398 -0.07 2.311 1 96.94 221 ILE B CA 1
ATOM 3678 C C . ILE B 1 221 ? -12.047 -0.77 2.438 1 96.94 221 ILE B C 1
ATOM 3680 O O . ILE B 1 221 ? -11.32 -0.563 3.414 1 96.94 221 ILE B O 1
ATOM 3684 N N . LEU B 1 222 ? -11.656 -1.556 1.418 1 97.75 222 LEU B N 1
ATOM 3685 C CA . LEU B 1 222 ? -10.359 -2.229 1.395 1 97.75 222 LEU B CA 1
ATOM 3686 C C . LEU B 1 222 ? -9.219 -1.216 1.395 1 97.75 222 LEU B C 1
ATOM 3688 O O . LEU B 1 222 ? -8.203 -1.419 2.062 1 97.75 222 LEU B O 1
ATOM 3692 N N . ARG B 1 223 ? -9.398 -0.168 0.685 1 98.5 223 ARG B N 1
ATOM 3693 C CA . ARG B 1 223 ? -8.336 0.822 0.513 1 98.5 223 ARG B CA 1
ATOM 3694 C C . ARG B 1 223 ? -8.141 1.634 1.787 1 98.5 223 ARG B C 1
ATOM 3696 O O . ARG B 1 223 ? -7.066 2.209 2 1 98.5 223 ARG B O 1
ATOM 3703 N N . ASN B 1 224 ? -9.18 1.703 2.66 1 98.81 224 ASN B N 1
ATOM 3704 C CA . ASN B 1 224 ? -8.961 2.295 3.977 1 98.81 224 ASN B CA 1
ATOM 3705 C C . ASN B 1 224 ? -8.023 1.444 4.824 1 98.81 224 ASN B C 1
ATOM 3707 O O . ASN B 1 224 ? -7.133 1.975 5.492 1 98.81 224 ASN B O 1
ATOM 3711 N N . ALA B 1 225 ? -8.227 0.129 4.773 1 98.88 225 ALA B N 1
ATOM 3712 C CA . ALA B 1 225 ? -7.316 -0.762 5.488 1 98.88 225 ALA B CA 1
ATOM 3713 C C . ALA B 1 225 ? -5.898 -0.648 4.938 1 98.88 225 ALA B C 1
ATOM 3715 O O . ALA B 1 225 ? -4.941 -0.501 5.703 1 98.88 225 ALA B O 1
ATOM 3716 N N . SER B 1 226 ? -5.77 -0.722 3.623 1 98.81 226 SER B N 1
ATOM 3717 C CA . SER B 1 226 ? -4.461 -0.616 2.98 1 98.81 226 SER B CA 1
ATOM 3718 C C . SER B 1 226 ? -3.822 0.743 3.246 1 98.81 226 SER B C 1
ATOM 3720 O O . SER B 1 226 ? -2.6 0.849 3.357 1 98.81 226 SER B O 1
ATOM 3722 N N . GLY B 1 227 ? -4.629 1.785 3.262 1 98.88 227 GLY B N 1
ATOM 3723 C CA . GLY B 1 227 ? -4.137 3.125 3.539 1 98.88 227 GLY B CA 1
ATOM 3724 C C . GLY B 1 227 ? -3.551 3.268 4.93 1 98.88 227 GLY B C 1
ATOM 3725 O O . GLY B 1 227 ? -2.545 3.957 5.117 1 98.88 227 GLY B O 1
ATOM 3726 N N . ALA B 1 228 ? -4.195 2.641 5.922 1 98.94 228 ALA B N 1
ATOM 3727 C CA . ALA B 1 228 ? -3.672 2.676 7.285 1 98.94 228 ALA B CA 1
ATOM 3728 C C . ALA B 1 228 ? -2.305 2.002 7.367 1 98.94 228 ALA B C 1
ATOM 3730 O O . ALA B 1 228 ? -1.391 2.518 8.016 1 98.94 228 ALA B O 1
ATOM 3731 N N . ILE B 1 229 ? -2.17 0.904 6.68 1 98.94 229 ILE B N 1
ATOM 3732 C CA . ILE B 1 229 ? -0.917 0.158 6.664 1 98.94 229 ILE B CA 1
ATOM 3733 C C . ILE B 1 229 ? 0.152 0.958 5.922 1 98.94 229 ILE B C 1
ATOM 3735 O O . ILE B 1 229 ? 1.307 1.011 6.352 1 98.94 229 ILE B O 1
ATOM 3739 N N . ASN B 1 230 ? -0.219 1.544 4.824 1 98.88 230 ASN B N 1
ATOM 3740 C CA . ASN B 1 230 ? 0.681 2.41 4.07 1 98.88 230 ASN B CA 1
ATOM 3741 C C . ASN B 1 230 ? 1.194 3.566 4.926 1 98.88 230 ASN B C 1
ATOM 3743 O O . ASN B 1 230 ? 2.385 3.883 4.902 1 98.88 230 ASN B O 1
ATOM 3747 N N . ALA B 1 231 ? 0.31 4.18 5.699 1 98.94 231 ALA B N 1
ATOM 3748 C CA . ALA B 1 231 ? 0.675 5.301 6.559 1 98.94 231 ALA B CA 1
ATOM 3749 C C . ALA B 1 231 ? 1.675 4.867 7.629 1 98.94 231 ALA B C 1
ATOM 3751 O O . ALA B 1 231 ? 2.709 5.512 7.816 1 98.94 231 ALA B O 1
ATOM 3752 N N . LEU B 1 232 ? 1.379 3.779 8.297 1 98.88 232 LEU B N 1
ATOM 3753 C CA . LEU B 1 232 ? 2.215 3.322 9.406 1 98.88 232 LEU B CA 1
ATOM 3754 C C . LEU B 1 232 ? 3.562 2.822 8.891 1 98.88 232 LEU B C 1
ATOM 3756 O O . LEU B 1 232 ? 4.594 3.039 9.539 1 98.88 232 LEU B O 1
ATOM 3760 N N . SER B 1 233 ? 3.566 2.133 7.723 1 98.81 233 SER B N 1
ATOM 3761 C CA . SER B 1 233 ? 4.824 1.662 7.152 1 98.81 233 SER B CA 1
ATOM 3762 C C . SER B 1 233 ? 5.695 2.828 6.695 1 98.81 233 SER B C 1
ATOM 3764 O O . SER B 1 233 ? 6.91 2.82 6.902 1 98.81 233 SER B O 1
ATOM 3766 N N . ALA B 1 234 ? 5.07 3.822 6.082 1 98.88 234 ALA B N 1
ATOM 3767 C CA . ALA B 1 234 ? 5.801 5.016 5.668 1 98.88 234 ALA B CA 1
ATOM 3768 C C . ALA B 1 234 ? 6.406 5.734 6.871 1 98.88 234 ALA B C 1
ATOM 3770 O O . ALA B 1 234 ? 7.531 6.234 6.805 1 98.88 234 ALA B O 1
ATOM 3771 N N . ALA B 1 235 ? 5.66 5.793 7.957 1 98.88 235 ALA B N 1
ATOM 3772 C CA . ALA B 1 235 ? 6.148 6.422 9.18 1 98.88 235 ALA B CA 1
ATOM 3773 C C . ALA B 1 235 ? 7.355 5.676 9.742 1 98.88 235 ALA B C 1
ATOM 3775 O O . ALA B 1 235 ? 8.352 6.289 10.117 1 98.88 235 ALA B O 1
ATOM 3776 N N . ASP B 1 236 ? 7.281 4.348 9.805 1 98.81 236 ASP B N 1
ATOM 3777 C CA . ASP B 1 236 ? 8.406 3.543 10.281 1 98.81 236 ASP B CA 1
ATOM 3778 C C . ASP B 1 236 ? 9.641 3.766 9.414 1 98.81 236 ASP B C 1
ATOM 3780 O O . ASP B 1 236 ? 10.758 3.889 9.93 1 98.81 236 ASP B O 1
ATOM 3784 N N . LEU B 1 237 ? 9.445 3.787 8.102 1 98.81 237 LEU B N 1
ATOM 3785 C CA . LEU B 1 237 ? 10.562 4.004 7.195 1 98.81 237 LEU B CA 1
ATOM 3786 C C . LEU B 1 237 ? 11.219 5.355 7.457 1 98.81 237 LEU B C 1
ATOM 3788 O O . LEU B 1 237 ? 12.445 5.441 7.551 1 98.81 237 LEU B O 1
ATOM 3792 N N . ALA B 1 238 ? 10.406 6.359 7.562 1 98.75 238 ALA B N 1
ATOM 3793 C CA . ALA B 1 238 ? 10.938 7.699 7.805 1 98.75 238 ALA B CA 1
ATOM 3794 C C . ALA B 1 238 ? 11.656 7.77 9.148 1 98.75 238 ALA B C 1
ATOM 3796 O O . ALA B 1 238 ? 12.719 8.383 9.266 1 98.75 238 ALA B O 1
ATOM 3797 N N . LEU B 1 239 ? 11.055 7.199 10.211 1 98.56 239 LEU B N 1
ATOM 3798 C CA . LEU B 1 239 ? 11.656 7.188 11.539 1 98.56 239 LEU B CA 1
ATOM 3799 C C . LEU B 1 239 ? 12.977 6.426 11.531 1 98.56 239 LEU B C 1
ATOM 3801 O O . LEU B 1 239 ? 13.891 6.758 12.289 1 98.56 239 LEU B O 1
ATOM 3805 N N . ALA B 1 240 ? 13.086 5.406 10.648 1 98.25 240 ALA B N 1
ATOM 3806 C CA . ALA B 1 240 ? 14.312 4.625 10.5 1 98.25 240 ALA B CA 1
ATOM 3807 C C . ALA B 1 240 ? 15.391 5.426 9.773 1 98.25 240 ALA B C 1
ATOM 3809 O O . ALA B 1 240 ? 16.547 5.02 9.727 1 98.25 240 ALA B O 1
ATOM 3810 N N . GLY B 1 241 ? 14.984 6.531 9.156 1 97.62 241 GLY B N 1
ATOM 3811 C CA . GLY B 1 241 ? 15.945 7.387 8.477 1 97.62 241 GLY B CA 1
ATOM 3812 C C . GLY B 1 241 ? 15.836 7.324 6.969 1 97.62 241 GLY B C 1
ATOM 3813 O O . GLY B 1 241 ? 16.641 7.922 6.258 1 97.62 241 GLY B O 1
ATOM 3814 N N . VAL B 1 242 ? 14.883 6.586 6.445 1 98.31 242 VAL B N 1
ATOM 3815 C CA . VAL B 1 242 ? 14.641 6.566 5.004 1 98.31 242 VAL B CA 1
ATOM 3816 C C . VAL B 1 242 ? 14.07 7.91 4.559 1 98.31 242 VAL B C 1
ATOM 3818 O O . VAL B 1 242 ? 13.18 8.461 5.215 1 98.31 242 VAL B O 1
ATOM 3821 N N . LYS B 1 243 ? 14.547 8.43 3.443 1 97.88 243 LYS B N 1
ATOM 3822 C CA . LYS B 1 243 ? 14.148 9.766 2.99 1 97.88 243 LYS B CA 1
ATOM 3823 C C . LYS B 1 243 ? 13.484 9.703 1.617 1 97.88 243 LYS B C 1
ATOM 3825 O O . LYS B 1 243 ? 13.789 8.82 0.813 1 97.88 243 LYS B O 1
ATOM 3830 N N . SER B 1 244 ? 12.523 10.555 1.426 1 98.38 244 SER B N 1
ATOM 3831 C CA . SER B 1 244 ? 12.086 10.859 0.066 1 98.38 244 SER B CA 1
ATOM 3832 C C . SER B 1 244 ? 13.07 11.797 -0.626 1 98.38 244 SER B C 1
ATOM 3834 O O . SER B 1 244 ? 13.359 12.883 -0.12 1 98.38 244 SER B O 1
ATOM 3836 N N . LEU B 1 245 ? 13.531 11.383 -1.779 1 97.56 245 LEU B N 1
ATOM 3837 C CA . LEU B 1 245 ? 14.445 12.25 -2.523 1 97.56 245 LEU B CA 1
ATOM 3838 C C . LEU B 1 245 ? 13.727 13.492 -3.025 1 97.56 245 LEU B C 1
ATOM 3840 O O . LEU B 1 245 ? 14.359 14.523 -3.27 1 97.56 245 LEU B O 1
ATOM 3844 N N . ILE B 1 246 ? 12.445 13.375 -3.242 1 98.5 246 ILE B N 1
ATOM 3845 C CA . ILE B 1 246 ? 11.625 14.477 -3.744 1 98.5 246 ILE B CA 1
ATOM 3846 C C . ILE B 1 246 ? 10.945 15.188 -2.576 1 98.5 246 ILE B C 1
ATOM 3848 O O . ILE B 1 246 ? 10.281 14.555 -1.759 1 98.5 246 ILE B O 1
ATOM 3852 N N . PRO B 1 247 ? 11.117 16.516 -2.473 1 98.38 247 PRO B N 1
ATOM 3853 C CA . PRO B 1 247 ? 10.453 17.25 -1.395 1 98.38 247 PRO B CA 1
ATOM 3854 C C . PRO B 1 247 ? 8.93 17.109 -1.438 1 98.38 247 PRO B C 1
ATOM 3856 O O . PRO B 1 247 ? 8.344 17.031 -2.521 1 98.38 247 PRO B O 1
ATOM 3859 N N . PHE B 1 248 ? 8.32 17.234 -0.287 1 98.88 248 PHE B N 1
ATOM 3860 C CA . PHE B 1 248 ? 6.895 16.969 -0.139 1 98.88 248 PHE B CA 1
ATOM 3861 C C . PHE B 1 248 ? 6.086 17.875 -1.062 1 98.88 248 PHE B C 1
ATOM 3863 O O . PHE B 1 248 ? 5.129 17.422 -1.698 1 98.88 248 PHE B O 1
ATOM 3870 N N . ASP B 1 249 ? 6.453 19.141 -1.127 1 98.88 249 ASP B N 1
ATOM 3871 C CA . ASP B 1 249 ? 5.711 20.078 -1.967 1 98.88 249 ASP B CA 1
ATOM 3872 C C . ASP B 1 249 ? 5.715 19.625 -3.426 1 98.88 249 ASP B C 1
ATOM 3874 O O . ASP B 1 249 ? 4.711 19.766 -4.129 1 98.88 249 ASP B O 1
ATOM 3878 N N . GLU B 1 250 ? 6.82 19.141 -3.857 1 98.81 250 GLU B N 1
ATOM 3879 C CA . GLU B 1 250 ? 6.922 18.641 -5.227 1 98.81 250 GLU B CA 1
ATOM 3880 C C . GLU B 1 250 ? 6.152 17.328 -5.398 1 98.81 250 GLU B C 1
ATOM 3882 O O . GLU B 1 250 ? 5.586 17.078 -6.461 1 98.81 250 GLU B O 1
ATOM 3887 N N . VAL B 1 251 ? 6.172 16.484 -4.375 1 98.88 251 VAL B N 1
ATOM 3888 C CA . VAL B 1 251 ? 5.414 15.242 -4.418 1 98.88 251 VAL B CA 1
ATOM 3889 C C . VAL B 1 251 ? 3.926 15.547 -4.582 1 98.88 251 VAL B C 1
ATOM 3891 O O . VAL B 1 251 ? 3.234 14.898 -5.367 1 98.88 251 VAL B O 1
ATOM 3894 N N . VAL B 1 252 ? 3.436 16.531 -3.84 1 98.88 252 VAL B N 1
ATOM 3895 C CA . VAL B 1 252 ? 2.031 16.922 -3.893 1 98.88 252 VAL B CA 1
ATOM 3896 C C . VAL B 1 252 ? 1.684 17.406 -5.297 1 98.88 252 VAL B C 1
ATOM 3898 O O . VAL B 1 252 ? 0.649 17.031 -5.855 1 98.88 252 VAL B O 1
ATOM 3901 N N . LYS B 1 253 ? 2.516 18.203 -5.832 1 98.69 253 LYS B N 1
ATOM 3902 C CA . LYS B 1 253 ? 2.283 18.719 -7.18 1 98.69 253 LYS B CA 1
ATOM 3903 C C . LYS B 1 253 ? 2.307 17.594 -8.203 1 98.69 253 LYS B C 1
ATOM 3905 O O . LYS B 1 253 ? 1.512 17.578 -9.148 1 98.69 253 LYS B O 1
ATOM 3910 N N . ALA B 1 254 ? 3.262 16.688 -8.055 1 98.69 254 ALA B N 1
ATOM 3911 C CA . ALA B 1 254 ? 3.338 15.531 -8.945 1 98.69 254 ALA B CA 1
ATOM 3912 C C . ALA B 1 254 ? 2.068 14.688 -8.859 1 98.69 254 ALA B C 1
ATOM 3914 O O . ALA B 1 254 ? 1.549 14.234 -9.883 1 98.69 254 ALA B O 1
ATOM 3915 N N . MET B 1 255 ? 1.637 14.445 -7.668 1 98.5 255 MET B N 1
ATOM 3916 C CA . MET B 1 255 ? 0.404 13.695 -7.461 1 98.5 255 MET B CA 1
ATOM 3917 C C . MET B 1 255 ? -0.765 14.352 -8.188 1 98.5 255 MET B C 1
ATOM 3919 O O . MET B 1 255 ? -1.58 13.672 -8.805 1 98.5 255 MET B O 1
ATOM 3923 N N . TYR B 1 256 ? -0.861 15.656 -8.102 1 98.5 256 TYR B N 1
ATOM 3924 C CA . TYR B 1 256 ? -1.934 16.391 -8.758 1 98.5 256 TYR B CA 1
ATOM 3925 C C . TYR B 1 256 ? -1.861 16.234 -10.273 1 98.5 256 TYR B C 1
ATOM 3927 O O . TYR B 1 256 ? -2.875 15.977 -10.922 1 98.5 256 TYR B O 1
ATOM 3935 N N . LYS B 1 257 ? -0.684 16.391 -10.797 1 98.19 257 LYS B N 1
ATOM 3936 C CA . LYS B 1 257 ? -0.482 16.266 -12.234 1 98.19 257 LYS B CA 1
ATOM 3937 C C . LYS B 1 257 ? -0.827 14.852 -12.719 1 98.19 257 LYS B C 1
ATOM 3939 O O . LYS B 1 257 ? -1.439 14.688 -13.773 1 98.19 257 LYS B O 1
ATOM 3944 N N . VAL B 1 258 ? -0.415 13.852 -11.961 1 98.31 258 VAL B N 1
ATOM 3945 C CA . VAL B 1 258 ? -0.729 12.469 -12.289 1 98.31 258 VAL B CA 1
ATOM 3946 C C . VAL B 1 258 ? -2.242 12.266 -12.281 1 98.31 258 VAL B C 1
ATOM 3948 O O . VAL B 1 258 ? -2.795 11.641 -13.195 1 98.31 258 VAL B O 1
ATOM 3951 N N . GLY B 1 259 ? -2.883 12.766 -11.234 1 97.81 259 GLY B N 1
ATOM 3952 C CA . GLY B 1 259 ? -4.332 12.664 -11.148 1 97.81 259 GLY B CA 1
ATOM 3953 C C . GLY B 1 259 ? -5.051 13.281 -12.328 1 97.81 259 GLY B C 1
ATOM 3954 O O . GLY B 1 259 ? -6 12.695 -12.859 1 97.81 259 GLY B O 1
ATOM 3955 N N . LYS B 1 260 ? -4.617 14.43 -12.766 1 96.88 260 LYS B N 1
ATOM 3956 C CA . LYS B 1 260 ? -5.23 15.133 -13.891 1 96.88 260 LYS B CA 1
ATOM 3957 C C . LYS B 1 260 ? -5.023 14.375 -15.195 1 96.88 260 LYS B C 1
ATOM 3959 O O . LYS B 1 260 ? -5.832 14.484 -16.125 1 96.88 260 LYS B O 1
ATOM 3964 N N . ALA B 1 261 ? -4 13.594 -15.234 1 96.44 261 ALA B N 1
ATOM 3965 C CA . ALA B 1 261 ? -3.648 12.883 -16.453 1 96.44 261 ALA B CA 1
ATOM 3966 C C . ALA B 1 261 ? -4.441 11.586 -16.578 1 96.44 261 ALA B C 1
ATOM 3968 O O . ALA B 1 261 ? -4.504 10.984 -17.656 1 96.44 261 ALA B O 1
ATOM 3969 N N . LEU B 1 262 ? -5.031 11.078 -15.484 1 95.94 262 LEU B N 1
ATOM 3970 C CA . LEU B 1 262 ? -5.84 9.859 -15.531 1 95.94 262 LEU B CA 1
ATOM 3971 C C . LEU B 1 262 ? -7.066 10.062 -16.422 1 95.94 262 LEU B C 1
ATOM 3973 O O . LEU B 1 262 ? -7.68 11.133 -16.406 1 95.94 262 LEU B O 1
ATOM 3977 N N . PRO B 1 263 ? -7.402 9.109 -17.219 1 95.12 263 PRO B N 1
ATOM 3978 C CA . PRO B 1 263 ? -8.648 9.227 -17.969 1 95.12 263 PRO B CA 1
ATOM 3979 C C . PRO B 1 263 ? -9.883 9.344 -17.078 1 95.12 263 PRO B C 1
ATOM 3981 O O . PRO B 1 263 ? -9.898 8.789 -15.977 1 95.12 263 PRO B O 1
ATOM 3984 N N . GLU B 1 264 ? -10.883 9.969 -17.578 1 93.5 264 GLU B N 1
ATOM 3985 C CA . GLU B 1 264 ? -12.109 10.211 -16.812 1 93.5 264 GLU B CA 1
ATOM 3986 C C . GLU B 1 264 ? -12.727 8.906 -16.328 1 93.5 264 GLU B C 1
ATOM 3988 O O . GLU B 1 264 ? -13.297 8.844 -15.242 1 93.5 264 GLU B O 1
ATOM 3993 N N . SER B 1 265 ? -12.633 7.875 -17.094 1 93.5 265 SER B N 1
ATOM 3994 C CA . SER B 1 265 ? -13.242 6.59 -16.781 1 93.5 265 SER B CA 1
ATOM 3995 C C . SER B 1 265 ? -12.633 5.984 -15.516 1 93.5 265 SER B C 1
ATOM 3997 O O . SER B 1 265 ? -13.195 5.066 -14.922 1 93.5 265 SER B O 1
ATOM 3999 N N . LEU B 1 266 ? -11.492 6.547 -15.07 1 94.38 266 LEU B N 1
ATOM 4000 C CA . LEU B 1 266 ? -10.773 6 -13.922 1 94.38 266 LEU B CA 1
ATOM 4001 C C . LEU B 1 266 ? -10.789 6.98 -12.758 1 94.38 266 LEU B C 1
ATOM 4003 O O . LEU B 1 266 ? -10.047 6.809 -11.789 1 94.38 266 LEU B O 1
ATOM 4007 N N . ARG B 1 267 ? -11.633 8 -12.867 1 93.88 267 ARG B N 1
ATOM 4008 C CA . ARG B 1 267 ? -11.758 9.023 -11.836 1 93.88 267 ARG B CA 1
ATOM 4009 C C . ARG B 1 267 ? -13.188 9.078 -11.297 1 93.88 267 ARG B C 1
ATOM 4011 O O . ARG B 1 267 ? -13.867 10.094 -11.445 1 93.88 267 ARG B O 1
ATOM 4018 N N . GLU B 1 268 ? -13.586 8.062 -10.688 1 91.56 268 GLU B N 1
ATOM 4019 C CA . GLU B 1 268 ? -14.781 7.969 -9.852 1 91.56 268 GLU B CA 1
ATOM 4020 C C . GLU B 1 268 ? -16.047 7.902 -10.703 1 91.56 268 GLU B C 1
ATOM 4022 O O . GLU B 1 268 ? -17.125 8.273 -10.242 1 91.56 268 GLU B O 1
ATOM 4027 N N . THR B 1 269 ? -15.992 7.508 -11.953 1 85.75 269 THR B N 1
ATOM 4028 C CA . THR B 1 269 ? -17.172 7.387 -12.797 1 85.75 269 THR B CA 1
ATOM 4029 C C . THR B 1 269 ? -17.828 6.016 -12.625 1 85.75 269 THR B C 1
ATOM 4031 O O . THR B 1 269 ? -18.984 5.824 -13 1 85.75 269 THR B O 1
ATOM 4034 N N . GLY B 1 270 ? -17.031 5.121 -12.156 1 87.25 270 GLY B N 1
ATOM 4035 C CA . GLY B 1 270 ? -17.516 3.758 -12.047 1 87.25 270 GLY B CA 1
ATOM 4036 C C . GLY B 1 270 ? -17.594 3.039 -13.375 1 87.25 270 GLY B C 1
ATOM 4037 O O . GLY B 1 270 ? -18.234 1.997 -13.492 1 87.25 270 GLY B O 1
ATOM 4038 N N . LEU B 1 271 ? -16.859 3.533 -14.352 1 89.81 271 LEU B N 1
ATOM 4039 C CA . LEU B 1 271 ? -16.938 2.967 -15.695 1 89.81 271 LEU B CA 1
ATOM 4040 C C . LEU B 1 271 ? -15.719 2.104 -15.992 1 89.81 271 LEU B C 1
ATOM 4042 O O . LEU B 1 271 ? -15.781 1.214 -16.844 1 89.81 271 LEU B O 1
ATOM 4046 N N . GLY B 1 272 ? -14.68 2.334 -15.32 1 94.19 272 GLY B N 1
ATOM 4047 C CA . GLY B 1 272 ? -13.438 1.61 -15.562 1 94.19 272 GLY B CA 1
ATOM 4048 C C . GLY B 1 272 ? -12.93 0.876 -14.336 1 94.19 272 GLY B C 1
ATOM 4049 O O . GLY B 1 272 ? -13.648 0.749 -13.336 1 94.19 272 GLY B O 1
ATOM 4050 N N . GLY B 1 273 ? -11.727 0.327 -14.516 1 96.56 273 GLY B N 1
ATOM 4051 C CA . GLY B 1 273 ? -11.156 -0.392 -13.383 1 96.56 273 GLY B CA 1
ATOM 4052 C C . GLY B 1 273 ? -11.969 -1.607 -12.984 1 96.56 273 GLY B C 1
ATOM 4053 O O . GLY B 1 273 ? -12.5 -2.318 -13.836 1 96.56 273 GLY B O 1
ATOM 4054 N N . ILE B 1 274 ? -12.047 -1.781 -11.656 1 97.44 274 ILE B N 1
ATOM 4055 C CA . ILE B 1 274 ? -12.742 -2.975 -11.172 1 97.44 274 ILE B CA 1
ATOM 4056 C C . ILE B 1 274 ? -14.242 -2.814 -11.367 1 97.44 274 ILE B C 1
ATOM 4058 O O . ILE B 1 274 ? -14.961 -3.801 -11.555 1 97.44 274 ILE B O 1
ATOM 4062 N N . ALA B 1 275 ? -14.766 -1.55 -11.297 1 96.94 275 ALA B N 1
ATOM 4063 C CA . ALA B 1 275 ? -16.188 -1.293 -11.5 1 96.94 275 ALA B CA 1
ATOM 4064 C C . ALA B 1 275 ? -16.625 -1.691 -12.906 1 96.94 275 ALA B C 1
ATOM 4066 O O . ALA B 1 275 ? -17.766 -2.09 -13.125 1 96.94 275 ALA B O 1
ATOM 4067 N N . GLY B 1 276 ? -15.727 -1.646 -13.859 1 97.12 276 GLY B N 1
ATOM 4068 C CA . GLY B 1 276 ? -16.031 -1.929 -15.25 1 97.12 276 GLY B CA 1
ATOM 4069 C C . GLY B 1 276 ? -15.914 -3.4 -15.602 1 97.12 276 GLY B C 1
ATOM 4070 O O . GLY B 1 276 ? -16.172 -3.795 -16.734 1 97.12 276 GLY B O 1
ATOM 4071 N N . THR B 1 277 ? -15.508 -4.246 -14.688 1 98.25 277 THR B N 1
ATOM 4072 C CA . THR B 1 277 ? -15.438 -5.684 -14.93 1 98.25 277 THR B CA 1
ATOM 4073 C C . THR B 1 277 ? -16.828 -6.285 -15.062 1 98.25 277 THR B C 1
ATOM 4075 O O . THR B 1 277 ? -17.812 -5.691 -14.617 1 98.25 277 THR B O 1
ATOM 4078 N N . PRO B 1 278 ? -16.906 -7.504 -15.703 1 98.19 278 PRO B N 1
ATOM 4079 C CA . PRO B 1 278 ? -18.219 -8.156 -15.805 1 98.19 278 PRO B CA 1
ATOM 4080 C C . PRO B 1 278 ? -18.906 -8.32 -14.445 1 98.19 278 PRO B C 1
ATOM 4082 O O . PRO B 1 278 ? -20.094 -8.016 -14.312 1 98.19 278 PRO B O 1
ATOM 4085 N N . THR B 1 279 ? -18.203 -8.727 -13.453 1 98.25 279 THR B N 1
ATOM 4086 C CA . THR B 1 279 ? -18.781 -8.898 -12.125 1 98.25 279 THR B CA 1
ATOM 4087 C C . THR B 1 279 ? -19.172 -7.551 -11.531 1 98.25 279 THR B C 1
ATOM 4089 O O . THR B 1 279 ? -20.234 -7.426 -10.914 1 98.25 279 THR B O 1
ATOM 4092 N N . GLY B 1 280 ? -18.266 -6.492 -11.672 1 97.56 280 GLY B N 1
ATOM 4093 C CA . GLY B 1 280 ? -18.609 -5.156 -11.203 1 97.56 280 GLY B CA 1
ATOM 4094 C C . GLY B 1 280 ? -19.891 -4.621 -11.82 1 97.56 280 GLY B C 1
ATOM 4095 O O . GLY B 1 280 ? -20.734 -4.07 -11.109 1 97.56 280 GLY B O 1
ATOM 4096 N N . CYS B 1 281 ? -20.016 -4.84 -13.078 1 97.38 281 CYS B N 1
ATOM 4097 C CA . CYS B 1 281 ? -21.203 -4.406 -13.789 1 97.38 281 CYS B CA 1
ATOM 4098 C C . CYS B 1 281 ? -22.422 -5.184 -13.328 1 97.38 281 CYS B C 1
ATOM 4100 O O . CYS B 1 281 ? -23.516 -4.621 -13.211 1 97.38 281 CYS B O 1
ATOM 4102 N N . ALA B 1 282 ? -22.25 -6.449 -13.109 1 97.25 282 ALA B N 1
ATOM 4103 C CA . ALA B 1 282 ? -23.359 -7.281 -12.648 1 97.25 282 ALA B CA 1
ATOM 4104 C C . ALA B 1 282 ? -23.859 -6.82 -11.281 1 97.25 282 ALA B C 1
ATOM 4106 O O . ALA B 1 282 ? -25.062 -6.789 -11.031 1 97.25 282 ALA B O 1
ATOM 4107 N N . ILE B 1 283 ? -22.938 -6.531 -10.414 1 96.38 283 ILE B N 1
ATOM 4108 C CA . ILE B 1 283 ? -23.297 -6.047 -9.086 1 96.38 283 ILE B CA 1
ATOM 4109 C C . ILE B 1 283 ? -24.062 -4.73 -9.203 1 96.38 283 ILE B C 1
ATOM 4111 O O . ILE B 1 283 ? -25.094 -4.539 -8.555 1 96.38 283 ILE B O 1
ATOM 4115 N N . LYS B 1 284 ? -23.547 -3.814 -9.992 1 95.31 284 LYS B N 1
ATOM 4116 C CA . LYS B 1 284 ? -24.203 -2.529 -10.211 1 95.31 284 LYS B CA 1
ATOM 4117 C C . LYS B 1 284 ? -25.641 -2.721 -10.688 1 95.31 284 LYS B C 1
ATOM 4119 O O . LYS B 1 284 ? -26.562 -2.094 -10.156 1 95.31 284 LYS B O 1
ATOM 4124 N N . ASN B 1 285 ? -25.797 -3.633 -11.672 1 95.69 285 ASN B N 1
ATOM 4125 C CA . ASN B 1 285 ? -27.125 -3.889 -12.242 1 95.69 285 ASN B CA 1
ATOM 4126 C C . ASN B 1 285 ? -28.078 -4.477 -11.203 1 95.69 285 ASN B C 1
ATOM 4128 O O . ASN B 1 285 ? -29.266 -4.16 -11.203 1 95.69 285 ASN B O 1
ATOM 4132 N N . SER B 1 286 ? -27.547 -5.312 -10.398 1 94.12 286 SER B N 1
ATOM 4133 C CA . SER B 1 286 ? -28.375 -5.918 -9.359 1 94.12 286 SER B CA 1
ATOM 4134 C C . SER B 1 286 ? -28.812 -4.887 -8.328 1 94.12 286 SER B C 1
ATOM 4136 O O . SER B 1 286 ? -29.938 -4.965 -7.801 1 94.12 286 SER B O 1
ATOM 4138 N N . LEU B 1 287 ? -27.969 -3.977 -7.984 1 90.81 287 LEU B N 1
ATOM 4139 C CA . LEU B 1 287 ? -28.281 -2.941 -7.008 1 90.81 287 LEU B CA 1
ATOM 4140 C C . LEU B 1 287 ? -29.297 -1.951 -7.574 1 90.81 287 LEU B C 1
ATOM 4142 O O . LEU B 1 287 ? -30.125 -1.406 -6.836 1 90.81 287 LEU B O 1
ATOM 4146 N N . LEU B 1 288 ? -29.156 -1.679 -8.812 1 84.06 288 LEU B N 1
ATOM 4147 C CA . LEU B 1 288 ? -30.094 -0.752 -9.453 1 84.06 288 LEU B CA 1
ATOM 4148 C C . LEU B 1 288 ? -31.469 -1.373 -9.578 1 84.06 288 LEU B C 1
ATOM 4150 O O . LEU B 1 288 ? -32.469 -0.66 -9.594 1 84.06 288 LEU B O 1
ATOM 4154 N N . LYS B 1 289 ? -31.484 -2.676 -9.805 1 84 289 LYS B N 1
ATOM 4155 C CA . LYS B 1 289 ? -32.781 -3.354 -9.906 1 84 289 LYS B CA 1
ATOM 4156 C C . LYS B 1 289 ? -33.469 -3.4 -8.555 1 84 289 LYS B C 1
ATOM 4158 O O . LYS B 1 289 ? -34.719 -3.377 -8.492 1 84 289 LYS B O 1
ATOM 4163 N N . ASN B 1 290 ? -32.75 -3.578 -7.574 1 71.31 290 ASN B N 1
ATOM 4164 C CA . ASN B 1 290 ? -33.344 -3.701 -6.25 1 71.31 290 ASN B CA 1
ATOM 4165 C C . ASN B 1 290 ? -33.656 -2.334 -5.645 1 71.31 290 ASN B C 1
ATOM 4167 O O . ASN B 1 290 ? -34.312 -2.246 -4.594 1 71.31 290 ASN B O 1
ATOM 4171 N N . GLY B 1 291 ? -33.094 -1.229 -6.074 1 55.28 291 GLY B N 1
ATOM 4172 C CA . GLY B 1 291 ? -33.438 0.089 -5.574 1 55.28 291 GLY B CA 1
ATOM 4173 C C . GLY B 1 291 ? -34.562 0.746 -6.367 1 55.28 291 GLY B C 1
ATOM 4174 O O . GLY B 1 291 ? -34.844 0.357 -7.504 1 55.28 291 GLY B O 1
#

pLDDT: mean 96.56, std 4.2, range [55.09, 98.94]

Radius of gyration: 22.12 Å; Cα contacts (8 Å, |Δi|>4): 1334; chains: 2; bounding box: 62×68×48 Å